Protein AF-A0A453FCW6-F1 (afdb_monomer_lite)

pLDDT: mean 91.49, std 9.7, range [48.94, 98.38]

Sequence (385 aa):
VAESLGHSILGWRQVPTDNSDLGQAALDTEPAIEQVFLTKSSKSKADFEQQLFILRRLSIVSIRAALNLKRGGERDFYMCSLSSRTIVYKGQLMPSQLQGYYYADIGHENFSSYMALVHSRFSTNTFPSWDRAQPMRVLGHNGEINTLKGNKNWMKAREGLLECEKLGLSQDEMSKILPIVDATSSDSGAFDGVLELLIRGGRSLPEAVMMMIPEAWQNDVNMEPDKKALYEFLSALMEPWDGPALISFTDGRYLGATLDRNGLRPGRFYVTHSGRVVMGSEVGVVDIPAQDVLRKGRLNPGMMLLVDFDNHTVVDDEALKAQYSKAHPYGEWLKRQKMYLKDIVESVPETDRVAPSISGSITQTNENKECVGINAIVTPLKAFG

Structure (mmCIF, N/CA/C/O backbone):
data_AF-A0A453FCW6-F1
#
_entry.id   AF-A0A453FCW6-F1
#
loop_
_atom_site.group_PDB
_atom_site.id
_atom_site.type_symbol
_atom_site.label_atom_id
_atom_site.label_alt_id
_atom_site.label_comp_id
_atom_site.label_asym_id
_atom_site.label_entity_id
_atom_site.label_seq_id
_atom_site.pdbx_PDB_ins_code
_atom_site.Cartn_x
_atom_site.Cartn_y
_atom_site.Cartn_z
_atom_site.occupancy
_atom_site.B_iso_or_equiv
_atom_site.auth_seq_id
_atom_site.auth_comp_id
_atom_site.auth_asym_id
_atom_site.auth_atom_id
_atom_site.pdbx_PDB_model_num
ATOM 1 N N . VAL A 1 1 ? 21.231 -15.545 0.844 1.00 93.38 1 VAL A N 1
ATOM 2 C CA . VAL A 1 1 ? 19.926 -15.318 1.523 1.00 93.38 1 VAL A CA 1
ATOM 3 C C . VAL A 1 1 ? 18.836 -16.256 1.009 1.00 93.38 1 VAL A C 1
ATOM 5 O O . VAL A 1 1 ? 18.234 -16.945 1.819 1.00 93.38 1 VAL A O 1
ATOM 8 N N . ALA A 1 2 ? 18.588 -16.333 -0.305 1.00 95.00 2 ALA A N 1
ATOM 9 C CA . ALA A 1 2 ? 17.581 -17.248 -0.865 1.00 95.00 2 ALA A CA 1
ATOM 10 C C . ALA A 1 2 ? 17.785 -18.712 -0.425 1.00 95.00 2 ALA A C 1
ATOM 12 O O . ALA A 1 2 ? 16.907 -19.292 0.211 1.00 95.00 2 ALA A O 1
ATOM 13 N N . GLU A 1 3 ? 18.980 -19.262 -0.652 1.00 94.38 3 GLU A N 1
ATOM 14 C CA . GLU A 1 3 ? 19.320 -20.651 -0.305 1.00 94.38 3 GLU A CA 1
ATOM 15 C C . GLU A 1 3 ? 19.221 -20.944 1.200 1.00 94.38 3 GLU A C 1
ATOM 17 O O . GLU A 1 3 ? 18.707 -21.989 1.605 1.00 94.38 3 GLU A O 1
ATOM 22 N N . SER A 1 4 ? 19.642 -20.000 2.054 1.00 93.56 4 SER A N 1
ATOM 23 C CA . SER A 1 4 ? 19.534 -20.154 3.512 1.00 93.56 4 SER A CA 1
ATOM 24 C C . SER A 1 4 ? 18.077 -20.239 3.971 1.00 93.56 4 SER A C 1
ATOM 26 O O . SER A 1 4 ? 17.774 -21.002 4.883 1.00 93.56 4 SER A O 1
ATOM 28 N N . LEU A 1 5 ? 17.171 -19.526 3.294 1.00 94.38 5 LEU A N 1
ATOM 29 C CA . LEU A 1 5 ? 15.725 -19.595 3.524 1.00 94.38 5 LEU A CA 1
ATOM 30 C C . LEU A 1 5 ? 15.049 -20.774 2.795 1.00 94.38 5 LEU A C 1
ATOM 32 O O . LEU A 1 5 ? 13.843 -20.966 2.930 1.00 94.38 5 LEU A O 1
ATOM 36 N N . GLY A 1 6 ? 15.803 -21.589 2.048 1.00 95.50 6 GLY A N 1
ATOM 37 C CA . GLY A 1 6 ? 15.302 -22.771 1.341 1.00 95.50 6 GLY A CA 1
ATOM 38 C C . GLY A 1 6 ? 14.707 -22.504 -0.043 1.00 95.50 6 GLY A C 1
ATOM 39 O O . GLY A 1 6 ? 14.084 -23.402 -0.599 1.00 95.50 6 GLY A O 1
ATOM 40 N N . HIS A 1 7 ? 14.894 -21.306 -0.598 1.00 96.88 7 HIS A N 1
ATOM 41 C CA . HIS A 1 7 ? 14.561 -21.005 -1.991 1.00 96.88 7 HIS A CA 1
ATOM 42 C C . HIS A 1 7 ? 15.708 -21.412 -2.921 1.00 96.88 7 HIS A C 1
ATOM 44 O O . HIS A 1 7 ? 16.877 -21.264 -2.562 1.00 96.88 7 HIS A O 1
ATOM 50 N N . SER A 1 8 ? 15.387 -21.840 -4.140 1.00 96.62 8 SER A N 1
ATOM 51 C CA . SER A 1 8 ? 16.370 -22.047 -5.209 1.00 96.62 8 SER A CA 1
ATOM 52 C C . SER A 1 8 ? 16.248 -20.932 -6.238 1.00 96.62 8 SER A C 1
ATOM 54 O O . SER A 1 8 ? 15.146 -20.638 -6.697 1.00 96.62 8 SER A O 1
ATOM 56 N N . ILE A 1 9 ? 17.371 -20.316 -6.606 1.00 97.19 9 ILE A N 1
ATOM 57 C CA . ILE A 1 9 ? 17.419 -19.351 -7.709 1.00 97.19 9 ILE A CA 1
ATOM 58 C C . ILE A 1 9 ? 17.443 -20.148 -9.014 1.00 97.19 9 ILE A C 1
ATOM 60 O O . ILE A 1 9 ? 18.320 -20.982 -9.216 1.00 97.19 9 ILE A O 1
ATOM 64 N N . LEU A 1 10 ? 16.464 -19.899 -9.879 1.00 97.81 10 LEU A N 1
ATOM 65 C CA . LEU A 1 10 ? 16.360 -20.507 -11.205 1.00 97.81 10 LEU A CA 1
ATOM 66 C C . LEU A 1 10 ? 17.212 -19.757 -12.230 1.00 97.81 10 LEU A C 1
ATOM 68 O O . LEU A 1 10 ? 17.764 -20.364 -13.141 1.00 97.81 10 LEU A O 1
ATOM 72 N N . GLY A 1 11 ? 17.325 -18.439 -12.074 1.00 97.88 11 GLY A N 1
ATOM 73 C CA . GLY A 1 11 ? 18.148 -17.608 -12.937 1.00 97.88 11 GLY A CA 1
ATOM 74 C C . GLY A 1 11 ? 17.903 -16.123 -12.727 1.00 97.88 11 GLY A C 1
ATOM 75 O O . GLY A 1 11 ? 16.954 -15.716 -12.051 1.00 97.88 11 GLY A O 1
ATOM 76 N N . TRP A 1 12 ? 18.776 -15.334 -13.342 1.00 98.19 12 TRP A N 1
ATOM 77 C CA . TRP A 1 12 ? 18.663 -13.886 -13.437 1.00 98.19 12 TRP A CA 1
ATOM 78 C C . TRP A 1 12 ? 18.452 -13.505 -14.896 1.00 98.19 12 TRP A C 1
ATOM 80 O O . TRP A 1 12 ? 19.056 -14.094 -15.793 1.00 98.19 12 TRP A O 1
ATOM 90 N N . ARG A 1 13 ? 17.583 -12.528 -15.128 1.00 98.31 13 ARG A N 1
ATOM 91 C CA . ARG A 1 13 ? 17.331 -11.939 -16.439 1.00 98.31 13 ARG A CA 1
ATOM 92 C C . ARG A 1 13 ? 17.591 -10.450 -16.341 1.00 98.31 13 ARG A C 1
ATOM 94 O O . ARG A 1 13 ? 16.863 -9.750 -15.642 1.00 98.31 13 ARG A O 1
ATOM 101 N N . GLN A 1 14 ? 18.583 -9.967 -17.076 1.00 98.31 14 GLN A N 1
ATOM 102 C CA . GLN A 1 14 ? 18.706 -8.538 -17.323 1.00 98.31 14 GLN A CA 1
ATOM 103 C C . GLN A 1 14 ? 17.475 -8.073 -18.103 1.00 98.31 14 GLN A C 1
ATOM 105 O O . GLN A 1 14 ? 17.125 -8.674 -19.121 1.00 98.31 14 GLN A O 1
ATOM 110 N N . VAL A 1 15 ? 16.792 -7.048 -17.599 1.00 98.06 15 VAL A N 1
ATOM 111 C CA . VAL A 1 15 ? 15.605 -6.496 -18.255 1.00 98.06 15 VAL A CA 1
ATOM 112 C C . VAL A 1 15 ? 16.080 -5.637 -19.424 1.00 98.06 15 VAL A C 1
ATOM 114 O O . VAL A 1 15 ? 16.820 -4.682 -19.188 1.00 98.06 15 VAL A O 1
ATOM 117 N N . PRO A 1 16 ? 15.700 -5.951 -20.676 1.00 96.69 16 PRO A N 1
ATOM 118 C CA . PRO A 1 16 ? 16.058 -5.108 -21.807 1.00 96.69 16 PRO A CA 1
ATOM 119 C C . PRO A 1 16 ? 15.332 -3.767 -21.696 1.00 96.69 16 PRO A C 1
ATOM 121 O O . PRO A 1 16 ? 14.103 -3.740 -21.592 1.00 96.69 16 PRO A O 1
ATOM 124 N N . THR A 1 17 ? 16.093 -2.675 -21.726 1.00 96.94 17 THR A N 1
ATOM 125 C CA . THR A 1 17 ? 15.568 -1.309 -21.685 1.00 96.94 17 THR A CA 1
ATOM 126 C C . THR A 1 17 ? 16.049 -0.482 -22.872 1.00 96.94 17 THR A C 1
ATOM 128 O O . THR A 1 17 ? 17.069 -0.801 -23.485 1.00 96.94 17 THR A O 1
ATOM 131 N N . ASP A 1 18 ? 15.300 0.566 -23.214 1.00 96.94 18 ASP A N 1
ATOM 132 C CA . ASP A 1 18 ? 15.710 1.594 -24.177 1.00 96.94 18 ASP A CA 1
ATOM 133 C C . ASP A 1 18 ? 15.727 2.966 -23.497 1.00 96.94 18 ASP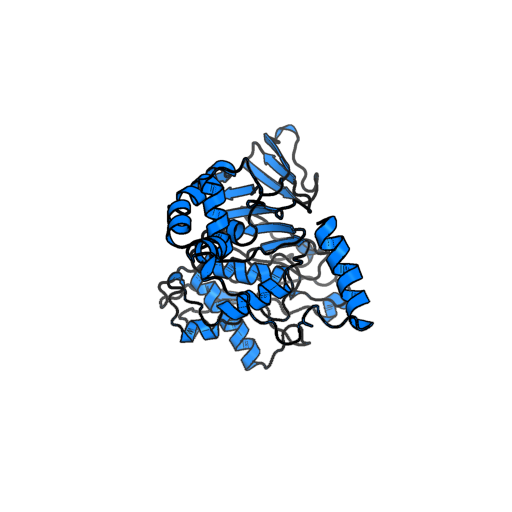 A C 1
ATOM 135 O O . ASP A 1 18 ? 14.684 3.565 -23.235 1.00 96.94 18 ASP A O 1
ATOM 139 N N . ASN A 1 19 ? 16.930 3.452 -23.192 1.00 96.38 19 ASN A N 1
ATOM 140 C CA . ASN A 1 19 ? 17.153 4.717 -22.502 1.00 96.38 19 ASN A CA 1
ATOM 141 C C . ASN A 1 19 ? 17.446 5.897 -23.448 1.00 96.38 19 ASN A C 1
ATOM 143 O O . ASN A 1 19 ? 17.793 6.980 -22.976 1.00 96.38 19 ASN A O 1
ATOM 147 N N . SER A 1 20 ? 17.297 5.718 -24.766 1.00 96.06 20 SER A N 1
ATOM 148 C CA . SER A 1 20 ? 17.678 6.723 -25.771 1.00 96.06 20 SER A CA 1
ATOM 149 C C . SER A 1 20 ? 16.921 8.054 -25.660 1.00 96.06 20 SER A C 1
ATOM 151 O O . SER A 1 20 ? 17.466 9.096 -26.018 1.00 96.06 20 SER A O 1
ATOM 153 N N . ASP A 1 21 ? 15.695 8.030 -25.129 1.00 93.69 21 ASP A N 1
ATOM 154 C CA . ASP A 1 21 ? 14.835 9.208 -24.926 1.00 93.69 21 ASP A CA 1
ATOM 155 C C . ASP A 1 21 ? 14.938 9.801 -23.501 1.00 93.69 21 ASP A C 1
ATOM 157 O O . ASP A 1 21 ? 14.182 10.698 -23.116 1.00 93.69 21 ASP A O 1
ATOM 161 N N . LEU A 1 22 ? 15.855 9.302 -22.662 1.00 94.56 22 LEU A N 1
ATOM 162 C CA . LEU A 1 22 ? 16.017 9.813 -21.300 1.00 94.56 22 LEU A CA 1
ATOM 163 C C . LEU A 1 22 ? 16.872 11.080 -21.255 1.00 94.56 22 LEU A C 1
ATOM 165 O O . LEU A 1 22 ? 17.916 11.200 -21.891 1.00 94.56 22 LEU A O 1
ATOM 169 N N . GLY A 1 23 ? 16.454 12.027 -20.414 1.00 92.88 23 GLY A N 1
ATOM 170 C CA . GLY A 1 23 ? 17.277 13.185 -20.078 1.00 92.88 23 GLY A CA 1
ATOM 171 C C . GLY A 1 23 ? 18.492 12.794 -19.230 1.00 92.88 23 GLY A C 1
ATOM 172 O O . GLY A 1 23 ? 18.423 11.858 -18.431 1.00 92.88 23 GLY A O 1
ATOM 173 N N . GLN A 1 24 ? 19.576 13.570 -19.333 1.00 92.31 24 GLN A N 1
ATOM 174 C CA . GLN A 1 24 ? 20.862 13.277 -18.682 1.00 92.31 24 GLN A CA 1
ATOM 175 C C . GLN A 1 24 ? 20.739 12.956 -17.184 1.00 92.31 24 GLN A C 1
ATOM 177 O O . GLN A 1 24 ? 21.307 11.981 -16.716 1.00 92.31 24 GLN A O 1
ATOM 182 N N . ALA A 1 25 ? 19.921 13.705 -16.439 1.00 89.19 25 ALA A N 1
ATOM 183 C CA . ALA A 1 25 ? 19.741 13.478 -15.003 1.00 89.19 25 ALA A CA 1
ATOM 184 C C . ALA A 1 25 ? 19.144 12.095 -14.657 1.00 89.19 25 ALA A C 1
ATOM 186 O O . ALA A 1 25 ? 19.418 11.558 -13.583 1.00 89.19 25 ALA A O 1
ATOM 187 N N . ALA A 1 26 ? 18.307 11.526 -15.533 1.00 91.38 26 ALA A N 1
ATOM 188 C CA . ALA A 1 26 ? 17.769 10.179 -15.352 1.00 91.38 26 ALA A CA 1
ATOM 189 C C . ALA A 1 26 ? 18.812 9.116 -15.726 1.00 91.38 26 ALA A C 1
ATOM 191 O O . ALA A 1 26 ? 18.945 8.144 -14.986 1.00 91.38 26 ALA A O 1
ATOM 192 N N . LEU A 1 27 ? 19.576 9.343 -16.804 1.00 93.44 27 LEU A N 1
ATOM 193 C CA . LEU A 1 27 ? 20.682 8.481 -17.245 1.00 93.44 27 LEU A CA 1
ATOM 194 C C . LEU A 1 27 ? 21.790 8.378 -16.189 1.00 93.44 27 LEU A C 1
ATOM 196 O O . LEU A 1 27 ? 22.244 7.283 -15.878 1.00 93.44 27 LEU A O 1
ATOM 200 N N . ASP A 1 28 ? 22.169 9.501 -15.575 1.00 90.81 28 ASP A N 1
ATOM 201 C CA . ASP A 1 28 ? 23.230 9.564 -14.557 1.00 90.81 28 ASP A CA 1
ATOM 202 C C . ASP A 1 28 ? 22.925 8.714 -13.312 1.00 90.81 28 ASP A C 1
ATOM 204 O O . ASP A 1 28 ? 23.824 8.375 -12.544 1.00 90.81 28 ASP A O 1
ATOM 208 N N . THR A 1 29 ? 21.648 8.393 -13.089 1.00 90.25 29 THR A N 1
ATOM 209 C CA . THR A 1 29 ? 21.173 7.621 -11.933 1.00 90.25 29 THR A CA 1
ATOM 210 C C . THR A 1 29 ? 20.456 6.333 -12.330 1.00 90.25 29 THR A C 1
ATOM 212 O O . THR A 1 29 ? 19.848 5.686 -11.474 1.00 90.25 29 THR A O 1
ATOM 215 N N . GLU A 1 30 ? 20.510 5.959 -13.613 1.00 93.88 30 GLU A N 1
ATOM 216 C CA . GLU A 1 30 ? 19.858 4.764 -14.138 1.00 93.88 30 GLU A CA 1
ATOM 217 C C . GLU A 1 30 ? 20.464 3.501 -13.501 1.00 93.88 30 GLU A C 1
ATOM 219 O O . GLU A 1 30 ? 21.678 3.287 -13.566 1.00 93.88 30 GLU A O 1
ATOM 224 N N . PRO A 1 31 ? 19.649 2.650 -12.852 1.00 94.31 31 PRO A N 1
ATOM 225 C CA . PRO A 1 31 ? 20.146 1.425 -12.250 1.00 94.31 31 PRO A CA 1
ATOM 226 C C . PRO A 1 31 ? 20.320 0.320 -13.297 1.00 94.31 31 PRO A C 1
ATOM 228 O O . PRO A 1 31 ? 19.615 0.269 -14.302 1.00 94.31 31 PRO A O 1
ATOM 231 N N . ALA A 1 32 ? 21.172 -0.661 -12.996 1.00 95.38 32 ALA A N 1
ATOM 232 C CA . ALA A 1 32 ? 21.073 -1.962 -13.650 1.00 95.38 32 ALA A CA 1
ATOM 233 C C . ALA A 1 32 ? 19.768 -2.647 -13.205 1.00 95.38 32 ALA A C 1
ATOM 235 O O . ALA A 1 32 ? 19.544 -2.845 -12.006 1.00 95.38 32 ALA A O 1
ATOM 236 N N . ILE A 1 33 ? 18.900 -2.986 -14.162 1.00 97.62 33 ILE A N 1
ATOM 237 C CA . ILE A 1 33 ? 17.591 -3.590 -13.891 1.00 97.62 33 ILE A CA 1
ATOM 238 C C . ILE A 1 33 ? 17.641 -5.083 -14.207 1.00 97.62 33 ILE A C 1
ATOM 240 O O . ILE A 1 33 ? 17.830 -5.493 -15.353 1.00 97.62 33 ILE A O 1
ATOM 244 N N . GLU A 1 34 ? 17.419 -5.905 -13.184 1.00 98.06 34 GLU A N 1
ATOM 245 C CA . GLU A 1 34 ? 17.398 -7.359 -13.307 1.00 98.06 34 GLU A CA 1
ATOM 246 C C . GLU A 1 34 ? 16.172 -7.968 -12.621 1.00 98.06 34 GLU A C 1
ATOM 248 O O . GLU A 1 34 ? 15.690 -7.491 -11.590 1.00 98.06 34 GLU A O 1
ATOM 253 N N . GLN A 1 35 ? 15.686 -9.064 -13.194 1.00 98.38 35 GLN A N 1
ATOM 254 C CA . GLN A 1 35 ? 14.670 -9.935 -12.623 1.00 98.38 35 GLN A CA 1
ATOM 255 C C . GLN A 1 35 ? 15.323 -11.210 -12.108 1.00 98.38 35 GLN A C 1
ATOM 257 O O . GLN A 1 35 ? 16.116 -11.841 -12.805 1.00 98.38 35 GLN A O 1
ATOM 262 N N . VAL A 1 36 ? 14.936 -11.622 -10.904 1.00 97.94 36 VAL A N 1
ATOM 263 C CA . VAL A 1 36 ? 15.324 -12.910 -10.332 1.00 97.94 36 VAL A CA 1
ATOM 264 C C . VAL A 1 36 ? 14.139 -13.864 -10.363 1.00 97.94 36 VAL A C 1
ATOM 266 O O . VAL A 1 36 ? 13.050 -13.538 -9.890 1.00 97.94 36 VAL A O 1
ATOM 269 N N . PHE A 1 37 ? 14.364 -15.065 -10.888 1.00 98.12 37 PHE A N 1
ATOM 270 C CA . PHE A 1 37 ? 13.398 -16.157 -10.864 1.00 98.12 37 PHE A CA 1
ATOM 271 C C . PHE A 1 37 ? 13.808 -17.157 -9.797 1.00 98.12 37 PHE A C 1
ATOM 273 O O . PHE A 1 37 ? 14.969 -17.564 -9.728 1.00 98.12 37 PHE A O 1
ATOM 280 N N . LEU A 1 38 ? 12.866 -17.555 -8.948 1.00 96.69 38 LEU A N 1
ATOM 281 C CA . LEU A 1 38 ? 13.150 -18.435 -7.822 1.00 96.69 38 LEU A CA 1
ATOM 282 C C . LEU A 1 38 ? 11.958 -19.316 -7.459 1.00 96.69 38 LEU A C 1
ATOM 284 O O . LEU A 1 38 ? 10.809 -19.001 -7.766 1.00 96.69 38 LEU A O 1
ATOM 288 N N . THR A 1 39 ? 12.243 -20.433 -6.799 1.00 96.00 39 THR A N 1
ATOM 289 C CA . THR A 1 39 ? 11.238 -21.410 -6.372 1.00 96.00 39 THR A CA 1
ATOM 290 C C . THR A 1 39 ? 10.631 -21.061 -5.015 1.00 96.00 39 THR A C 1
ATOM 292 O O . THR A 1 39 ? 11.222 -20.346 -4.199 1.00 96.00 39 THR A O 1
ATOM 295 N N . LYS A 1 40 ? 9.450 -21.620 -4.729 1.00 96.19 40 LYS A N 1
ATOM 296 C CA . LYS A 1 40 ? 8.900 -21.649 -3.369 1.00 96.19 40 LYS A CA 1
ATOM 297 C C . LYS A 1 40 ? 9.839 -22.422 -2.441 1.00 96.19 40 LYS A C 1
ATOM 299 O O . LYS A 1 40 ? 10.345 -23.477 -2.820 1.00 96.19 40 LYS A O 1
ATOM 304 N N . SER A 1 41 ? 10.039 -21.919 -1.223 1.00 94.19 41 SER A N 1
ATOM 305 C CA . SER A 1 41 ? 10.837 -22.622 -0.224 1.00 94.19 41 SER A CA 1
ATOM 306 C C . SER A 1 41 ? 10.087 -23.840 0.297 1.00 94.19 41 SER A C 1
ATOM 308 O O . SER A 1 41 ? 8.934 -23.744 0.723 1.00 94.19 41 SER A O 1
ATOM 310 N N . SER A 1 42 ? 10.771 -24.982 0.311 1.00 87.88 42 SER A N 1
ATOM 311 C CA . SER A 1 42 ? 10.281 -26.215 0.934 1.00 87.88 42 SER A CA 1
ATOM 312 C C . SER A 1 42 ? 10.448 -26.226 2.457 1.00 87.88 42 SER A C 1
ATOM 314 O O . SER A 1 42 ? 9.897 -27.098 3.123 1.00 87.88 42 SER A O 1
ATOM 316 N N . LYS A 1 43 ? 11.197 -25.266 3.022 1.00 88.50 43 LYS A N 1
ATOM 317 C CA . LYS A 1 43 ? 11.500 -25.196 4.461 1.00 88.50 43 LYS A CA 1
ATOM 318 C C . LYS A 1 43 ? 10.482 -24.386 5.262 1.00 88.50 43 LYS A C 1
ATOM 320 O O . LYS A 1 43 ? 10.410 -24.549 6.476 1.00 88.50 43 LYS A O 1
ATOM 325 N N . SER A 1 44 ? 9.721 -23.506 4.612 1.00 87.94 44 SER A N 1
ATOM 326 C CA . SER A 1 44 ? 8.779 -22.613 5.289 1.00 87.94 44 SER A CA 1
ATOM 327 C C . SER A 1 44 ? 7.339 -23.111 5.182 1.00 87.94 44 SER A C 1
ATOM 329 O O . SER A 1 44 ? 6.886 -23.528 4.116 1.00 87.94 44 SER A O 1
ATOM 331 N N . LYS A 1 45 ? 6.610 -23.022 6.300 1.00 85.88 45 LYS A N 1
ATOM 332 C CA . LYS A 1 45 ? 5.162 -23.272 6.371 1.00 85.88 45 LYS A CA 1
ATOM 333 C C . LYS A 1 45 ? 4.326 -22.045 5.990 1.00 85.88 45 LYS A C 1
ATOM 335 O O . LYS A 1 45 ? 3.125 -22.193 5.783 1.00 85.88 45 LYS A O 1
ATOM 340 N N . ALA A 1 46 ? 4.945 -20.866 5.905 1.00 91.62 46 ALA A N 1
ATOM 341 C CA . ALA A 1 46 ? 4.286 -19.648 5.453 1.00 91.62 46 ALA A CA 1
ATOM 342 C C . ALA A 1 46 ? 3.851 -19.789 3.985 1.00 91.62 46 ALA A C 1
ATOM 344 O O . ALA A 1 46 ? 4.450 -20.556 3.214 1.00 91.62 46 ALA A O 1
ATOM 345 N N . ASP A 1 47 ? 2.817 -19.051 3.583 1.00 94.44 47 ASP A N 1
ATOM 346 C CA . ASP A 1 47 ? 2.414 -19.006 2.181 1.00 94.44 47 ASP A CA 1
ATOM 347 C C . ASP A 1 47 ? 3.522 -18.392 1.307 1.00 94.44 47 ASP A C 1
ATOM 349 O O . ASP A 1 47 ? 4.477 -17.786 1.797 1.00 94.44 47 ASP A O 1
ATOM 353 N N . PHE A 1 48 ? 3.441 -18.586 -0.011 1.00 96.38 48 PHE A N 1
ATOM 354 C CA . PHE A 1 48 ? 4.545 -18.190 -0.882 1.00 96.38 48 PHE A CA 1
ATOM 355 C C . PHE A 1 48 ? 4.791 -16.675 -0.868 1.00 96.38 48 PHE A C 1
ATOM 357 O O . PHE A 1 48 ? 5.939 -16.244 -0.867 1.00 96.38 48 PHE A O 1
ATOM 364 N N . GLU A 1 49 ? 3.748 -15.858 -0.769 1.00 97.06 49 GLU A N 1
ATOM 365 C CA . GLU A 1 49 ? 3.904 -14.409 -0.739 1.00 97.06 49 GLU A CA 1
ATOM 366 C C . GLU A 1 49 ? 4.533 -13.916 0.573 1.00 97.06 49 GLU A C 1
ATOM 368 O O . GLU A 1 49 ? 5.345 -12.990 0.566 1.00 97.06 49 GLU A O 1
ATOM 373 N N . GLN A 1 50 ? 4.213 -14.558 1.698 1.00 97.25 50 GLN A N 1
ATOM 374 C CA . GLN A 1 50 ? 4.884 -14.320 2.980 1.00 97.25 50 GLN A CA 1
ATOM 375 C C . GLN A 1 50 ? 6.364 -14.705 2.921 1.00 97.25 50 GLN A C 1
ATOM 377 O O . GLN A 1 50 ? 7.218 -13.953 3.395 1.00 97.25 50 GLN A O 1
ATOM 382 N N . GLN A 1 51 ? 6.692 -15.838 2.292 1.00 97.31 51 GLN A N 1
ATOM 383 C CA . GLN A 1 51 ? 8.086 -16.234 2.077 1.00 97.31 51 GLN A CA 1
ATOM 384 C C . GLN A 1 51 ? 8.843 -15.187 1.249 1.00 97.31 51 GLN A C 1
ATOM 386 O O . GLN A 1 51 ? 9.948 -14.793 1.620 1.00 97.31 51 GLN A O 1
ATOM 391 N N . LEU A 1 52 ? 8.242 -14.693 0.160 1.00 97.81 52 LEU A N 1
ATOM 392 C CA . LEU A 1 52 ? 8.841 -13.665 -0.695 1.00 97.81 52 LEU A CA 1
ATOM 393 C C . LEU A 1 52 ? 8.991 -12.320 0.027 1.00 97.81 52 LEU A C 1
ATOM 395 O O . LEU A 1 52 ? 10.008 -11.648 -0.149 1.00 97.81 52 LEU A O 1
ATOM 399 N N . PHE A 1 53 ? 8.045 -11.952 0.896 1.00 97.62 53 PHE A N 1
ATOM 400 C CA . PHE A 1 53 ? 8.186 -10.801 1.790 1.00 97.62 53 PHE A CA 1
ATOM 401 C C . PHE A 1 53 ? 9.421 -10.945 2.688 1.00 97.62 53 PHE A C 1
ATOM 403 O O . PHE A 1 53 ? 10.293 -10.074 2.668 1.00 97.62 53 PHE A O 1
ATOM 410 N N . ILE A 1 54 ? 9.547 -12.062 3.411 1.00 96.94 54 ILE A N 1
ATOM 411 C CA . ILE A 1 54 ? 10.685 -12.331 4.304 1.00 96.94 54 ILE A CA 1
ATOM 412 C C . ILE A 1 54 ? 11.998 -12.304 3.514 1.00 96.94 54 ILE A C 1
ATOM 414 O O . ILE A 1 54 ? 12.941 -11.606 3.896 1.00 96.94 54 ILE A O 1
ATOM 418 N N . LEU A 1 55 ? 12.043 -13.009 2.379 1.00 97.44 55 LEU A N 1
ATOM 419 C CA . LEU A 1 55 ? 13.208 -13.073 1.504 1.00 97.44 55 LEU A CA 1
ATOM 420 C C . LEU A 1 55 ? 13.629 -11.684 1.024 1.00 97.44 55 LEU A C 1
ATOM 422 O O . LEU A 1 55 ? 14.810 -11.345 1.120 1.00 97.44 55 LEU A O 1
ATOM 426 N N . ARG A 1 56 ? 12.690 -10.866 0.539 1.00 97.25 56 ARG A N 1
ATOM 427 C CA . ARG A 1 56 ? 12.963 -9.504 0.064 1.00 97.25 56 ARG A CA 1
ATOM 428 C C . ARG A 1 56 ? 13.528 -8.636 1.180 1.00 97.25 56 ARG A C 1
ATOM 430 O O . ARG A 1 56 ? 14.562 -7.998 0.997 1.00 97.25 56 ARG A O 1
ATOM 437 N N . ARG A 1 57 ? 12.867 -8.622 2.339 1.00 95.81 57 ARG A N 1
ATOM 438 C CA . ARG A 1 57 ? 13.262 -7.809 3.497 1.00 95.81 57 ARG A CA 1
ATOM 439 C C . ARG A 1 57 ? 14.661 -8.188 3.979 1.00 95.81 57 ARG A C 1
ATOM 441 O O . ARG A 1 57 ? 15.535 -7.324 4.044 1.00 95.81 57 ARG A O 1
ATOM 448 N N . LEU A 1 58 ? 14.895 -9.477 4.220 1.00 95.62 58 LEU A N 1
ATOM 449 C CA . LEU A 1 58 ? 16.190 -9.976 4.675 1.00 95.62 58 LEU A CA 1
ATOM 450 C C . LEU A 1 58 ? 17.288 -9.747 3.631 1.00 95.62 58 LEU A C 1
ATOM 452 O O . LEU A 1 58 ? 18.408 -9.393 3.995 1.00 95.62 58 LEU A O 1
ATOM 456 N N . SER A 1 59 ? 16.982 -9.906 2.339 1.00 95.81 59 SER A N 1
ATOM 457 C CA . SER A 1 59 ? 17.950 -9.664 1.263 1.00 95.81 59 SER A CA 1
ATOM 458 C C . SER A 1 59 ? 18.353 -8.198 1.187 1.00 95.81 59 SER A C 1
ATOM 460 O O . SER A 1 59 ? 19.544 -7.918 1.131 1.00 95.81 59 SER A O 1
ATOM 462 N N . ILE A 1 60 ? 17.401 -7.261 1.259 1.00 93.19 60 ILE A N 1
ATOM 463 C CA . ILE A 1 60 ? 17.702 -5.821 1.267 1.00 93.19 60 ILE A CA 1
ATOM 464 C C . ILE A 1 60 ? 18.607 -5.466 2.452 1.00 93.19 60 ILE A C 1
ATOM 466 O O . ILE A 1 60 ? 19.624 -4.803 2.257 1.00 93.19 60 ILE A O 1
ATOM 470 N N . VAL A 1 61 ? 18.271 -5.925 3.664 1.00 92.00 61 VAL A N 1
ATOM 471 C CA . VAL A 1 61 ? 19.082 -5.672 4.869 1.00 92.00 61 VAL A CA 1
ATOM 472 C C . VAL A 1 61 ? 20.483 -6.272 4.718 1.00 92.00 61 VAL A C 1
ATOM 474 O O . VAL A 1 61 ? 21.479 -5.578 4.915 1.00 92.00 61 VAL A O 1
ATOM 477 N N . SER A 1 62 ? 20.568 -7.538 4.301 1.00 93.31 62 SER A N 1
ATOM 478 C CA . SER A 1 62 ? 21.835 -8.270 4.184 1.00 93.31 62 SER A CA 1
ATOM 479 C C . SER A 1 62 ? 22.751 -7.689 3.107 1.00 93.31 62 SER A C 1
ATOM 481 O O . SER A 1 62 ? 23.944 -7.534 3.345 1.00 93.31 62 SER A O 1
ATOM 483 N N . ILE A 1 63 ? 22.210 -7.343 1.934 1.00 92.44 63 ILE A N 1
ATOM 484 C CA . ILE A 1 63 ? 22.982 -6.774 0.820 1.00 92.44 63 ILE A CA 1
ATOM 485 C C . ILE A 1 63 ? 23.521 -5.400 1.205 1.00 92.44 63 ILE A C 1
ATOM 487 O O . ILE A 1 63 ? 24.703 -5.128 1.006 1.00 92.44 63 ILE A O 1
ATOM 491 N N . ARG A 1 64 ? 22.686 -4.547 1.810 1.00 90.38 64 ARG A N 1
ATOM 492 C CA . ARG A 1 64 ? 23.124 -3.220 2.255 1.00 90.38 64 ARG A CA 1
ATOM 493 C C . ARG A 1 64 ? 24.217 -3.305 3.310 1.00 90.38 64 ARG A C 1
ATOM 495 O O . ARG A 1 64 ? 25.197 -2.578 3.202 1.00 90.38 64 ARG A O 1
ATOM 502 N N . ALA A 1 65 ? 24.085 -4.210 4.278 1.00 90.31 65 ALA A N 1
ATOM 503 C CA . ALA A 1 65 ? 25.119 -4.437 5.281 1.00 90.31 65 ALA A CA 1
ATOM 504 C C . ALA A 1 65 ? 26.423 -4.960 4.652 1.00 90.31 65 ALA A C 1
ATOM 506 O O . ALA A 1 65 ? 27.488 -4.401 4.903 1.00 90.31 65 ALA A O 1
ATOM 507 N N . ALA A 1 66 ? 26.344 -5.983 3.795 1.00 92.44 66 ALA A N 1
ATOM 508 C CA . ALA A 1 66 ? 27.513 -6.612 3.177 1.00 92.44 66 ALA A CA 1
ATOM 509 C C . ALA A 1 66 ? 28.289 -5.669 2.243 1.00 92.44 66 ALA A C 1
ATOM 511 O O . ALA A 1 66 ? 29.513 -5.735 2.174 1.00 92.44 66 ALA A O 1
ATOM 512 N N . LEU A 1 67 ? 27.582 -4.785 1.536 1.00 91.44 67 LEU A N 1
ATOM 513 C CA . LEU A 1 67 ? 28.167 -3.830 0.593 1.00 91.44 67 LEU A CA 1
ATOM 514 C C . LEU A 1 67 ? 28.365 -2.428 1.197 1.00 91.44 67 LEU A C 1
ATOM 516 O O . LEU A 1 67 ? 28.764 -1.509 0.484 1.00 91.44 67 LEU A O 1
ATOM 520 N N . ASN A 1 68 ? 28.089 -2.257 2.497 1.00 88.75 68 ASN A N 1
ATOM 521 C CA . ASN A 1 68 ? 28.120 -0.974 3.206 1.00 88.75 68 ASN A CA 1
ATOM 522 C C . ASN A 1 68 ? 27.350 0.143 2.465 1.00 88.75 68 ASN A C 1
ATOM 524 O O . ASN A 1 68 ? 27.802 1.287 2.365 1.00 88.75 68 ASN A O 1
ATOM 528 N N . LEU A 1 69 ? 26.191 -0.208 1.899 1.00 86.00 69 LEU A N 1
ATOM 529 C CA . LEU A 1 69 ? 25.354 0.720 1.143 1.00 86.00 69 LEU A CA 1
ATOM 530 C C . LEU A 1 69 ? 24.507 1.549 2.098 1.00 86.00 69 LEU A C 1
ATOM 532 O O . LEU A 1 69 ? 23.865 1.029 3.015 1.00 86.00 69 LEU A O 1
ATOM 536 N N . LYS A 1 70 ? 24.448 2.849 1.826 1.00 77.75 70 LYS A N 1
ATOM 537 C CA . LYS A 1 70 ? 23.491 3.753 2.459 1.00 77.75 70 LYS A CA 1
ATOM 538 C C . LYS A 1 70 ? 22.326 3.951 1.504 1.00 77.75 70 LYS A C 1
ATOM 540 O O . LYS A 1 70 ? 22.541 4.220 0.326 1.00 77.75 70 LYS A O 1
ATOM 545 N N . ARG A 1 71 ? 21.099 3.851 2.015 1.00 72.44 71 ARG A N 1
ATOM 546 C CA . ARG A 1 71 ? 19.908 4.139 1.212 1.00 72.44 71 ARG A CA 1
ATOM 547 C C . ARG A 1 71 ? 19.956 5.577 0.693 1.00 72.44 71 ARG A C 1
ATOM 549 O O . ARG A 1 71 ? 20.211 6.494 1.472 1.00 72.44 71 ARG A O 1
ATOM 556 N N . GLY A 1 72 ? 19.696 5.760 -0.599 1.00 69.75 72 GLY A N 1
ATOM 557 C CA . GLY A 1 72 ? 19.812 7.049 -1.283 1.00 69.75 72 GLY A CA 1
ATOM 558 C C . GLY A 1 72 ? 21.250 7.563 -1.418 1.00 69.75 72 GLY A C 1
ATOM 559 O O . GLY A 1 72 ? 21.438 8.748 -1.679 1.00 69.75 72 GLY A O 1
ATOM 560 N N . GLY A 1 73 ? 22.254 6.712 -1.188 1.00 72.12 73 GLY A N 1
ATOM 561 C CA . GLY A 1 73 ? 23.643 7.003 -1.537 1.00 72.12 73 GLY A CA 1
ATOM 562 C C . GLY A 1 73 ? 23.910 6.792 -3.030 1.00 72.12 73 GLY A C 1
ATOM 563 O O . GLY A 1 73 ? 23.071 6.256 -3.746 1.00 72.12 73 GLY A O 1
ATOM 564 N N . GLU A 1 74 ? 25.108 7.168 -3.486 1.00 72.50 74 GLU A N 1
ATOM 565 C CA . GLU A 1 74 ? 25.544 7.011 -4.889 1.00 72.50 74 GLU A CA 1
ATOM 566 C C . GLU A 1 74 ? 25.460 5.562 -5.387 1.00 72.50 74 GLU A C 1
ATOM 568 O O . GLU A 1 74 ? 25.169 5.307 -6.550 1.00 72.50 74 GLU A O 1
ATOM 573 N N . ARG A 1 75 ? 25.703 4.603 -4.487 1.00 79.62 75 ARG A N 1
ATOM 574 C CA . ARG A 1 75 ? 25.428 3.183 -4.703 1.00 79.62 75 ARG A CA 1
ATOM 575 C C . ARG A 1 75 ? 24.300 2.774 -3.771 1.00 79.62 75 ARG A C 1
ATOM 577 O O . ARG A 1 75 ? 24.446 2.864 -2.551 1.00 79.62 75 ARG A O 1
ATOM 584 N N . ASP A 1 76 ? 23.205 2.295 -4.343 1.00 84.31 76 ASP A N 1
ATOM 585 C CA . ASP A 1 76 ? 22.068 1.762 -3.599 1.00 84.31 76 ASP A CA 1
ATOM 586 C C . ASP A 1 76 ? 21.587 0.455 -4.235 1.00 84.31 76 ASP A C 1
ATOM 588 O O . ASP A 1 76 ? 21.966 0.076 -5.342 1.00 84.31 76 ASP A O 1
ATOM 592 N N . PHE A 1 77 ? 20.756 -0.252 -3.488 1.00 91.00 77 PHE A N 1
ATOM 593 C CA . PHE A 1 77 ? 20.102 -1.477 -3.886 1.00 91.00 77 PHE A CA 1
ATOM 594 C C . PHE A 1 77 ? 18.627 -1.393 -3.499 1.00 91.00 77 PHE A C 1
ATOM 596 O O . PHE A 1 77 ? 18.282 -1.101 -2.345 1.00 91.00 77 PHE A O 1
ATOM 603 N N . TYR A 1 78 ? 17.748 -1.686 -4.454 1.00 92.56 78 TYR A N 1
ATOM 604 C CA . TYR A 1 78 ? 16.309 -1.615 -4.259 1.00 92.56 78 TYR A CA 1
ATOM 605 C C . TYR A 1 78 ? 15.600 -2.747 -5.000 1.00 92.56 78 TYR A C 1
ATOM 607 O O . TYR A 1 78 ? 15.864 -3.002 -6.167 1.00 92.56 78 TYR A O 1
ATOM 615 N N . MET A 1 79 ? 14.652 -3.399 -4.324 1.00 95.75 79 MET A N 1
ATOM 616 C CA . MET A 1 79 ? 13.736 -4.350 -4.955 1.00 95.75 79 MET A CA 1
ATOM 617 C C . MET A 1 79 ? 12.363 -3.686 -5.114 1.00 95.75 79 MET A C 1
ATOM 619 O O . MET A 1 79 ? 11.698 -3.396 -4.106 1.00 95.75 79 MET A O 1
ATOM 623 N N . CYS A 1 80 ? 11.948 -3.439 -6.363 1.00 96.88 80 CYS A N 1
ATOM 624 C CA . CYS A 1 80 ? 10.644 -2.850 -6.702 1.00 96.88 80 CYS A CA 1
ATOM 625 C C . CYS A 1 80 ? 9.496 -3.729 -6.219 1.00 96.88 80 CYS A C 1
ATOM 627 O O . CYS A 1 80 ? 8.651 -3.272 -5.455 1.00 96.88 80 CYS A O 1
ATOM 629 N N . SER A 1 81 ? 9.549 -5.006 -6.576 1.00 97.81 81 SER A N 1
ATOM 630 C CA . SER A 1 81 ? 8.610 -6.046 -6.178 1.00 97.81 81 SER A CA 1
ATOM 631 C C . SER A 1 81 ? 9.357 -7.368 -6.031 1.00 97.81 81 SER A C 1
ATOM 633 O O . SER A 1 81 ? 10.378 -7.586 -6.678 1.00 97.81 81 SER A O 1
ATOM 635 N N . LEU A 1 82 ? 8.841 -8.254 -5.185 1.00 98.19 82 LEU A N 1
ATOM 636 C CA . LEU A 1 82 ? 9.196 -9.670 -5.183 1.00 98.19 82 LEU A CA 1
ATOM 637 C C . LEU A 1 82 ? 7.935 -10.432 -4.779 1.00 98.19 82 LEU A C 1
ATOM 639 O O . LEU A 1 82 ? 7.590 -10.476 -3.600 1.00 98.19 82 LEU A O 1
ATOM 643 N N . SER A 1 83 ? 7.205 -10.921 -5.773 1.00 97.94 83 SER A N 1
ATOM 644 C CA . SER A 1 83 ? 5.896 -11.552 -5.620 1.00 97.94 83 SER A CA 1
ATOM 645 C C . SER A 1 83 ? 5.689 -12.557 -6.753 1.00 97.94 83 SER A C 1
ATOM 647 O O . SER A 1 83 ? 6.282 -12.434 -7.823 1.00 97.94 83 SER A O 1
ATOM 649 N N . SER A 1 84 ? 4.853 -13.558 -6.500 1.00 96.81 84 SER A N 1
ATOM 650 C CA . SER A 1 84 ? 4.338 -14.494 -7.501 1.00 96.81 84 SER A CA 1
ATOM 651 C C . SER A 1 84 ? 3.049 -14.007 -8.171 1.00 96.81 84 SER A C 1
ATOM 653 O O . SER A 1 84 ? 2.559 -14.650 -9.095 1.00 96.81 84 SER A O 1
ATOM 655 N N . ARG A 1 85 ? 2.491 -12.885 -7.700 1.00 96.31 85 ARG A N 1
ATOM 656 C CA . ARG A 1 85 ? 1.207 -12.324 -8.143 1.00 96.31 85 ARG A CA 1
ATOM 657 C C . ARG A 1 85 ? 1.346 -10.961 -8.804 1.00 96.31 85 ARG A C 1
ATOM 659 O O . ARG A 1 85 ? 0.551 -10.635 -9.679 1.00 96.31 85 ARG A O 1
ATOM 666 N N . THR A 1 86 ? 2.316 -10.157 -8.373 1.00 97.62 86 THR A N 1
ATOM 667 C CA . THR A 1 86 ? 2.493 -8.783 -8.852 1.00 97.62 86 THR A CA 1
ATOM 668 C C . THR A 1 86 ? 3.928 -8.508 -9.288 1.00 97.62 86 THR A C 1
ATOM 670 O O . THR A 1 86 ? 4.893 -9.042 -8.740 1.00 97.62 86 THR A O 1
ATOM 673 N N . ILE A 1 87 ? 4.070 -7.630 -10.279 1.00 98.06 87 ILE A N 1
ATOM 674 C CA . ILE A 1 87 ? 5.356 -7.111 -10.737 1.00 98.06 87 ILE A CA 1
ATOM 675 C C . ILE A 1 87 ? 5.245 -5.604 -10.957 1.00 98.06 87 ILE A C 1
ATOM 677 O O . ILE A 1 87 ? 4.225 -5.117 -11.443 1.00 98.06 87 ILE A O 1
ATOM 681 N N . VAL A 1 88 ? 6.280 -4.860 -10.567 1.00 98.25 88 VAL A N 1
ATOM 682 C CA . VAL A 1 88 ? 6.306 -3.396 -10.655 1.00 98.25 88 VAL A CA 1
ATOM 683 C C . VAL A 1 88 ? 7.396 -2.953 -11.619 1.00 98.25 88 VAL A C 1
ATOM 685 O O . VAL A 1 88 ? 8.585 -3.057 -11.315 1.00 98.25 88 VAL A O 1
ATOM 688 N N . TYR A 1 89 ? 6.968 -2.386 -12.743 1.00 97.94 89 TYR A N 1
ATOM 689 C CA . TYR A 1 89 ? 7.817 -1.647 -13.669 1.00 97.94 89 TYR A CA 1
ATOM 690 C C . TYR A 1 89 ? 7.650 -0.157 -13.401 1.00 97.94 89 TYR A C 1
ATOM 692 O O . TYR A 1 89 ? 6.552 0.390 -13.500 1.00 97.94 89 TYR A O 1
ATOM 700 N N . LYS A 1 90 ? 8.740 0.500 -13.016 1.00 96.88 90 LYS A N 1
ATOM 701 C CA . LYS A 1 90 ? 8.748 1.924 -12.684 1.00 96.88 90 LYS A CA 1
ATOM 702 C C . LYS A 1 90 ? 10.117 2.515 -12.964 1.00 96.88 90 LYS A C 1
ATOM 704 O O . LYS A 1 90 ? 11.095 1.786 -13.077 1.00 96.88 90 LYS A O 1
ATOM 709 N N . GLY A 1 91 ? 10.194 3.830 -13.026 1.00 94.88 91 GLY A N 1
ATOM 710 C CA . GLY A 1 91 ? 11.460 4.519 -13.191 1.00 94.88 91 GLY A CA 1
ATOM 711 C C . GLY A 1 91 ? 11.266 6.018 -13.193 1.00 94.88 91 GLY A C 1
ATOM 712 O O . GLY A 1 91 ? 10.151 6.513 -13.001 1.00 94.88 91 GLY A O 1
ATOM 713 N N . GLN A 1 92 ? 12.355 6.739 -13.423 1.00 93.50 92 GLN A N 1
ATOM 714 C CA . GLN A 1 92 ? 12.301 8.176 -13.631 1.00 93.50 92 GLN A CA 1
ATOM 715 C C . GLN A 1 92 ? 11.948 8.487 -15.089 1.00 93.50 92 GLN A C 1
ATOM 717 O O . GLN A 1 92 ? 12.773 8.947 -15.870 1.00 93.50 92 GLN A O 1
ATOM 722 N N . LEU A 1 93 ? 10.700 8.192 -15.438 1.00 93.75 93 LEU A N 1
ATOM 723 C CA . LEU A 1 93 ? 10.185 8.224 -16.802 1.00 93.75 93 LEU A CA 1
ATOM 724 C C . LEU A 1 93 ? 8.981 9.164 -16.877 1.00 93.75 93 LEU A C 1
ATOM 726 O O . LEU A 1 93 ? 8.181 9.236 -15.938 1.00 93.75 93 LEU A O 1
ATOM 730 N N . MET A 1 94 ? 8.801 9.838 -18.012 1.00 93.38 94 MET A N 1
ATOM 731 C CA . MET A 1 94 ? 7.488 10.380 -18.354 1.00 93.38 94 MET A CA 1
ATOM 732 C C . MET A 1 94 ? 6.506 9.220 -18.583 1.00 93.38 94 MET A C 1
ATOM 734 O O . MET A 1 94 ? 6.916 8.166 -19.073 1.00 93.38 94 MET A O 1
ATOM 738 N N . PRO A 1 95 ? 5.199 9.388 -18.304 1.00 93.12 95 PRO A N 1
ATOM 739 C CA . PRO A 1 95 ? 4.223 8.322 -18.535 1.00 93.12 95 PRO A CA 1
ATOM 740 C C . PRO A 1 95 ? 4.248 7.754 -19.963 1.00 93.12 95 PRO A C 1
ATOM 742 O O . PRO A 1 95 ? 4.137 6.544 -20.138 1.00 93.12 95 PRO A O 1
ATOM 745 N N . SER A 1 96 ? 4.465 8.602 -20.974 1.00 94.12 96 SER A N 1
ATOM 746 C CA . SER A 1 96 ? 4.577 8.199 -22.384 1.00 94.12 96 SER A CA 1
ATOM 747 C C . SER A 1 96 ? 5.820 7.363 -22.700 1.00 94.12 96 SER A C 1
ATOM 749 O O . SER A 1 96 ? 5.817 6.619 -23.674 1.00 94.12 96 SER A O 1
ATOM 751 N N . GLN A 1 97 ? 6.872 7.458 -21.884 1.00 95.69 97 GLN A N 1
ATOM 752 C CA . GLN A 1 97 ? 8.128 6.736 -22.091 1.00 95.69 97 GLN A CA 1
ATOM 753 C C . GLN A 1 97 ? 8.080 5.308 -21.547 1.00 95.69 97 GLN A C 1
ATOM 755 O O . GLN A 1 97 ? 8.881 4.483 -21.965 1.00 95.69 97 GLN A O 1
ATOM 760 N N . LEU A 1 98 ? 7.155 4.986 -20.634 1.00 95.50 98 LEU A N 1
ATOM 761 C CA . LEU A 1 98 ? 7.145 3.705 -19.915 1.00 95.50 98 LEU A CA 1
ATOM 762 C C . LEU A 1 98 ? 7.127 2.489 -20.855 1.00 95.50 98 LEU A C 1
ATOM 764 O O . LEU A 1 98 ? 7.885 1.543 -20.648 1.00 95.50 98 LEU A O 1
ATOM 768 N N . GLN A 1 99 ? 6.273 2.524 -21.881 1.00 95.06 99 GLN A N 1
ATOM 769 C CA . GLN A 1 99 ? 6.141 1.425 -22.839 1.00 95.06 99 GLN A CA 1
ATOM 770 C C . GLN A 1 99 ? 7.389 1.277 -23.719 1.00 95.06 99 GLN A C 1
ATOM 772 O O . GLN A 1 99 ? 7.820 0.154 -23.952 1.00 95.06 99 GLN A O 1
ATOM 777 N N . GLY A 1 100 ? 7.971 2.387 -24.186 1.00 96.50 100 GLY A N 1
ATOM 778 C CA . GLY A 1 100 ? 9.191 2.370 -25.001 1.00 96.50 100 GLY A CA 1
ATOM 779 C C . GLY A 1 100 ? 10.419 1.949 -24.195 1.00 96.50 100 GLY A C 1
ATOM 780 O O . GLY A 1 100 ? 11.177 1.088 -24.625 1.00 96.50 100 GLY A O 1
ATOM 781 N N . TYR A 1 101 ? 10.561 2.468 -22.974 1.00 97.50 101 TYR A N 1
ATOM 782 C CA . TYR A 1 101 ? 11.669 2.119 -22.093 1.00 97.50 101 TYR A CA 1
ATOM 783 C C . TYR A 1 101 ? 11.662 0.628 -21.739 1.00 97.50 101 TYR A C 1
ATOM 785 O O . TYR A 1 101 ? 12.704 -0.009 -21.798 1.00 97.50 101 TYR A O 1
ATOM 793 N N . TYR A 1 102 ? 10.497 0.042 -21.439 1.00 97.75 102 TYR A N 1
ATOM 794 C CA . TYR A 1 102 ? 10.335 -1.396 -21.181 1.00 97.75 102 TYR A CA 1
ATOM 795 C C . TYR A 1 102 ? 9.768 -2.157 -22.397 1.00 97.75 102 TYR A C 1
ATOM 797 O O . TYR A 1 102 ? 8.904 -3.026 -22.236 1.00 97.75 102 TYR A O 1
ATOM 805 N N . TYR A 1 103 ? 10.233 -1.842 -23.614 1.00 96.25 103 TYR A N 1
ATOM 806 C CA . TYR A 1 103 ? 9.667 -2.362 -24.871 1.00 96.25 103 TYR A CA 1
ATOM 807 C C . TYR A 1 103 ? 9.594 -3.894 -24.944 1.00 96.25 103 TYR A C 1
ATOM 809 O O . TYR A 1 103 ? 8.629 -4.436 -25.475 1.00 96.25 103 TYR A O 1
ATOM 817 N N . ALA A 1 104 ? 10.597 -4.595 -24.405 1.00 95.56 104 ALA A N 1
ATOM 818 C CA . ALA A 1 104 ? 10.681 -6.052 -24.479 1.00 95.56 104 ALA A CA 1
ATOM 819 C C . ALA A 1 104 ? 9.661 -6.767 -23.578 1.00 95.56 104 ALA A C 1
ATOM 821 O O . ALA A 1 104 ? 9.385 -7.944 -23.798 1.00 95.56 104 ALA A O 1
ATOM 822 N N . ASP A 1 105 ? 9.115 -6.058 -22.584 1.00 96.00 105 ASP A N 1
ATOM 823 C CA . ASP A 1 105 ? 8.157 -6.595 -21.623 1.00 96.00 105 ASP A CA 1
ATOM 824 C C . ASP A 1 105 ? 6.798 -5.910 -21.800 1.00 96.00 105 ASP A C 1
ATOM 826 O O . ASP A 1 105 ? 5.907 -6.475 -22.419 1.00 96.00 105 ASP A O 1
ATOM 830 N N . ILE A 1 106 ? 6.637 -4.668 -21.332 1.00 95.50 106 ILE A N 1
ATOM 831 C CA . ILE A 1 106 ? 5.360 -3.932 -21.407 1.00 95.50 106 ILE A CA 1
ATOM 832 C C . ILE A 1 106 ? 4.932 -3.691 -22.860 1.00 95.50 106 ILE A C 1
ATOM 834 O O . ILE A 1 106 ? 3.740 -3.665 -23.160 1.00 95.50 106 ILE A O 1
ATOM 838 N N . GLY A 1 107 ? 5.893 -3.495 -23.764 1.00 91.56 107 GLY A N 1
ATOM 839 C CA . GLY A 1 107 ? 5.619 -3.330 -25.192 1.00 91.56 107 GLY A CA 1
ATOM 840 C C . GLY A 1 107 ? 5.268 -4.632 -25.921 1.00 91.56 107 GLY A C 1
ATOM 841 O O . GLY A 1 107 ? 4.836 -4.575 -27.070 1.00 91.56 107 GLY A O 1
ATOM 842 N N . HIS A 1 108 ? 5.438 -5.791 -25.282 1.00 95.88 108 HIS A N 1
ATOM 843 C CA . HIS A 1 108 ? 5.286 -7.095 -25.914 1.00 95.88 108 HIS A CA 1
ATOM 844 C C . HIS A 1 108 ? 3.830 -7.593 -25.869 1.00 95.88 108 HIS A C 1
ATOM 846 O O . HIS A 1 108 ? 3.176 -7.547 -24.833 1.00 95.88 108 HIS A O 1
ATOM 852 N N . GLU A 1 109 ? 3.329 -8.166 -26.969 1.00 94.94 109 GLU A N 1
ATOM 853 C CA . GLU A 1 109 ? 1.928 -8.620 -27.107 1.00 94.94 109 GLU A CA 1
ATOM 854 C C . GLU A 1 109 ? 1.499 -9.685 -26.080 1.00 94.94 109 GLU A C 1
ATOM 856 O O . GLU A 1 109 ? 0.370 -9.681 -25.596 1.00 94.94 109 GLU A O 1
ATOM 861 N N . ASN A 1 110 ? 2.420 -10.576 -25.702 1.00 96.00 110 ASN A N 1
ATOM 862 C CA . ASN A 1 110 ? 2.196 -11.595 -24.670 1.00 96.00 110 ASN A CA 1
ATOM 863 C C . ASN A 1 110 ? 2.149 -11.042 -23.233 1.00 96.00 110 ASN A C 1
ATOM 865 O O . ASN A 1 110 ? 1.848 -11.797 -22.306 1.00 96.00 110 ASN A O 1
ATOM 869 N N . PHE A 1 111 ? 2.462 -9.762 -23.008 1.00 96.50 111 PHE A N 1
ATOM 870 C CA . PHE A 1 111 ? 2.375 -9.163 -21.680 1.00 96.50 111 PHE A CA 1
ATOM 871 C C . PHE A 1 111 ? 0.918 -8.817 -21.363 1.00 96.50 111 PHE A C 1
ATOM 873 O O . PHE A 1 111 ? 0.396 -7.765 -21.725 1.00 96.50 111 PHE A O 1
ATOM 880 N N . SER A 1 112 ? 0.246 -9.735 -20.673 1.00 96.19 112 SER A N 1
ATOM 881 C CA . SER A 1 112 ? -1.165 -9.606 -20.302 1.00 96.19 112 SER A CA 1
ATOM 882 C C . SER A 1 112 ? -1.354 -9.561 -18.787 1.00 96.19 112 SER A C 1
ATOM 884 O O . SER A 1 112 ? -0.602 -10.182 -18.038 1.00 96.19 112 SER A O 1
ATOM 886 N N . SER A 1 113 ? -2.389 -8.855 -18.336 1.00 95.94 113 SER A N 1
ATOM 887 C CA . SER A 1 113 ? -2.800 -8.815 -16.932 1.00 95.94 113 SER A CA 1
ATOM 888 C C . SER A 1 113 ? -4.302 -8.557 -16.826 1.00 95.94 113 SER A C 1
ATOM 890 O O . SER A 1 113 ? -4.871 -7.846 -17.654 1.00 95.94 113 SER A O 1
ATOM 892 N N . TYR A 1 114 ? -4.944 -9.092 -15.785 1.00 94.81 114 TYR A N 1
ATOM 893 C CA . TYR A 1 114 ? -6.332 -8.761 -15.436 1.00 94.81 114 TYR A CA 1
ATOM 894 C C . TYR A 1 114 ? -6.448 -7.454 -14.634 1.00 94.81 114 TYR A C 1
ATOM 896 O O . TYR A 1 114 ? -7.551 -6.945 -14.444 1.00 94.81 114 TYR A O 1
ATOM 904 N N . MET A 1 115 ? -5.324 -6.896 -14.166 1.00 95.94 115 MET A N 1
ATOM 905 C CA . MET A 1 115 ? -5.287 -5.643 -13.413 1.00 95.94 115 MET A CA 1
ATOM 906 C C . MET A 1 115 ? -4.060 -4.786 -13.737 1.00 95.94 115 MET A C 1
ATOM 908 O O . MET A 1 115 ? -2.989 -5.297 -14.062 1.00 95.94 115 MET A O 1
ATOM 912 N N . ALA A 1 116 ? -4.198 -3.471 -13.589 1.00 96.25 116 ALA A N 1
ATOM 913 C CA . ALA A 1 116 ? -3.092 -2.529 -13.689 1.00 96.25 116 ALA A CA 1
ATOM 914 C C . ALA A 1 116 ? -3.269 -1.399 -12.670 1.00 96.25 116 ALA A C 1
ATOM 916 O O . ALA A 1 116 ? -4.365 -0.864 -12.508 1.00 96.25 116 ALA A O 1
ATOM 917 N N . LEU A 1 117 ? -2.174 -1.025 -12.007 1.00 96.88 117 LEU A N 1
ATOM 918 C CA . LEU A 1 117 ? -2.092 0.147 -11.143 1.00 96.88 117 LEU A CA 1
ATOM 919 C C . LEU A 1 117 ? -0.997 1.046 -11.710 1.00 96.88 117 LEU A C 1
ATOM 921 O O . LEU A 1 117 ? 0.167 0.657 -11.760 1.00 96.88 117 LEU A O 1
ATOM 925 N N . VAL A 1 118 ? -1.377 2.242 -12.148 1.00 95.50 118 VAL A N 1
ATOM 926 C CA . VAL A 1 118 ? -0.459 3.214 -12.751 1.00 95.50 118 VAL A CA 1
ATOM 927 C C . VAL A 1 118 ? -0.392 4.447 -11.864 1.00 95.50 118 VAL A C 1
ATOM 929 O O . VAL A 1 118 ? -1.403 4.889 -11.321 1.00 95.50 118 VAL A O 1
ATOM 932 N N . HIS A 1 119 ? 0.804 5.010 -11.711 1.00 96.00 119 HIS A N 1
ATOM 933 C CA . HIS A 1 119 ? 1.013 6.212 -10.921 1.00 96.00 119 HIS A CA 1
ATOM 934 C C . HIS A 1 119 ? 2.020 7.142 -11.601 1.00 96.00 119 HIS A C 1
ATOM 936 O O . HIS A 1 119 ? 3.110 6.719 -11.973 1.00 96.00 119 HIS A O 1
ATOM 942 N N . SER A 1 120 ? 1.688 8.431 -11.679 1.00 93.00 120 SER A N 1
ATOM 943 C CA . SER A 1 120 ? 2.617 9.493 -12.073 1.00 93.00 120 SER A CA 1
ATOM 944 C C . SER A 1 120 ? 2.839 10.433 -10.894 1.00 93.00 120 SER A C 1
ATOM 946 O O . SER A 1 120 ? 1.885 10.870 -10.250 1.00 93.00 120 SER A O 1
ATOM 948 N N . ARG A 1 121 ? 4.105 10.706 -10.561 1.00 87.38 121 ARG A N 1
ATOM 949 C CA . ARG A 1 121 ? 4.482 11.495 -9.382 1.00 87.38 121 ARG A CA 1
ATOM 950 C C . ARG A 1 121 ? 4.985 12.871 -9.797 1.00 87.38 121 ARG A C 1
ATOM 952 O O . ARG A 1 121 ? 5.930 12.968 -10.570 1.00 87.38 121 ARG A O 1
ATOM 959 N N . PHE A 1 122 ? 4.453 13.915 -9.165 1.00 82.31 122 PHE A N 1
ATOM 960 C CA . PHE A 1 122 ? 5.076 15.237 -9.164 1.00 82.31 122 PHE A CA 1
ATOM 961 C C . PHE A 1 122 ? 5.971 15.379 -7.924 1.00 82.31 122 PHE A C 1
ATOM 963 O O . PHE A 1 122 ? 5.518 15.167 -6.798 1.00 82.31 122 PHE A O 1
ATOM 970 N N . SER A 1 123 ? 7.258 15.670 -8.117 1.00 73.62 123 SER A N 1
ATOM 971 C CA . SER A 1 123 ? 8.238 15.799 -7.031 1.00 73.62 123 SER A CA 1
ATOM 972 C C . SER A 1 123 ? 8.592 17.263 -6.812 1.00 73.62 123 SER A C 1
ATOM 974 O O . SER A 1 123 ? 8.977 17.941 -7.755 1.00 73.62 123 SER A O 1
ATOM 976 N N . THR A 1 124 ? 8.553 17.728 -5.565 1.00 66.44 124 THR A N 1
ATOM 977 C CA . THR A 1 124 ? 9.135 19.023 -5.167 1.00 66.44 124 THR A CA 1
ATOM 978 C C . THR A 1 124 ? 10.654 18.955 -4.969 1.00 66.44 124 THR A C 1
ATOM 980 O O . THR A 1 124 ? 11.302 19.987 -4.822 1.00 66.44 124 THR A O 1
ATOM 983 N N . ASN A 1 125 ? 11.242 17.752 -4.993 1.00 65.12 125 ASN A N 1
ATOM 984 C CA . ASN A 1 125 ? 12.691 17.561 -4.934 1.00 65.12 125 ASN A CA 1
ATOM 985 C C . ASN A 1 125 ? 13.293 17.592 -6.338 1.00 65.12 125 ASN A C 1
ATOM 987 O O . ASN A 1 125 ? 12.790 16.907 -7.228 1.00 65.12 125 ASN A O 1
ATOM 991 N N . THR A 1 126 ? 14.411 18.299 -6.481 1.00 58.41 126 THR A N 1
ATOM 992 C CA . THR A 1 126 ? 15.196 18.408 -7.719 1.00 58.41 126 THR A CA 1
ATOM 993 C C . THR A 1 126 ? 16.148 17.235 -7.952 1.00 58.41 126 THR A C 1
ATOM 995 O O . THR A 1 126 ? 16.683 17.107 -9.049 1.00 58.41 126 THR A O 1
ATOM 998 N N . PHE A 1 127 ? 16.366 16.373 -6.950 1.00 67.31 127 PHE A N 1
ATOM 999 C CA . PHE A 1 127 ? 17.262 15.228 -7.092 1.00 67.31 127 PHE A CA 1
ATOM 1000 C C . PHE A 1 127 ? 16.547 14.023 -7.730 1.00 67.31 127 PHE A C 1
ATOM 1002 O O . PHE A 1 127 ? 15.559 13.543 -7.154 1.00 67.31 127 PHE A O 1
ATOM 1009 N N . PRO A 1 128 ? 17.033 13.540 -8.890 1.00 68.94 128 PRO A N 1
ATOM 1010 C CA . PRO A 1 128 ? 16.525 12.346 -9.565 1.00 68.94 128 PRO A CA 1
ATOM 1011 C C . PRO A 1 128 ? 16.617 11.107 -8.660 1.00 68.94 128 PRO A C 1
ATOM 1013 O O . PRO A 1 128 ? 17.585 10.945 -7.921 1.00 68.94 128 PRO A O 1
ATOM 1016 N N . SER A 1 129 ? 15.590 10.250 -8.659 1.00 83.12 129 SER A N 1
ATOM 1017 C CA . SER A 1 129 ? 15.566 9.029 -7.837 1.00 83.12 129 SER A CA 1
ATOM 1018 C C . SER A 1 129 ? 14.568 8.013 -8.395 1.00 83.12 129 SER A C 1
ATOM 1020 O O . SER A 1 129 ? 13.346 8.172 -8.300 1.00 83.12 129 SER A O 1
ATOM 1022 N N . TRP A 1 130 ? 15.118 6.939 -8.962 1.00 91.75 130 TRP A N 1
ATOM 1023 C CA . TRP A 1 130 ? 14.373 5.834 -9.565 1.00 91.75 130 TRP A CA 1
ATOM 1024 C C . TRP A 1 130 ? 13.567 5.030 -8.535 1.00 91.75 130 TRP A C 1
ATOM 1026 O O . TRP A 1 130 ? 12.422 4.650 -8.785 1.00 91.75 130 TRP A O 1
ATOM 1036 N N . ASP A 1 131 ? 14.119 4.807 -7.339 1.00 88.62 131 ASP A N 1
ATOM 1037 C CA . ASP A 1 131 ? 13.487 4.003 -6.285 1.00 88.62 131 ASP A CA 1
ATOM 1038 C C . ASP A 1 131 ? 12.220 4.655 -5.703 1.00 88.62 131 ASP A C 1
ATOM 1040 O O . ASP A 1 131 ? 11.305 3.950 -5.257 1.00 88.62 131 ASP A O 1
ATOM 1044 N N . ARG A 1 132 ? 12.145 5.994 -5.740 1.00 90.00 132 ARG A N 1
ATOM 1045 C CA . ARG A 1 132 ? 11.005 6.792 -5.258 1.00 90.00 132 ARG A CA 1
ATOM 1046 C C . ARG A 1 132 ? 9.846 6.884 -6.244 1.00 90.00 132 ARG A C 1
ATOM 1048 O O . ARG A 1 132 ? 8.779 7.366 -5.849 1.00 90.00 132 ARG A O 1
ATOM 1055 N N . ALA A 1 133 ? 10.026 6.442 -7.489 1.00 94.31 133 ALA A N 1
ATOM 1056 C CA . ALA A 1 133 ? 8.911 6.266 -8.408 1.00 94.31 133 ALA A CA 1
ATOM 1057 C C . ALA A 1 133 ? 7.869 5.314 -7.796 1.00 94.31 133 ALA A C 1
ATOM 1059 O O . ALA A 1 133 ? 8.182 4.481 -6.938 1.00 94.31 133 ALA A O 1
ATOM 1060 N N . GLN A 1 134 ? 6.623 5.447 -8.228 1.00 96.19 134 GLN A N 1
ATOM 1061 C CA . GLN A 1 134 ? 5.511 4.594 -7.814 1.00 96.19 134 GLN A CA 1
ATOM 1062 C C . GLN A 1 134 ? 4.925 3.899 -9.052 1.00 96.19 134 GLN A C 1
ATOM 1064 O O . GLN A 1 134 ? 5.099 4.439 -10.146 1.00 96.19 134 GLN A O 1
ATOM 1069 N N . PRO A 1 135 ? 4.249 2.743 -8.920 1.00 97.44 135 PRO A N 1
ATOM 1070 C CA . PRO A 1 135 ? 3.768 2.112 -7.682 1.00 97.44 135 PRO A CA 1
ATOM 1071 C C . PRO A 1 135 ? 4.858 1.611 -6.720 1.00 97.44 135 PRO A C 1
ATOM 1073 O O . PRO A 1 135 ? 6.016 1.400 -7.089 1.00 97.44 135 PRO A O 1
ATOM 1076 N N . MET A 1 136 ? 4.486 1.464 -5.453 1.00 97.06 136 MET A N 1
ATOM 1077 C CA . MET A 1 136 ? 5.239 0.704 -4.456 1.00 97.06 136 MET A CA 1
ATOM 1078 C C . MET A 1 136 ? 4.867 -0.791 -4.564 1.00 97.06 136 MET A C 1
ATOM 1080 O O . MET A 1 136 ? 4.483 -1.237 -5.641 1.00 97.06 136 MET A O 1
ATOM 1084 N N . ARG A 1 137 ? 5.012 -1.597 -3.503 1.00 96.94 137 ARG A N 1
ATOM 1085 C CA . ARG A 1 137 ? 4.793 -3.057 -3.580 1.00 96.94 137 ARG A CA 1
ATOM 1086 C C . ARG 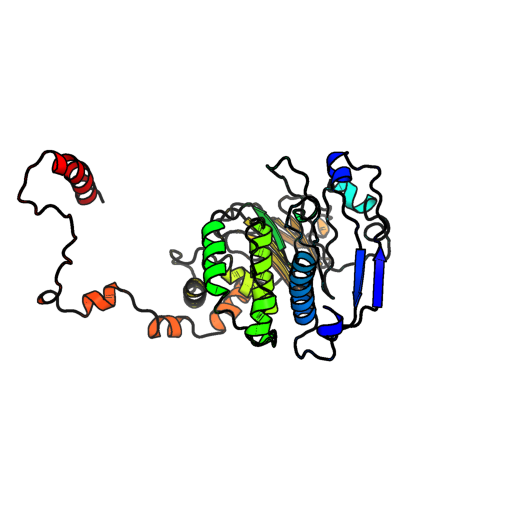A 1 137 ? 3.314 -3.399 -3.587 1.00 96.94 137 ARG A C 1
ATOM 1088 O O . ARG A 1 137 ? 2.900 -4.288 -4.322 1.00 96.94 137 ARG A O 1
ATOM 1095 N N . VAL A 1 138 ? 2.554 -2.698 -2.753 1.00 97.00 138 VAL A N 1
ATOM 1096 C CA . VAL A 1 138 ? 1.114 -2.901 -2.568 1.00 97.00 138 VAL A CA 1
ATOM 1097 C C . VAL A 1 138 ? 0.312 -1.629 -2.825 1.00 97.00 138 VAL A C 1
ATOM 1099 O O . VAL A 1 138 ? -0.910 -1.684 -2.805 1.00 97.00 138 VAL A O 1
ATOM 1102 N N . LEU A 1 139 ? 0.977 -0.488 -3.049 1.00 96.00 139 LEU A N 1
ATOM 1103 C CA . LEU A 1 139 ? 0.387 0.852 -2.970 1.00 96.00 139 LEU A CA 1
ATOM 1104 C C . LEU A 1 139 ? 0.730 1.747 -4.174 1.00 96.00 139 LEU A C 1
ATOM 1106 O O . LEU A 1 139 ? 1.881 1.817 -4.598 1.00 96.00 139 LEU A O 1
ATOM 1110 N N . GLY A 1 140 ? -0.234 2.552 -4.622 1.00 97.50 140 GLY A N 1
ATOM 1111 C CA . GLY A 1 140 ? -0.009 3.845 -5.274 1.00 97.50 140 GLY A CA 1
ATOM 1112 C C . GLY A 1 140 ? -0.659 4.973 -4.468 1.00 97.50 140 GLY A C 1
ATOM 1113 O O . GLY A 1 140 ? -1.801 4.845 -4.034 1.00 97.50 140 GLY A O 1
ATOM 1114 N N . HIS A 1 141 ? 0.057 6.074 -4.263 1.00 97.25 141 HIS A N 1
ATOM 1115 C CA . HIS A 1 141 ? -0.348 7.165 -3.380 1.00 97.25 141 HIS A CA 1
ATOM 1116 C C . HIS A 1 141 ? -0.234 8.524 -4.068 1.00 97.25 141 HIS A C 1
ATOM 1118 O O . HIS A 1 141 ? 0.865 9.044 -4.268 1.00 97.25 141 HIS A O 1
ATOM 1124 N N . ASN A 1 142 ? -1.393 9.121 -4.343 1.00 96.00 142 ASN A N 1
ATOM 1125 C CA . ASN A 1 142 ? -1.524 10.516 -4.737 1.00 96.00 142 ASN A CA 1
ATOM 1126 C C . ASN A 1 142 ? -1.900 11.329 -3.497 1.00 96.00 142 ASN A C 1
ATOM 1128 O O . ASN A 1 142 ? -3.045 11.278 -3.053 1.00 96.00 142 ASN A O 1
ATOM 1132 N N . GLY A 1 143 ? -0.942 12.056 -2.928 1.00 94.38 143 GLY A N 1
ATOM 1133 C CA . GLY A 1 143 ? -1.168 12.701 -1.645 1.00 94.38 143 GLY A CA 1
ATOM 1134 C C . GLY A 1 143 ? 0.097 13.052 -0.883 1.00 94.38 143 GLY A C 1
ATOM 1135 O O . GLY A 1 143 ? 1.193 13.035 -1.442 1.00 94.38 143 GLY A O 1
ATOM 1136 N N . GLU A 1 144 ? -0.098 13.382 0.388 1.00 94.69 144 GLU A N 1
ATOM 1137 C CA . GLU A 1 144 ? 0.949 13.590 1.381 1.00 94.69 144 GLU A CA 1
ATOM 1138 C C . GLU A 1 144 ? 0.450 13.126 2.756 1.00 94.69 144 GLU A C 1
ATOM 1140 O O . GLU A 1 144 ? -0.655 13.482 3.168 1.00 94.69 144 GLU A O 1
ATOM 1145 N N . ILE A 1 145 ? 1.263 12.347 3.478 1.00 95.56 145 ILE A N 1
ATOM 1146 C CA . ILE A 1 145 ? 0.949 11.947 4.860 1.00 95.56 145 ILE A CA 1
ATOM 1147 C C . ILE A 1 145 ? 1.538 12.967 5.839 1.00 95.56 145 ILE A C 1
ATOM 1149 O O . ILE A 1 145 ? 2.734 12.956 6.138 1.00 95.56 145 ILE A O 1
ATOM 1153 N N . ASN A 1 146 ? 0.679 13.808 6.409 1.00 94.75 146 ASN A N 1
ATOM 1154 C CA . ASN A 1 146 ? 1.060 14.895 7.311 1.00 94.75 146 ASN A CA 1
ATOM 1155 C C . ASN A 1 146 ? 1.464 14.394 8.706 1.00 94.75 146 ASN A C 1
ATOM 1157 O O . ASN A 1 146 ? 2.270 15.027 9.390 1.00 94.75 146 ASN A O 1
ATOM 1161 N N . THR A 1 147 ? 0.948 13.239 9.140 1.00 95.31 147 THR A N 1
ATOM 1162 C CA . THR A 1 147 ? 1.276 12.657 10.455 1.00 95.31 147 THR A CA 1
ATOM 1163 C C . THR A 1 147 ? 2.535 11.782 10.446 1.00 95.31 147 THR A C 1
ATOM 1165 O O . THR A 1 147 ? 2.883 11.184 11.466 1.00 95.31 147 THR A O 1
ATOM 1168 N N . LEU A 1 148 ? 3.282 11.748 9.331 1.00 94.88 148 LEU A N 1
ATOM 1169 C CA . LEU A 1 148 ? 4.360 10.784 9.077 1.00 94.88 148 LEU A CA 1
ATOM 1170 C C . LEU A 1 148 ? 5.382 10.660 10.211 1.00 94.88 148 LEU A C 1
ATOM 1172 O O . LEU A 1 148 ? 5.791 9.550 10.545 1.00 94.88 148 LEU A O 1
ATOM 1176 N N . LYS A 1 149 ? 5.830 11.777 10.797 1.00 94.56 149 LYS A N 1
ATOM 1177 C CA . LYS A 1 149 ? 6.837 11.744 11.872 1.00 94.56 149 LYS A CA 1
ATOM 1178 C C . LYS A 1 149 ? 6.318 10.992 13.101 1.00 94.56 149 LYS A C 1
ATOM 1180 O O . LYS A 1 149 ? 7.058 10.197 13.676 1.00 94.56 149 LYS A O 1
ATOM 1185 N N . GLY A 1 150 ? 5.062 11.231 13.479 1.00 95.50 150 GLY A N 1
ATOM 1186 C CA . GLY A 1 150 ? 4.392 10.509 14.559 1.00 95.50 150 GLY A CA 1
ATOM 1187 C C . GLY A 1 150 ? 4.287 9.025 14.232 1.00 95.50 150 GLY A C 1
ATOM 1188 O O . GLY A 1 150 ? 4.763 8.202 15.008 1.00 95.50 150 GLY A O 1
ATOM 1189 N N . ASN A 1 151 ? 3.790 8.702 13.039 1.00 96.25 151 ASN A N 1
ATOM 1190 C CA . ASN A 1 151 ? 3.586 7.316 12.613 1.00 96.25 151 ASN A CA 1
ATOM 1191 C C . ASN A 1 151 ? 4.906 6.525 12.550 1.00 96.25 151 ASN A C 1
ATOM 1193 O O . ASN A 1 151 ? 4.988 5.387 13.007 1.00 96.25 151 ASN A O 1
ATOM 1197 N N . LYS A 1 152 ? 5.989 7.139 12.047 1.00 95.00 152 LYS A N 1
ATOM 1198 C CA . LYS A 1 152 ? 7.336 6.537 12.043 1.00 95.00 152 LYS A CA 1
ATOM 1199 C C . LYS A 1 152 ? 7.819 6.221 13.461 1.00 95.00 152 LYS A C 1
ATOM 1201 O O . LYS A 1 152 ? 8.354 5.140 13.699 1.00 95.00 152 LYS A O 1
ATOM 1206 N N . ASN A 1 153 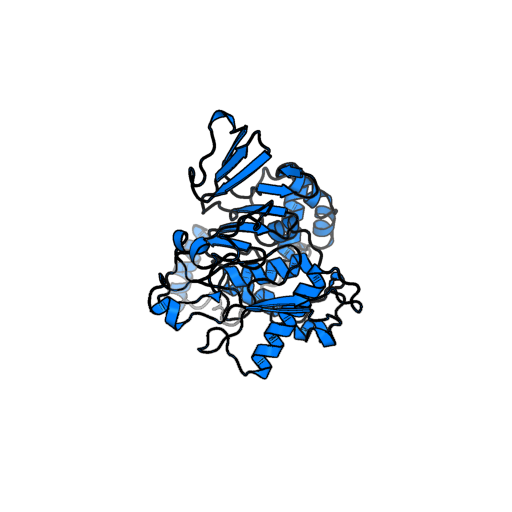? 7.633 7.149 14.399 1.00 94.38 153 ASN A N 1
ATOM 1207 C CA . ASN A 1 153 ? 8.049 6.959 15.788 1.00 94.38 153 ASN A CA 1
ATOM 1208 C C . ASN A 1 153 ? 7.235 5.864 16.483 1.00 94.38 153 ASN A C 1
ATOM 1210 O O . ASN A 1 153 ? 7.804 5.030 17.184 1.00 94.38 153 ASN A O 1
ATOM 1214 N N . TRP A 1 154 ? 5.924 5.847 16.261 1.00 95.50 154 TRP A N 1
ATOM 1215 C CA . TRP A 1 154 ? 5.031 4.836 16.806 1.00 95.50 154 TRP A CA 1
ATOM 1216 C C . TRP A 1 154 ? 5.329 3.441 16.254 1.00 95.50 154 TRP A C 1
ATOM 1218 O O . TRP A 1 154 ? 5.422 2.487 17.025 1.00 95.50 154 TRP A O 1
ATOM 1228 N N . MET A 1 155 ? 5.592 3.317 14.951 1.00 95.31 155 MET A N 1
ATOM 1229 C CA . MET A 1 155 ? 6.069 2.059 14.376 1.00 95.31 155 MET A CA 1
ATOM 1230 C C . MET A 1 155 ? 7.389 1.613 14.998 1.00 95.31 155 MET A C 1
ATOM 1232 O O . MET A 1 155 ? 7.482 0.474 15.442 1.00 95.31 155 MET A O 1
ATOM 1236 N N . LYS A 1 156 ? 8.371 2.511 15.129 1.00 93.44 156 LYS A N 1
ATOM 1237 C CA . LYS A 1 156 ? 9.648 2.200 15.786 1.00 93.44 156 LYS A CA 1
ATOM 1238 C C . LYS A 1 156 ? 9.467 1.716 17.231 1.00 93.44 156 LYS A C 1
ATOM 1240 O O . LYS A 1 156 ? 10.175 0.813 17.662 1.00 93.44 156 LYS A O 1
ATOM 1245 N N . ALA A 1 157 ? 8.521 2.291 17.976 1.00 93.31 157 ALA A N 1
ATOM 1246 C CA . ALA A 1 157 ? 8.202 1.840 19.331 1.00 93.31 157 ALA A CA 1
ATOM 1247 C C . ALA A 1 157 ? 7.599 0.422 19.351 1.00 93.31 157 ALA A C 1
ATOM 1249 O O . ALA A 1 157 ? 7.856 -0.336 20.284 1.00 93.31 157 ALA A O 1
ATOM 1250 N N . ARG A 1 158 ? 6.834 0.046 18.316 1.00 93.06 158 ARG A N 1
ATOM 1251 C CA . ARG A 1 158 ? 6.215 -1.285 18.179 1.00 93.06 158 ARG A CA 1
ATOM 1252 C C . ARG A 1 158 ? 7.165 -2.357 17.646 1.00 93.06 158 ARG A C 1
ATOM 1254 O O . ARG A 1 158 ? 6.961 -3.525 17.950 1.00 93.06 158 ARG A O 1
ATOM 1261 N N . GLU A 1 159 ? 8.197 -1.988 16.885 1.00 90.94 159 GLU A N 1
ATOM 1262 C CA . GLU A 1 159 ? 9.121 -2.942 16.245 1.00 90.94 159 GLU A CA 1
ATOM 1263 C C . GLU A 1 159 ? 9.761 -3.928 17.235 1.00 90.94 159 GLU A C 1
ATOM 1265 O O . GLU A 1 159 ? 9.882 -5.108 16.920 1.00 90.94 159 GLU A O 1
ATOM 1270 N N . GLY A 1 160 ? 10.118 -3.479 18.444 1.00 86.62 160 GLY A N 1
ATOM 1271 C CA . GLY A 1 160 ? 10.726 -4.344 19.465 1.00 86.62 160 GLY A CA 1
ATOM 1272 C C . GLY A 1 160 ? 9.775 -5.380 20.080 1.00 86.62 160 GLY A C 1
ATOM 1273 O O . GLY A 1 160 ? 10.240 -6.365 20.647 1.00 86.62 160 GLY A O 1
ATOM 1274 N N . LEU A 1 161 ? 8.463 -5.167 19.955 1.00 89.19 161 LEU A N 1
ATOM 1275 C CA . LEU A 1 161 ? 7.402 -6.040 20.470 1.00 89.19 161 LEU A CA 1
ATOM 1276 C C . LEU A 1 161 ? 6.684 -6.792 19.341 1.00 89.19 161 LEU A C 1
ATOM 1278 O O . LEU A 1 161 ? 5.633 -7.389 19.562 1.00 89.19 161 LEU A O 1
ATOM 1282 N N . LEU A 1 162 ? 7.197 -6.702 18.112 1.00 89.69 162 LEU A N 1
ATOM 1283 C CA . LEU A 1 162 ? 6.534 -7.270 16.954 1.00 89.69 162 LEU A CA 1
ATOM 1284 C C . LEU A 1 162 ? 6.639 -8.796 16.987 1.00 89.69 162 LEU A C 1
ATOM 1286 O O . LEU A 1 162 ? 7.715 -9.355 16.797 1.00 89.69 162 LEU A O 1
ATOM 1290 N N . GLU A 1 163 ? 5.496 -9.450 17.142 1.00 88.50 163 GLU A N 1
ATOM 1291 C CA . GLU A 1 163 ? 5.346 -10.894 17.008 1.00 88.50 163 GLU A CA 1
ATOM 1292 C C . GLU A 1 163 ? 4.351 -11.188 15.886 1.00 88.50 163 GLU A C 1
ATOM 1294 O O . GLU A 1 163 ? 3.305 -10.544 15.767 1.00 88.50 163 GLU A O 1
ATOM 1299 N N . CYS A 1 164 ? 4.679 -12.153 15.027 1.00 89.44 164 CYS A N 1
ATOM 1300 C CA . CYS A 1 164 ? 3.794 -12.535 13.938 1.00 89.44 164 CYS A CA 1
ATOM 1301 C C . CYS A 1 164 ? 3.839 -14.038 13.671 1.00 89.44 164 CYS A C 1
ATOM 1303 O O . CYS A 1 164 ? 4.699 -14.540 12.945 1.00 89.44 164 CYS A O 1
ATOM 1305 N N . GLU A 1 165 ? 2.844 -14.743 14.208 1.00 90.12 165 GLU A N 1
ATOM 1306 C CA . GLU A 1 165 ? 2.684 -16.188 14.034 1.00 90.12 165 GLU A CA 1
ATOM 1307 C C . GLU A 1 165 ? 2.580 -16.584 12.553 1.00 90.12 165 GLU A C 1
ATOM 1309 O O . GLU A 1 165 ? 3.173 -17.571 12.120 1.00 90.12 165 GLU A O 1
ATOM 1314 N N . LYS A 1 166 ? 1.880 -15.780 11.742 1.00 92.12 166 LYS A N 1
ATOM 1315 C CA . LYS A 1 166 ? 1.644 -16.059 10.317 1.00 92.12 166 LYS A CA 1
ATOM 1316 C C . LYS A 1 166 ? 2.912 -16.047 9.468 1.00 92.12 166 LYS A C 1
ATOM 1318 O O . LYS A 1 166 ? 2.968 -16.773 8.482 1.00 92.12 166 LYS A O 1
ATOM 1323 N N . LEU A 1 167 ? 3.923 -15.268 9.852 1.00 92.38 167 LEU A N 1
ATOM 1324 C CA . LEU A 1 167 ? 5.223 -15.279 9.179 1.00 92.38 167 LEU A CA 1
ATOM 1325 C C . LEU A 1 167 ? 6.078 -16.488 9.589 1.00 92.38 167 LEU A C 1
ATOM 1327 O O . LEU A 1 167 ? 7.037 -16.814 8.891 1.00 92.38 167 LEU A O 1
ATOM 1331 N N . GLY A 1 168 ? 5.732 -17.165 10.690 1.00 90.88 168 GLY A N 1
ATOM 1332 C CA . GLY A 1 168 ? 6.444 -18.343 11.180 1.00 90.88 168 GLY A CA 1
ATOM 1333 C C . GLY A 1 168 ? 7.892 -18.066 11.591 1.00 90.88 168 GLY A C 1
ATOM 1334 O O . GLY A 1 168 ? 8.712 -18.977 11.530 1.00 90.88 168 GLY A O 1
ATOM 1335 N N . LEU A 1 169 ? 8.213 -16.820 11.955 1.00 91.00 169 LEU A N 1
ATOM 1336 C CA . LEU A 1 169 ? 9.551 -16.399 12.369 1.00 91.00 169 LEU A CA 1
ATOM 1337 C C . LEU A 1 169 ? 9.671 -16.403 13.894 1.00 91.00 169 LEU A C 1
ATOM 1339 O O . LEU A 1 169 ? 8.763 -15.952 14.590 1.00 91.00 169 LEU A O 1
ATOM 1343 N N . SER A 1 170 ? 10.816 -16.848 14.408 1.00 91.00 170 SER A N 1
ATOM 1344 C CA . SER A 1 170 ? 11.198 -16.589 15.802 1.00 91.00 170 SER A CA 1
ATOM 1345 C C . SER A 1 170 ? 11.463 -15.098 16.043 1.00 91.00 170 SER A C 1
ATOM 1347 O O . SER A 1 170 ? 11.698 -14.341 15.099 1.00 91.00 170 SER A O 1
ATOM 1349 N N . GLN A 1 171 ? 11.497 -14.673 17.310 1.00 88.50 171 GLN A N 1
ATOM 1350 C CA . GLN A 1 171 ? 11.789 -13.278 17.666 1.00 88.50 171 GLN A CA 1
ATOM 1351 C C . GLN A 1 171 ? 13.146 -12.809 17.116 1.00 88.50 171 GLN A C 1
ATOM 1353 O O . GLN A 1 171 ? 13.264 -11.714 16.561 1.00 88.50 171 GLN A O 1
ATOM 1358 N N . ASP A 1 172 ? 14.155 -13.680 17.179 1.00 90.38 172 ASP A N 1
ATOM 1359 C CA . ASP A 1 172 ? 15.484 -13.404 16.635 1.00 90.38 172 ASP A CA 1
ATOM 1360 C C . ASP A 1 172 ? 15.463 -13.262 15.110 1.00 90.38 172 ASP A C 1
ATOM 1362 O O . ASP A 1 172 ? 16.165 -12.418 14.557 1.00 90.38 172 ASP A O 1
ATOM 1366 N N . GLU A 1 173 ? 14.665 -14.056 14.396 1.00 91.69 173 GLU A N 1
ATOM 1367 C CA . GLU A 1 173 ? 14.512 -13.914 12.945 1.00 91.69 173 GLU A CA 1
ATOM 1368 C C . GLU A 1 173 ? 13.712 -12.669 12.569 1.00 91.69 173 GLU A C 1
ATOM 1370 O O . GLU A 1 173 ? 14.073 -11.984 11.610 1.00 91.69 173 GLU A O 1
ATOM 1375 N N . MET A 1 174 ? 12.681 -12.337 13.347 1.00 92.19 174 MET A N 1
ATOM 1376 C CA . MET A 1 174 ? 11.897 -11.120 13.164 1.00 92.19 174 MET A CA 1
ATOM 1377 C C . MET A 1 174 ? 12.780 -9.876 13.280 1.00 92.19 174 MET A C 1
ATOM 1379 O O . MET A 1 174 ? 12.701 -8.973 12.446 1.00 92.19 174 MET A O 1
ATOM 1383 N N . SER A 1 175 ? 13.707 -9.863 14.242 1.00 92.06 175 SER A N 1
ATOM 1384 C CA . SER A 1 175 ? 14.651 -8.754 14.413 1.00 92.06 175 SER A CA 1
ATOM 1385 C C . SER A 1 175 ? 15.517 -8.491 13.167 1.00 92.06 175 SER A C 1
ATOM 1387 O O . SER A 1 175 ? 15.892 -7.350 12.901 1.00 92.06 175 SER A O 1
ATOM 1389 N N . LYS A 1 176 ? 15.782 -9.519 12.344 1.00 92.50 176 LYS A N 1
ATOM 1390 C CA . LYS A 1 176 ? 16.634 -9.421 11.144 1.00 92.50 176 LYS A CA 1
ATOM 1391 C C . LYS A 1 176 ? 15.941 -8.766 9.950 1.00 92.50 176 LYS A C 1
ATOM 1393 O O . LYS A 1 176 ? 16.620 -8.387 8.998 1.00 92.50 176 LYS A O 1
ATOM 1398 N N . ILE A 1 177 ? 14.610 -8.653 9.966 1.00 91.50 177 ILE A N 1
ATOM 1399 C CA . ILE A 1 177 ? 13.845 -8.011 8.883 1.00 91.50 177 ILE A CA 1
ATOM 1400 C C . ILE A 1 177 ? 13.476 -6.550 9.186 1.00 91.50 177 ILE A C 1
ATOM 1402 O O . ILE A 1 177 ? 12.869 -5.883 8.337 1.00 91.50 177 ILE A O 1
ATOM 1406 N N . LEU A 1 178 ? 13.861 -6.048 10.364 1.00 91.62 178 LEU A N 1
ATOM 1407 C CA . LEU A 1 178 ? 13.714 -4.657 10.799 1.00 91.62 178 LEU A CA 1
ATOM 1408 C C . LEU A 1 178 ? 14.796 -3.734 10.191 1.00 91.62 178 LEU A C 1
ATOM 1410 O O . LEU A 1 178 ? 15.855 -4.217 9.784 1.00 91.62 178 LEU A O 1
ATOM 1414 N N . PRO A 1 179 ? 14.561 -2.404 10.127 1.00 91.88 179 PRO A N 1
ATOM 1415 C CA . PRO A 1 179 ? 13.332 -1.685 10.499 1.00 91.88 179 PRO A CA 1
ATOM 1416 C C . PRO A 1 179 ? 12.258 -1.782 9.411 1.00 91.88 179 PRO A C 1
ATOM 1418 O O . PRO A 1 179 ? 12.570 -1.673 8.225 1.00 91.88 179 PRO A O 1
ATOM 1421 N N . ILE A 1 180 ? 10.985 -1.945 9.785 1.00 91.88 180 ILE A N 1
ATOM 1422 C CA . ILE A 1 180 ? 9.825 -1.983 8.872 1.00 91.88 180 ILE A CA 1
ATOM 1423 C C . ILE A 1 180 ? 9.756 -0.702 8.052 1.00 91.88 180 ILE A C 1
ATOM 1425 O O . ILE A 1 180 ? 9.667 -0.769 6.820 1.00 91.88 180 ILE A O 1
ATOM 1429 N N . VAL A 1 181 ? 9.890 0.435 8.733 1.00 91.31 181 VAL A N 1
ATOM 1430 C CA . VAL A 1 181 ? 9.939 1.760 8.123 1.00 91.31 181 VAL A CA 1
ATOM 1431 C C . VAL A 1 181 ? 11.343 2.335 8.258 1.00 91.31 181 VAL A C 1
ATOM 1433 O O . VAL A 1 181 ? 11.801 2.703 9.334 1.00 91.31 181 VAL A O 1
ATOM 1436 N N . ASP A 1 182 ? 12.026 2.450 7.127 1.00 83.62 182 ASP A N 1
ATOM 1437 C CA . ASP A 1 182 ? 13.334 3.095 7.045 1.00 83.62 182 ASP A CA 1
ATOM 1438 C C . ASP A 1 182 ? 13.216 4.604 7.317 1.00 83.62 182 ASP A C 1
ATOM 1440 O O . ASP A 1 182 ? 12.312 5.276 6.810 1.00 83.62 182 ASP A O 1
ATOM 1444 N N . ALA A 1 183 ? 14.167 5.169 8.062 1.00 78.06 183 ALA A N 1
ATOM 1445 C CA . ALA A 1 183 ? 14.187 6.594 8.385 1.00 78.06 183 ALA A CA 1
ATOM 1446 C C . ALA A 1 183 ? 14.116 7.486 7.130 1.00 78.06 183 ALA A C 1
ATOM 1448 O O . ALA A 1 183 ? 13.412 8.499 7.129 1.00 78.06 183 ALA A O 1
ATOM 1449 N N . THR A 1 184 ? 14.775 7.070 6.047 1.00 80.69 184 THR A N 1
ATOM 1450 C CA . THR A 1 184 ? 14.908 7.827 4.792 1.00 80.69 184 THR A CA 1
ATOM 1451 C C . THR A 1 184 ? 13.781 7.572 3.785 1.00 80.69 184 THR A C 1
ATOM 1453 O O . THR A 1 184 ? 13.780 8.158 2.700 1.00 80.69 184 THR A O 1
ATOM 1456 N N . SER A 1 185 ? 12.804 6.714 4.110 1.00 85.25 185 SER A N 1
ATOM 1457 C CA . SER A 1 185 ? 11.682 6.447 3.208 1.00 85.25 185 SER A CA 1
ATOM 1458 C C . SER A 1 185 ? 10.827 7.697 2.990 1.00 85.25 185 SER A C 1
ATOM 1460 O O . SER A 1 185 ? 10.601 8.476 3.927 1.00 85.25 185 SER A O 1
ATOM 1462 N N . SER A 1 186 ? 10.275 7.835 1.779 1.00 91.12 186 SER A N 1
ATOM 1463 C CA . SER A 1 186 ? 9.142 8.733 1.546 1.00 91.12 186 SER A CA 1
ATOM 1464 C C . SER A 1 186 ? 7.958 8.345 2.435 1.00 91.12 186 SER A C 1
ATOM 1466 O O . SER A 1 186 ? 7.908 7.240 2.986 1.00 91.12 186 SER A O 1
ATOM 1468 N N . ASP A 1 187 ? 7.001 9.255 2.559 1.00 94.31 187 ASP A N 1
ATOM 1469 C CA . ASP A 1 187 ? 5.710 9.015 3.200 1.00 94.31 187 ASP A CA 1
ATOM 1470 C C . ASP A 1 187 ? 4.995 7.778 2.629 1.00 94.31 187 ASP A C 1
ATOM 1472 O O . ASP A 1 187 ? 4.606 6.873 3.359 1.00 94.31 187 ASP A O 1
ATOM 1476 N N . SER A 1 188 ? 4.955 7.687 1.304 1.00 95.25 188 SER A N 1
ATOM 1477 C CA . SER A 1 188 ? 4.314 6.633 0.527 1.00 95.25 188 SER A CA 1
ATOM 1478 C C . SER A 1 188 ? 5.032 5.299 0.731 1.00 95.25 188 SER A C 1
ATOM 1480 O O . SER A 1 188 ? 4.403 4.265 0.916 1.00 95.25 188 SER A O 1
ATOM 1482 N N . GLY A 1 189 ? 6.370 5.317 0.755 1.00 95.06 189 GLY A N 1
ATOM 1483 C CA . GLY A 1 189 ? 7.166 4.120 1.020 1.00 95.06 189 GLY A CA 1
ATOM 1484 C C . GLY A 1 189 ? 7.092 3.654 2.477 1.00 95.06 189 GLY A C 1
ATOM 1485 O O . GLY A 1 189 ? 7.226 2.461 2.734 1.00 95.06 189 GLY A O 1
ATOM 1486 N N . ALA A 1 190 ? 6.887 4.575 3.426 1.00 96.12 190 ALA A N 1
ATOM 1487 C CA . ALA A 1 190 ? 6.629 4.233 4.824 1.00 96.12 190 ALA A CA 1
ATOM 1488 C C . ALA A 1 190 ? 5.261 3.561 4.974 1.00 96.12 190 ALA A C 1
ATOM 1490 O O . ALA A 1 190 ? 5.175 2.499 5.584 1.00 96.12 190 ALA A O 1
ATOM 1491 N N . PHE A 1 191 ? 4.227 4.152 4.368 1.00 97.62 191 PHE A N 1
ATOM 1492 C CA . PHE A 1 191 ? 2.873 3.607 4.368 1.00 97.62 191 PHE A CA 1
ATOM 1493 C C . PHE A 1 191 ? 2.839 2.207 3.738 1.00 97.62 191 PHE A C 1
ATOM 1495 O O . PHE A 1 191 ? 2.350 1.271 4.360 1.00 97.62 191 PHE A O 1
ATOM 1502 N N . ASP A 1 192 ? 3.430 2.040 2.548 1.00 97.88 192 ASP A N 1
ATOM 1503 C CA . ASP A 1 192 ? 3.539 0.751 1.844 1.00 97.88 192 ASP A CA 1
ATOM 1504 C C . ASP A 1 192 ? 4.202 -0.330 2.708 1.00 97.88 192 ASP A C 1
ATOM 1506 O O . ASP A 1 192 ? 3.694 -1.443 2.791 1.00 97.88 192 ASP A O 1
ATOM 1510 N N . GLY A 1 193 ? 5.296 0.000 3.403 1.00 96.88 193 GLY A N 1
ATOM 1511 C CA . GLY A 1 193 ? 6.002 -0.956 4.258 1.00 96.88 193 GLY A CA 1
ATOM 1512 C C . GLY A 1 193 ? 5.170 -1.452 5.444 1.00 96.88 193 GLY A C 1
ATOM 1513 O O . GLY A 1 193 ? 5.245 -2.632 5.787 1.00 96.88 193 GLY A O 1
ATOM 1514 N N . VAL A 1 194 ? 4.372 -0.573 6.058 1.00 97.69 194 VAL A N 1
ATOM 1515 C CA . VAL A 1 194 ? 3.467 -0.942 7.160 1.00 97.69 194 VAL A CA 1
ATOM 1516 C C . VAL A 1 194 ? 2.257 -1.707 6.636 1.00 97.69 194 VAL A C 1
ATOM 1518 O O . VAL A 1 194 ? 1.912 -2.742 7.202 1.00 97.69 194 VAL A O 1
ATOM 1521 N N . LEU A 1 195 ? 1.653 -1.255 5.534 1.00 98.31 195 LEU A N 1
ATOM 1522 C CA . LEU A 1 195 ? 0.520 -1.933 4.911 1.00 98.31 195 LEU A CA 1
ATOM 1523 C C . LEU A 1 195 ? 0.895 -3.362 4.498 1.00 98.31 195 LEU A C 1
ATOM 1525 O O . LEU A 1 195 ? 0.187 -4.313 4.824 1.00 98.31 195 LEU A O 1
ATOM 1529 N N . GLU A 1 196 ? 2.044 -3.530 3.843 1.00 97.88 196 GLU A N 1
ATOM 1530 C CA . GLU A 1 196 ? 2.547 -4.843 3.451 1.00 97.88 196 GLU A CA 1
ATOM 1531 C C . GLU A 1 196 ? 2.798 -5.736 4.674 1.00 97.88 196 GLU A C 1
ATOM 1533 O O . GLU A 1 196 ? 2.406 -6.900 4.658 1.00 97.88 196 GLU A O 1
ATOM 1538 N N . LEU A 1 197 ? 3.371 -5.205 5.762 1.00 96.88 197 LEU A N 1
ATOM 1539 C CA . LEU A 1 197 ? 3.538 -5.965 7.003 1.00 96.88 197 LEU A CA 1
ATOM 1540 C C . LEU A 1 197 ? 2.197 -6.445 7.567 1.00 96.88 197 LEU A C 1
ATOM 1542 O O . LEU A 1 197 ? 2.096 -7.606 7.952 1.00 96.88 197 LEU A O 1
ATOM 1546 N N . LEU A 1 198 ? 1.176 -5.585 7.621 1.00 97.38 198 LEU A N 1
ATOM 1547 C CA . LEU A 1 198 ? -0.143 -5.953 8.148 1.00 97.38 198 LEU A CA 1
ATOM 1548 C C . LEU A 1 198 ? -0.776 -7.087 7.330 1.00 97.38 198 LEU A C 1
ATOM 1550 O O . LEU A 1 198 ? -1.293 -8.045 7.907 1.00 97.38 198 LEU A O 1
ATOM 1554 N N . ILE A 1 199 ? -0.681 -7.010 6.000 1.00 97.38 199 ILE A N 1
ATOM 1555 C CA . ILE A 1 199 ? -1.235 -8.022 5.091 1.00 97.38 199 ILE A CA 1
ATOM 1556 C C . ILE A 1 199 ? -0.475 -9.341 5.226 1.00 97.38 199 ILE A C 1
ATOM 1558 O O . ILE A 1 199 ? -1.068 -10.397 5.441 1.00 97.38 199 ILE A O 1
ATOM 1562 N N . ARG A 1 200 ? 0.861 -9.299 5.150 1.00 96.62 200 ARG A N 1
ATOM 1563 C CA . ARG A 1 200 ? 1.697 -10.504 5.289 1.00 96.62 200 ARG A CA 1
ATOM 1564 C C . ARG A 1 200 ? 1.620 -11.085 6.698 1.00 96.62 200 ARG A C 1
ATOM 1566 O O . ARG A 1 200 ? 1.763 -12.295 6.863 1.00 96.62 200 ARG A O 1
ATOM 1573 N N . GLY A 1 201 ? 1.313 -10.246 7.683 1.00 94.88 201 GLY A N 1
ATOM 1574 C CA . GLY A 1 201 ? 1.052 -10.639 9.058 1.00 94.88 201 GLY A CA 1
ATOM 1575 C C . GLY A 1 201 ? -0.310 -11.290 9.298 1.00 94.88 201 GLY A C 1
ATOM 1576 O O . GLY A 1 201 ? -0.552 -11.791 10.394 1.00 94.88 201 GLY A O 1
ATOM 1577 N N . GLY A 1 202 ? -1.175 -11.344 8.280 1.00 93.94 202 GLY A N 1
ATOM 1578 C CA . GLY A 1 202 ? -2.418 -12.112 8.294 1.00 93.94 202 GLY A CA 1
ATOM 1579 C C . GLY A 1 202 ? -3.699 -11.289 8.287 1.00 93.94 202 GLY A C 1
ATOM 1580 O O . GLY A 1 202 ? -4.772 -11.891 8.290 1.00 93.94 202 GLY A O 1
ATOM 1581 N N . ARG A 1 203 ? -3.622 -9.952 8.265 1.00 95.69 203 ARG A N 1
ATOM 1582 C CA . ARG A 1 203 ? -4.815 -9.131 8.025 1.00 95.69 203 ARG A CA 1
ATOM 1583 C C . ARG A 1 203 ? -5.209 -9.206 6.562 1.00 95.69 203 ARG A C 1
ATOM 1585 O O . ARG A 1 203 ? -4.363 -9.290 5.676 1.00 95.69 203 ARG A O 1
ATOM 1592 N N . SER A 1 204 ? -6.505 -9.124 6.304 1.00 96.69 204 SER A N 1
ATOM 1593 C CA . SER A 1 204 ? -6.971 -8.909 4.935 1.00 96.69 204 SER A CA 1
ATOM 1594 C C . SER A 1 204 ? -6.608 -7.494 4.464 1.00 96.69 204 SER A C 1
ATOM 1596 O O . SER A 1 204 ? -6.514 -6.569 5.275 1.00 96.69 204 SER A O 1
ATOM 1598 N N . LEU A 1 205 ? -6.409 -7.307 3.155 1.00 97.81 205 LEU A N 1
ATOM 1599 C CA . LEU A 1 205 ? -6.065 -5.998 2.591 1.00 97.81 205 LEU A CA 1
ATOM 1600 C C . LEU A 1 205 ? -7.084 -4.895 2.955 1.00 97.81 205 LEU A C 1
ATOM 1602 O O . LEU A 1 205 ? -6.643 -3.842 3.421 1.00 97.81 205 LEU A O 1
ATOM 1606 N N . PRO A 1 206 ? -8.414 -5.108 2.848 1.00 97.44 206 PRO A N 1
ATOM 1607 C CA . PRO A 1 206 ? -9.386 -4.080 3.224 1.00 97.44 206 PRO A CA 1
ATOM 1608 C C . PRO A 1 206 ? -9.330 -3.713 4.710 1.00 97.44 206 PRO A C 1
ATOM 1610 O O . PRO A 1 206 ? -9.352 -2.535 5.053 1.00 97.44 206 PRO A O 1
ATOM 1613 N N . GLU A 1 207 ? -9.177 -4.701 5.595 1.00 97.56 207 GLU A N 1
ATOM 1614 C CA . GLU A 1 207 ? -9.040 -4.479 7.040 1.00 97.56 207 GLU A CA 1
ATOM 1615 C C . GLU A 1 207 ? -7.791 -3.656 7.376 1.00 97.56 207 GLU A C 1
ATOM 1617 O O . GLU A 1 207 ? -7.857 -2.717 8.169 1.00 97.56 207 GLU A O 1
ATOM 1622 N N . ALA A 1 208 ? -6.650 -3.978 6.756 1.00 98.06 208 ALA A N 1
ATOM 1623 C CA . ALA A 1 208 ? -5.407 -3.244 6.962 1.00 98.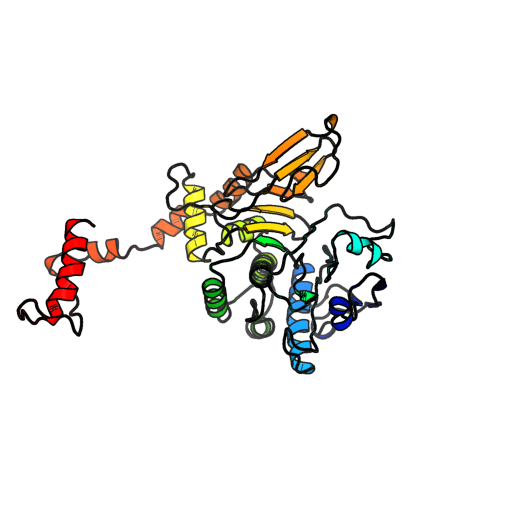06 208 ALA A CA 1
ATOM 1624 C C . ALA A 1 208 ? -5.532 -1.783 6.495 1.00 98.06 208 ALA A C 1
ATOM 1626 O O . ALA A 1 208 ? -5.088 -0.871 7.194 1.00 98.06 208 ALA A O 1
ATOM 1627 N N . VAL A 1 209 ? -6.201 -1.545 5.362 1.00 97.94 209 VAL A N 1
ATOM 1628 C CA . VAL A 1 209 ? -6.491 -0.190 4.873 1.00 97.94 209 VAL A CA 1
ATOM 1629 C C . VAL A 1 209 ? -7.449 0.547 5.813 1.00 97.94 209 VAL A C 1
ATOM 1631 O O . VAL A 1 209 ? -7.164 1.687 6.168 1.00 97.94 209 VAL A O 1
ATOM 1634 N N . MET A 1 210 ? -8.527 -0.092 6.284 1.00 97.44 210 MET A N 1
ATOM 1635 C CA . MET A 1 210 ? -9.455 0.493 7.267 1.00 97.44 210 MET A CA 1
ATOM 1636 C C . MET A 1 210 ? -8.766 0.841 8.593 1.00 97.44 210 MET A C 1
ATOM 1638 O O . MET A 1 210 ? -9.145 1.814 9.241 1.00 97.44 210 MET A O 1
ATOM 1642 N N . MET A 1 211 ? -7.763 0.059 9.003 1.00 97.62 211 MET A N 1
ATOM 1643 C CA . MET A 1 211 ? -6.960 0.322 10.199 1.00 97.62 211 MET A CA 1
ATOM 1644 C C . MET A 1 211 ? -6.015 1.517 10.005 1.00 97.62 211 MET A C 1
ATOM 1646 O O . MET A 1 211 ? -5.883 2.335 10.911 1.00 97.62 211 MET A O 1
ATOM 1650 N N . MET A 1 212 ? -5.358 1.634 8.846 1.00 97.88 212 MET A N 1
ATOM 1651 C CA . MET A 1 212 ? -4.395 2.712 8.584 1.00 97.88 212 MET A CA 1
ATOM 1652 C C . MET A 1 212 ? -5.060 4.041 8.195 1.00 97.88 212 MET A C 1
ATOM 1654 O O . MET A 1 212 ? -4.571 5.102 8.583 1.00 97.88 212 MET A O 1
ATOM 1658 N N . ILE A 1 213 ? -6.172 3.994 7.455 1.00 96.94 213 ILE A N 1
ATOM 1659 C CA . ILE A 1 213 ? -6.961 5.155 7.011 1.00 96.94 213 ILE A CA 1
ATOM 1660 C C . ILE A 1 213 ? -8.418 4.949 7.445 1.00 96.94 213 ILE A C 1
ATOM 1662 O O . ILE A 1 213 ? -9.285 4.629 6.628 1.00 96.94 213 ILE A O 1
ATOM 1666 N N . PRO A 1 214 ? -8.710 5.089 8.749 1.00 96.50 214 PRO A N 1
ATOM 1667 C CA . PRO A 1 214 ? -10.067 4.927 9.244 1.00 96.50 214 PRO A CA 1
ATOM 1668 C C . PRO A 1 214 ? -10.950 6.111 8.841 1.00 96.50 214 PRO A C 1
ATOM 1670 O O . PRO A 1 214 ? -10.484 7.255 8.761 1.00 96.50 214 PRO A O 1
ATOM 1673 N N . GLU A 1 215 ? -12.247 5.833 8.673 1.00 95.19 215 GLU A N 1
ATOM 1674 C CA . GLU A 1 215 ? -13.292 6.849 8.514 1.00 95.19 215 GLU A CA 1
ATOM 1675 C C . GLU A 1 215 ? -13.283 7.859 9.673 1.00 95.19 215 GLU A C 1
ATOM 1677 O O . GLU A 1 215 ? -12.795 7.582 10.773 1.00 95.19 215 GLU A O 1
ATOM 1682 N N . ALA A 1 216 ? -13.870 9.037 9.457 1.00 94.62 216 ALA A N 1
ATOM 1683 C CA . ALA A 1 216 ? -14.095 10.016 10.517 1.00 94.62 216 ALA A CA 1
ATOM 1684 C C . ALA A 1 216 ? -15.209 9.541 11.477 1.00 94.62 216 ALA A C 1
ATOM 1686 O O . ALA A 1 216 ? -16.354 9.963 11.381 1.00 94.62 216 ALA A O 1
ATOM 1687 N N . TRP A 1 217 ? -14.874 8.644 12.407 1.00 95.00 217 TRP A N 1
ATOM 1688 C CA . TRP A 1 217 ? -15.848 7.921 13.240 1.00 95.00 217 TRP A CA 1
ATOM 1689 C C . TRP A 1 217 ? -16.204 8.600 14.573 1.00 95.00 217 TRP A C 1
ATOM 1691 O O . TRP A 1 217 ? -17.278 8.360 15.124 1.00 95.00 217 TRP A O 1
ATOM 1701 N N . GLN A 1 218 ? -15.312 9.428 15.130 1.00 92.94 218 GLN A N 1
ATOM 1702 C CA . GLN A 1 218 ? -15.425 9.914 16.517 1.00 92.94 218 GLN A CA 1
ATOM 1703 C C . GLN A 1 218 ? -16.712 10.723 16.746 1.00 92.94 218 GLN A C 1
ATOM 1705 O O . GLN A 1 218 ? -17.499 10.417 17.647 1.00 92.94 218 GLN A O 1
ATOM 1710 N N . ASN A 1 219 ? -16.955 11.700 15.872 1.00 91.44 219 ASN A N 1
ATOM 1711 C CA . ASN A 1 219 ? -18.068 12.644 15.982 1.00 91.44 219 ASN A CA 1
ATOM 1712 C C . ASN A 1 219 ? -19.235 12.319 15.040 1.00 91.44 219 ASN A C 1
ATOM 1714 O O . ASN A 1 219 ? -20.177 13.102 14.949 1.00 91.44 219 ASN A O 1
ATOM 1718 N N . ASP A 1 220 ? -19.188 11.180 14.345 1.00 92.19 220 ASP A N 1
ATOM 1719 C CA . ASP A 1 220 ? -20.298 10.747 13.503 1.00 92.19 220 ASP A CA 1
ATOM 1720 C C . ASP A 1 220 ? -21.409 10.150 14.379 1.00 92.19 220 ASP A C 1
ATOM 1722 O O . ASP A 1 220 ? -21.199 9.172 15.112 1.00 92.19 220 ASP A O 1
ATOM 1726 N N . VAL A 1 221 ? -22.574 10.797 14.345 1.00 92.19 221 VAL A N 1
ATOM 1727 C CA . VAL A 1 221 ? -23.792 10.396 15.065 1.00 92.19 221 VAL A CA 1
ATOM 1728 C C . VAL A 1 221 ? -24.670 9.448 14.249 1.00 92.19 221 VAL A C 1
ATOM 1730 O O . VAL A 1 221 ? -25.515 8.774 14.826 1.00 92.19 221 VAL A O 1
ATOM 1733 N N . ASN A 1 222 ? -24.462 9.387 12.931 1.00 93.06 222 ASN A N 1
ATOM 1734 C CA . ASN A 1 222 ? -25.214 8.533 12.012 1.00 93.06 222 ASN A CA 1
ATOM 1735 C C . ASN A 1 222 ? -24.491 7.207 11.741 1.00 93.06 222 ASN A C 1
ATOM 1737 O O . ASN A 1 222 ? -25.039 6.321 11.090 1.00 93.06 222 ASN A O 1
ATOM 1741 N N . MET A 1 223 ? -23.249 7.068 12.212 1.00 95.12 223 MET A N 1
ATOM 1742 C CA . MET A 1 223 ? -22.480 5.841 12.070 1.00 95.12 223 MET A CA 1
ATOM 1743 C C . MET A 1 223 ? -23.090 4.704 12.891 1.00 95.12 223 MET A C 1
ATOM 1745 O O . MET A 1 223 ? -23.268 4.826 14.103 1.00 95.12 223 MET A O 1
ATOM 1749 N N . GLU A 1 224 ? -23.308 3.565 12.233 1.00 95.88 224 GLU A N 1
ATOM 1750 C CA . GLU A 1 224 ? -23.762 2.333 12.880 1.00 95.88 224 GLU A CA 1
ATOM 1751 C C . GLU A 1 224 ? -22.900 1.965 14.107 1.00 95.88 224 GLU A C 1
ATOM 1753 O O . GLU A 1 224 ? -21.663 1.986 14.006 1.00 95.88 224 GLU A O 1
ATOM 1758 N N . PRO A 1 225 ? -23.507 1.578 15.251 1.00 96.69 225 PRO A N 1
ATOM 1759 C CA . PRO A 1 225 ? -22.783 1.339 16.501 1.00 96.69 225 PRO A CA 1
ATOM 1760 C C . PRO A 1 225 ? -21.652 0.314 16.388 1.00 96.69 225 PRO A C 1
ATOM 1762 O O . PRO A 1 225 ? -20.562 0.550 16.909 1.00 96.69 225 PRO A O 1
ATOM 1765 N N . ASP A 1 226 ? -21.873 -0.786 15.663 1.00 97.50 226 ASP A N 1
ATOM 1766 C CA . ASP A 1 226 ? -20.852 -1.820 15.450 1.00 97.50 226 ASP A CA 1
ATOM 1767 C C . ASP A 1 226 ? -19.657 -1.264 14.663 1.00 97.50 226 ASP A C 1
ATOM 1769 O O . ASP A 1 226 ? -18.501 -1.535 14.993 1.00 97.50 226 ASP A O 1
ATOM 1773 N N . LYS A 1 227 ? -19.916 -0.438 13.637 1.00 97.38 227 LYS A N 1
ATOM 1774 C CA . LYS A 1 227 ? -18.864 0.198 12.826 1.00 97.38 227 LYS A CA 1
ATOM 1775 C C . LYS A 1 227 ? -18.075 1.209 13.658 1.00 97.38 227 LYS A C 1
ATOM 1777 O O . LYS A 1 227 ? -16.846 1.230 13.597 1.00 97.38 227 LYS A O 1
ATOM 1782 N N . LYS A 1 228 ? -18.765 1.996 14.487 1.00 97.50 228 LYS A N 1
ATOM 1783 C CA . LYS A 1 228 ? -18.129 2.936 15.417 1.00 97.50 228 LYS A CA 1
ATOM 1784 C C . LYS A 1 228 ? -17.255 2.208 16.442 1.00 97.50 228 LYS A C 1
ATOM 1786 O O . LYS A 1 228 ? -16.123 2.623 16.677 1.00 97.50 228 LYS A O 1
ATOM 1791 N N . ALA A 1 229 ? -17.741 1.094 16.991 1.00 97.81 229 ALA A N 1
ATOM 1792 C CA . ALA A 1 229 ? -16.994 0.259 17.927 1.00 97.81 229 ALA A CA 1
ATOM 1793 C C . ALA A 1 229 ? -15.761 -0.394 17.279 1.00 97.81 229 ALA A C 1
ATOM 1795 O O . ALA A 1 229 ? -14.700 -0.430 17.899 1.00 97.81 229 ALA A O 1
ATOM 1796 N N . LEU A 1 230 ? -15.864 -0.860 16.029 1.00 98.06 230 LEU A N 1
ATOM 1797 C CA . LEU A 1 230 ? -14.710 -1.343 15.269 1.00 98.06 230 LEU A CA 1
ATOM 1798 C C . LEU A 1 230 ? -13.635 -0.257 15.160 1.00 98.06 230 LEU A C 1
ATOM 1800 O O . LEU A 1 230 ? -12.486 -0.503 15.516 1.00 98.06 230 LEU A O 1
ATOM 1804 N N . TYR A 1 231 ? -13.983 0.943 14.688 1.00 97.75 231 TYR A N 1
ATOM 1805 C CA . TYR A 1 231 ? -12.990 2.004 14.517 1.00 97.75 231 TYR A CA 1
ATOM 1806 C C . TYR A 1 231 ? -12.404 2.499 15.842 1.00 97.75 231 TYR A C 1
ATOM 1808 O O . TYR A 1 231 ? -11.207 2.782 15.902 1.00 97.75 231 TYR A O 1
ATOM 1816 N N . GLU A 1 232 ? -13.203 2.548 16.911 1.00 97.38 232 GLU A N 1
ATOM 1817 C CA . GLU A 1 232 ? -12.690 2.835 18.250 1.00 97.38 232 GLU A CA 1
ATOM 1818 C C . GLU A 1 232 ? -11.673 1.775 18.692 1.00 97.38 232 GLU A C 1
ATOM 1820 O O . GLU A 1 232 ? -10.581 2.120 19.147 1.00 97.38 232 GLU A O 1
ATOM 1825 N N . PHE A 1 233 ? -11.973 0.492 18.483 1.00 97.56 233 PHE A N 1
ATOM 1826 C CA . PHE A 1 233 ? -11.039 -0.593 18.773 1.00 97.56 233 PHE A CA 1
ATOM 1827 C C . PHE A 1 233 ? -9.750 -0.487 17.943 1.00 97.56 233 PHE A C 1
ATOM 1829 O O . PHE A 1 233 ? -8.654 -0.568 18.497 1.00 97.56 233 PHE A O 1
ATOM 1836 N N . LEU A 1 234 ? -9.856 -0.253 16.631 1.00 97.12 234 LEU A N 1
ATOM 1837 C CA . LEU A 1 234 ? -8.692 -0.093 15.751 1.00 97.12 234 LEU A CA 1
ATOM 1838 C C . LEU A 1 234 ? -7.823 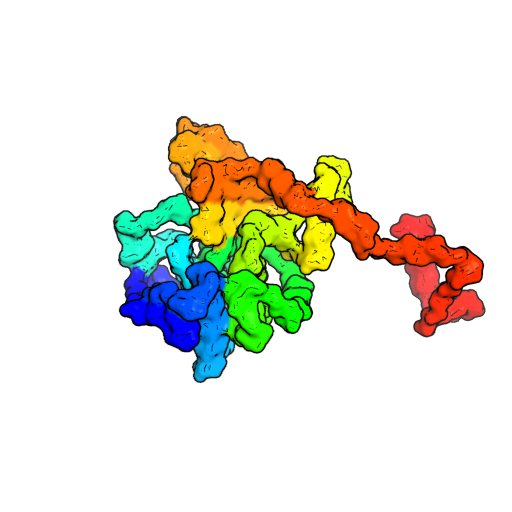1.103 16.164 1.00 97.12 234 LEU A C 1
ATOM 1840 O O . LEU A 1 234 ? -6.598 1.007 16.094 1.00 97.12 234 LEU A O 1
ATOM 1844 N N . SER A 1 235 ? -8.432 2.185 16.662 1.00 96.00 235 SER A N 1
ATOM 1845 C CA . SER A 1 235 ? -7.705 3.374 17.129 1.00 96.00 235 SER A CA 1
ATOM 1846 C C . SER A 1 235 ? -6.813 3.119 18.349 1.00 96.00 235 SER A C 1
ATOM 1848 O O . SER A 1 235 ? -5.830 3.831 18.545 1.00 96.00 235 SER A O 1
ATOM 1850 N N . ALA A 1 236 ? -7.110 2.083 19.142 1.00 94.94 236 ALA A N 1
ATOM 1851 C CA . ALA A 1 236 ? -6.249 1.650 20.241 1.00 94.94 236 ALA A CA 1
ATOM 1852 C C . ALA A 1 236 ? -5.015 0.864 19.755 1.00 94.94 236 ALA A C 1
ATOM 1854 O O . ALA A 1 236 ? -4.039 0.734 20.491 1.00 94.94 236 ALA A O 1
ATOM 1855 N N . LEU A 1 237 ? -5.050 0.335 18.526 1.00 94.06 237 LEU A N 1
ATOM 1856 C CA . LEU A 1 237 ? -3.977 -0.474 17.943 1.00 94.06 237 LEU A CA 1
ATOM 1857 C C . LEU A 1 237 ? -3.058 0.345 17.031 1.00 94.06 237 LEU A C 1
ATOM 1859 O O . LEU A 1 237 ? -1.836 0.184 17.083 1.00 94.06 237 LEU A O 1
ATOM 1863 N N . MET A 1 238 ? -3.638 1.209 16.196 1.00 95.81 238 MET A N 1
ATOM 1864 C CA . MET A 1 238 ? -2.931 1.961 15.162 1.00 95.81 238 MET A CA 1
ATOM 1865 C C . MET A 1 238 ? -3.439 3.400 15.103 1.00 95.81 238 MET A C 1
ATOM 1867 O O . MET A 1 238 ? -4.638 3.655 14.985 1.00 95.81 238 MET A O 1
ATOM 1871 N N . GLU A 1 239 ? -2.508 4.348 15.145 1.00 96.44 239 GLU A N 1
ATOM 1872 C CA . GLU A 1 239 ? -2.795 5.744 14.854 1.00 96.44 239 GLU A CA 1
ATOM 1873 C C . GLU A 1 239 ? -3.088 5.953 13.355 1.00 96.44 239 GLU A C 1
ATOM 1875 O O . GLU A 1 239 ? -2.443 5.331 12.506 1.00 96.44 239 GLU A O 1
ATOM 1880 N N . PRO A 1 240 ? -4.025 6.846 12.992 1.00 96.50 240 PRO A N 1
ATOM 1881 C CA . PRO A 1 240 ? -4.310 7.145 11.594 1.00 96.50 240 PRO A CA 1
ATOM 1882 C C . PRO A 1 240 ? -3.099 7.717 10.848 1.00 96.50 240 PRO A C 1
ATOM 1884 O O . PRO A 1 240 ? -2.441 8.661 11.300 1.00 96.50 240 PRO A O 1
ATOM 1887 N N . TRP A 1 241 ? -2.873 7.206 9.643 1.00 97.19 241 TRP A N 1
ATOM 1888 C CA . TRP A 1 241 ? -1.926 7.771 8.690 1.00 97.19 241 TRP A CA 1
ATOM 1889 C C . TRP A 1 241 ? -2.633 8.856 7.882 1.00 97.19 241 TRP A C 1
ATOM 1891 O O . TRP A 1 241 ? -3.181 8.600 6.814 1.00 97.19 241 TRP A O 1
ATOM 1901 N N . ASP A 1 242 ? -2.670 10.057 8.456 1.00 94.56 242 ASP A N 1
ATOM 1902 C CA . ASP A 1 242 ? -3.537 11.152 8.027 1.00 94.56 242 ASP A CA 1
ATOM 1903 C C . ASP A 1 242 ? -2.811 12.166 7.131 1.00 94.56 242 ASP A C 1
ATOM 1905 O O . ASP A 1 242 ? -1.586 12.327 7.187 1.00 94.56 242 ASP A O 1
ATOM 1909 N N . GLY A 1 243 ? -3.593 12.884 6.334 1.00 94.19 243 GLY A N 1
ATOM 1910 C CA . GLY A 1 243 ? -3.151 13.811 5.297 1.00 94.19 243 GLY A CA 1
ATOM 1911 C C . GLY A 1 243 ? -3.931 13.610 3.992 1.00 94.19 243 GLY A C 1
ATOM 1912 O O . GLY A 1 243 ? -4.641 12.614 3.856 1.00 94.19 243 GLY A O 1
ATOM 1913 N N . PRO A 1 244 ? -3.855 14.552 3.033 1.00 95.12 244 PRO A N 1
ATOM 1914 C CA . PRO A 1 244 ? -4.551 14.412 1.760 1.00 95.12 244 PRO A CA 1
ATOM 1915 C C . PRO A 1 244 ? -4.091 13.156 1.030 1.00 95.12 244 PRO A C 1
ATOM 1917 O O . PRO A 1 244 ? -2.917 13.083 0.679 1.00 95.12 244 PRO A O 1
ATOM 1920 N N . ALA A 1 245 ? -4.984 12.209 0.748 1.00 94.75 245 ALA A N 1
ATOM 1921 C CA . ALA A 1 245 ? -4.583 10.944 0.146 1.00 94.75 245 ALA A CA 1
ATOM 1922 C C . ALA A 1 245 ? -5.669 10.346 -0.755 1.00 94.75 245 ALA A C 1
ATOM 1924 O O . ALA A 1 245 ? -6.819 10.187 -0.362 1.00 94.75 245 ALA A O 1
ATOM 1925 N N . LEU A 1 246 ? -5.268 9.959 -1.965 1.00 97.00 246 LEU A N 1
ATOM 1926 C CA . LEU A 1 246 ? -5.894 8.908 -2.760 1.00 97.00 246 LEU A CA 1
ATOM 1927 C C . LEU A 1 246 ? -4.920 7.730 -2.778 1.00 97.00 246 LEU A C 1
ATOM 1929 O O . LEU A 1 246 ? -3.825 7.817 -3.341 1.00 97.00 246 LEU A O 1
ATOM 1933 N N . ILE A 1 247 ? -5.336 6.637 -2.155 1.00 97.38 247 ILE A N 1
ATOM 1934 C CA . ILE A 1 247 ? -4.542 5.427 -1.967 1.00 97.38 247 ILE A CA 1
ATOM 1935 C C . ILE A 1 247 ? -5.172 4.340 -2.816 1.00 97.38 247 ILE A C 1
ATOM 1937 O O . ILE A 1 247 ? -6.288 3.920 -2.541 1.00 97.38 247 ILE A O 1
ATOM 1941 N N . SER A 1 248 ? -4.456 3.902 -3.847 1.00 98.00 248 SER A N 1
ATOM 1942 C CA . SER A 1 248 ? -4.779 2.702 -4.624 1.00 98.00 248 SER A CA 1
ATOM 1943 C C . SER A 1 248 ? -3.939 1.545 -4.116 1.00 98.00 248 SER A C 1
ATOM 1945 O O . SER A 1 248 ? -2.765 1.743 -3.808 1.00 98.00 248 SER A O 1
ATOM 1947 N N . PHE A 1 249 ? -4.496 0.346 -4.025 1.00 98.25 249 PHE A N 1
ATOM 1948 C CA . PHE A 1 249 ? -3.800 -0.769 -3.398 1.00 98.25 249 PHE A CA 1
ATOM 1949 C C . PHE A 1 249 ? -4.162 -2.123 -3.996 1.00 98.25 249 PHE A C 1
ATOM 1951 O O . PHE A 1 249 ? -5.260 -2.310 -4.522 1.00 98.25 249 PHE A O 1
ATOM 1958 N N . THR A 1 250 ? -3.232 -3.073 -3.898 1.00 98.38 250 THR A N 1
ATOM 1959 C CA . THR A 1 250 ? -3.433 -4.458 -4.333 1.00 98.38 250 THR A CA 1
ATOM 1960 C C . THR A 1 250 ? -2.531 -5.449 -3.596 1.00 98.38 250 THR A C 1
ATOM 1962 O O . THR A 1 250 ? -1.396 -5.135 -3.241 1.00 98.38 250 THR A O 1
ATOM 1965 N N . ASP A 1 251 ? -3.031 -6.667 -3.396 1.00 96.69 251 ASP A N 1
ATOM 1966 C CA . ASP A 1 251 ? -2.285 -7.842 -2.924 1.00 96.69 251 ASP A CA 1
ATOM 1967 C C . ASP A 1 251 ? -2.239 -8.974 -3.979 1.00 96.69 251 ASP A C 1
ATOM 1969 O O . ASP A 1 251 ? -1.891 -10.122 -3.672 1.00 96.69 251 ASP A O 1
ATOM 1973 N N . GLY A 1 252 ? -2.622 -8.662 -5.223 1.00 95.94 252 GLY A N 1
ATOM 1974 C CA . GLY A 1 252 ? -2.823 -9.631 -6.300 1.00 95.94 252 GLY A CA 1
ATOM 1975 C C . GLY A 1 252 ? -4.253 -10.160 -6.409 1.00 95.94 252 GLY A C 1
ATOM 1976 O O . GLY A 1 252 ? -4.697 -10.444 -7.509 1.00 95.94 252 GLY A O 1
ATOM 1977 N N . ARG A 1 253 ? -4.997 -10.271 -5.305 1.00 95.31 253 ARG A N 1
ATOM 1978 C CA . ARG A 1 253 ? -6.401 -10.713 -5.330 1.00 95.31 253 ARG A CA 1
ATOM 1979 C C . ARG A 1 253 ? -7.354 -9.533 -5.409 1.00 95.31 253 ARG A C 1
ATOM 1981 O O . ARG A 1 253 ? -8.348 -9.568 -6.129 1.00 95.31 253 ARG A O 1
ATOM 1988 N N . TYR A 1 254 ? -7.083 -8.520 -4.602 1.00 98.00 254 TYR A N 1
ATOM 1989 C CA . TYR A 1 254 ? -7.877 -7.312 -4.547 1.00 98.00 254 TYR A CA 1
ATOM 1990 C C . TYR A 1 254 ? -7.192 -6.207 -5.338 1.00 98.00 254 TYR A C 1
ATOM 1992 O O . TYR A 1 254 ? -5.971 -6.064 -5.278 1.00 98.00 254 TYR A O 1
ATOM 2000 N N . LEU A 1 255 ? -7.974 -5.380 -6.025 1.00 98.25 255 LEU A N 1
ATOM 2001 C CA . LEU A 1 255 ? -7.550 -4.052 -6.464 1.00 98.25 255 LEU A CA 1
ATOM 2002 C C . LEU A 1 255 ? -8.569 -3.048 -5.945 1.00 98.25 255 LEU A C 1
ATOM 2004 O O . LEU A 1 255 ? -9.764 -3.179 -6.204 1.00 98.25 255 LEU A O 1
ATOM 2008 N N . GLY A 1 256 ? -8.107 -2.050 -5.207 1.00 97.56 256 GLY A N 1
ATOM 2009 C CA . GLY A 1 256 ? -8.999 -1.068 -4.618 1.00 97.56 256 GLY A CA 1
ATOM 2010 C C . GLY A 1 256 ? -8.399 0.316 -4.530 1.00 97.56 256 GLY A C 1
ATOM 2011 O O . GLY A 1 256 ? -7.220 0.529 -4.819 1.00 97.56 256 GLY A O 1
ATOM 2012 N N . ALA A 1 257 ? -9.242 1.261 -4.136 1.00 97.94 257 ALA A N 1
ATOM 2013 C CA . ALA A 1 257 ? -8.825 2.596 -3.779 1.00 97.94 257 ALA A CA 1
ATOM 2014 C C . ALA A 1 257 ? -9.707 3.192 -2.683 1.00 97.94 257 ALA A C 1
ATOM 2016 O O . ALA A 1 257 ? -10.914 2.956 -2.633 1.00 97.94 257 ALA A O 1
ATOM 2017 N N . THR A 1 258 ? -9.091 4.002 -1.830 1.00 97.38 258 THR A N 1
ATOM 2018 C CA . THR A 1 258 ? -9.762 4.794 -0.799 1.00 97.38 258 THR A CA 1
ATOM 2019 C C . THR A 1 258 ? -9.215 6.212 -0.796 1.00 97.38 258 THR A C 1
ATOM 2021 O O . THR A 1 258 ? -8.092 6.467 -1.243 1.00 97.38 258 THR A O 1
ATOM 2024 N N . LEU A 1 259 ? -10.013 7.130 -0.265 1.00 97.12 259 LEU A N 1
ATOM 2025 C CA . LEU A 1 259 ? -9.552 8.464 0.090 1.00 97.12 259 LEU A CA 1
ATOM 2026 C C . LEU A 1 259 ? -9.179 8.538 1.570 1.00 97.12 259 LEU A C 1
ATOM 2028 O O . LEU A 1 259 ? -9.569 7.679 2.365 1.00 97.12 259 LEU A O 1
ATOM 2032 N N . ASP A 1 260 ? -8.463 9.598 1.931 1.00 94.75 260 ASP A N 1
ATOM 2033 C CA . ASP A 1 260 ? -8.350 10.036 3.314 1.00 94.75 260 ASP A CA 1
ATOM 2034 C C . ASP A 1 260 ? -9.725 10.373 3.916 1.00 94.75 260 ASP A C 1
ATOM 2036 O O . ASP A 1 260 ? -10.728 10.564 3.219 1.00 94.75 260 ASP A O 1
ATOM 2040 N N . ARG A 1 261 ? -9.763 10.476 5.245 1.00 91.56 261 ARG A N 1
ATOM 2041 C CA . ARG A 1 261 ? -10.989 10.717 6.021 1.00 91.56 261 ARG A CA 1
ATOM 2042 C C . ARG A 1 261 ? -11.746 11.994 5.656 1.00 91.56 261 ARG A C 1
ATOM 2044 O O . ARG A 1 261 ? -12.927 12.083 5.970 1.00 91.56 261 ARG A O 1
ATOM 2051 N N . ASN A 1 262 ? -11.086 12.964 5.024 1.00 92.62 262 ASN A N 1
ATOM 2052 C CA . ASN A 1 262 ? -11.668 14.237 4.607 1.00 92.62 262 ASN A CA 1
ATOM 2053 C C . ASN A 1 262 ? -11.908 14.298 3.086 1.00 92.62 262 ASN A C 1
ATOM 2055 O O . ASN A 1 262 ? -12.528 15.246 2.608 1.00 92.62 262 ASN A O 1
ATOM 2059 N N . GLY A 1 263 ? -11.449 13.301 2.320 1.00 93.31 263 GLY A N 1
ATOM 2060 C CA . GLY A 1 263 ? -11.601 13.238 0.865 1.00 93.31 263 GLY A CA 1
ATOM 2061 C C . GLY A 1 263 ? -10.896 14.374 0.129 1.00 93.31 263 GLY A C 1
ATOM 2062 O O . GLY A 1 263 ? -11.476 14.986 -0.767 1.00 93.31 263 GLY A O 1
ATOM 2063 N N . LEU A 1 264 ? -9.651 14.675 0.502 1.00 94.06 264 LEU A N 1
ATOM 2064 C CA . LEU A 1 264 ? -8.915 15.846 0.008 1.00 94.06 264 LEU A CA 1
ATOM 2065 C C . LEU A 1 264 ? -8.296 15.639 -1.382 1.00 94.06 264 LEU A C 1
ATOM 2067 O O . LEU A 1 264 ? -7.702 16.563 -1.942 1.00 94.06 264 LEU A O 1
ATOM 2071 N N . ARG A 1 265 ? -8.416 14.436 -1.954 1.00 95.44 265 ARG A N 1
ATOM 2072 C CA . ARG A 1 265 ? -7.972 14.107 -3.314 1.00 95.44 265 ARG A CA 1
ATOM 2073 C C . ARG A 1 265 ? -9.137 13.587 -4.156 1.00 95.44 265 ARG A C 1
ATOM 2075 O O . ARG A 1 265 ? -10.031 12.925 -3.634 1.00 95.44 265 ARG A O 1
ATOM 2082 N N . PRO A 1 266 ? -9.163 13.880 -5.466 1.00 94.88 266 PRO A N 1
ATOM 2083 C CA . PRO A 1 266 ? -10.217 13.382 -6.332 1.00 94.88 266 PRO A CA 1
ATOM 2084 C C . PRO A 1 266 ? -9.990 11.900 -6.648 1.00 94.88 266 PRO A C 1
ATOM 2086 O O . PRO A 1 266 ? -8.882 11.510 -6.995 1.00 94.88 266 PRO A O 1
ATOM 2089 N N . GLY A 1 267 ? -11.049 11.094 -6.606 1.00 95.56 267 GLY A N 1
ATOM 2090 C CA . GLY A 1 267 ? -11.060 9.729 -7.132 1.00 95.56 267 GLY A CA 1
ATOM 2091 C C . GLY A 1 267 ? -12.372 9.479 -7.861 1.00 95.56 267 GLY A C 1
ATOM 2092 O O . GLY A 1 267 ? -13.445 9.646 -7.282 1.00 95.56 267 GLY A O 1
ATOM 2093 N N . ARG A 1 268 ? -12.314 9.137 -9.146 1.00 96.19 268 ARG A N 1
ATOM 2094 C CA . ARG A 1 268 ? -13.488 8.895 -9.996 1.00 96.19 268 ARG A CA 1
ATOM 2095 C C . ARG A 1 268 ? -13.383 7.532 -10.635 1.00 96.19 268 ARG A C 1
ATOM 2097 O O . ARG A 1 268 ? -12.288 7.108 -10.984 1.00 96.19 268 ARG A O 1
ATOM 2104 N N . PHE A 1 269 ? -14.519 6.865 -10.796 1.00 96.69 269 PHE A N 1
ATOM 2105 C CA . PHE A 1 269 ? -14.537 5.522 -11.347 1.00 96.69 269 PHE A CA 1
ATOM 2106 C C . PHE A 1 269 ? -15.683 5.282 -12.324 1.00 96.69 269 PHE A C 1
ATOM 2108 O O . PHE A 1 269 ? -16.741 5.913 -12.251 1.00 96.69 269 PHE A O 1
ATOM 2115 N N . TYR A 1 270 ? -15.447 4.316 -13.203 1.00 96.62 270 TYR A N 1
ATOM 2116 C CA . TYR A 1 270 ? -16.396 3.741 -14.139 1.00 96.62 270 TYR A CA 1
ATOM 2117 C C . TYR A 1 270 ? -16.437 2.232 -13.920 1.00 96.62 270 TYR A C 1
ATOM 2119 O O . TYR A 1 270 ? -15.394 1.596 -13.775 1.00 96.62 270 TYR A O 1
ATOM 2127 N N . VAL A 1 271 ? -17.639 1.673 -13.915 1.00 96.62 271 VAL A N 1
ATOM 2128 C CA . VAL A 1 271 ? -17.889 0.240 -14.062 1.00 96.62 271 VAL A CA 1
ATOM 2129 C C . VAL A 1 271 ? -18.574 0.065 -15.406 1.00 96.62 271 VAL A C 1
ATOM 2131 O O . VAL A 1 271 ? -19.522 0.801 -15.700 1.00 96.62 271 VAL A O 1
ATOM 2134 N N . THR A 1 272 ? -18.086 -0.860 -16.223 1.00 96.50 272 THR A N 1
ATOM 2135 C CA . THR A 1 272 ? -18.629 -1.109 -17.561 1.00 96.50 272 THR A CA 1
ATOM 2136 C C . THR A 1 272 ? -19.537 -2.334 -17.599 1.00 96.50 272 THR A C 1
ATOM 2138 O O . THR A 1 272 ? -19.437 -3.218 -16.745 1.00 96.50 272 THR A O 1
ATOM 2141 N N . HIS A 1 273 ? -20.415 -2.415 -18.600 1.00 96.06 273 HIS A N 1
ATOM 2142 C CA . HIS A 1 273 ? -21.206 -3.618 -18.872 1.00 96.06 273 HIS A CA 1
ATOM 2143 C C . HIS A 1 273 ? -20.310 -4.796 -19.268 1.00 96.06 273 HIS A C 1
ATOM 2145 O O . HIS A 1 273 ? -20.615 -5.938 -18.933 1.00 96.06 273 HIS A O 1
ATOM 2151 N N . SER A 1 274 ? -19.166 -4.518 -19.900 1.00 92.94 274 SER A N 1
ATOM 2152 C CA . SER A 1 274 ? -18.131 -5.508 -20.207 1.00 92.94 274 SER A CA 1
ATOM 2153 C C . SER A 1 274 ? -17.355 -6.035 -18.982 1.00 92.94 274 SER A C 1
ATOM 2155 O O . SER A 1 274 ? -16.405 -6.797 -19.159 1.00 92.94 274 SER A O 1
ATOM 2157 N N . GLY A 1 275 ? -17.671 -5.591 -17.760 1.00 91.44 275 GLY A N 1
ATOM 2158 C CA . GLY A 1 275 ? -17.019 -6.051 -16.528 1.00 91.44 275 GLY A CA 1
ATOM 2159 C C . GLY A 1 275 ? -15.678 -5.383 -16.202 1.00 91.44 275 GLY A C 1
ATOM 2160 O O . GLY A 1 275 ? -14.935 -5.889 -15.364 1.00 91.44 275 GLY A O 1
ATOM 2161 N N . ARG A 1 276 ? -15.340 -4.249 -16.832 1.00 94.69 276 ARG A N 1
ATOM 2162 C CA . ARG A 1 276 ? -14.138 -3.470 -16.491 1.00 94.69 276 ARG A CA 1
ATOM 2163 C C . ARG A 1 276 ? -14.448 -2.469 -15.387 1.00 94.69 276 ARG A C 1
ATOM 2165 O O . ARG A 1 276 ? -15.503 -1.837 -15.377 1.00 94.69 276 ARG A O 1
ATOM 2172 N N . VAL A 1 277 ? -13.477 -2.268 -14.502 1.00 96.94 277 VAL A N 1
ATOM 2173 C CA . VAL A 1 277 ? -13.485 -1.183 -13.519 1.00 96.94 277 VAL A CA 1
ATOM 2174 C C . VAL A 1 277 ? -12.290 -0.288 -13.789 1.00 96.94 277 VAL A C 1
ATOM 2176 O O . VAL A 1 277 ? -11.154 -0.752 -13.822 1.00 96.94 277 VAL A O 1
ATOM 2179 N N . VAL A 1 278 ? -12.549 0.999 -13.998 1.00 96.94 278 VAL A N 1
ATOM 2180 C CA . VAL A 1 278 ? -11.514 2.008 -14.239 1.00 96.94 278 VAL A CA 1
ATOM 2181 C C . VAL A 1 278 ? -11.647 3.072 -13.170 1.00 96.94 278 VAL A C 1
ATOM 2183 O O . VAL A 1 278 ? -12.713 3.665 -13.041 1.00 96.94 278 VAL A O 1
ATOM 2186 N N . MET A 1 279 ? -10.577 3.326 -12.420 1.00 96.50 279 MET A N 1
ATOM 2187 C CA . MET A 1 279 ? -10.512 4.387 -11.419 1.00 96.50 279 MET A CA 1
ATOM 2188 C C . MET A 1 279 ? -9.311 5.284 -11.708 1.00 96.50 279 MET A C 1
ATOM 2190 O O . MET A 1 279 ? -8.223 4.792 -11.997 1.00 96.50 279 MET A O 1
ATOM 2194 N N . GLY A 1 280 ? -9.515 6.595 -11.641 1.00 95.50 280 GLY A N 1
ATOM 2195 C CA . GLY A 1 280 ? -8.459 7.584 -11.810 1.00 95.50 280 GLY A CA 1
ATOM 2196 C C . GLY A 1 280 ? -8.702 8.836 -10.976 1.00 95.50 280 GLY A C 1
ATOM 2197 O O . GLY A 1 280 ? -9.813 9.097 -10.505 1.00 95.50 280 GLY A O 1
ATOM 2198 N N . SER A 1 281 ? -7.658 9.650 -10.819 1.00 92.38 281 SER A N 1
ATOM 2199 C CA . SER A 1 281 ? -7.769 10.976 -10.196 1.00 92.38 281 SER A CA 1
ATOM 2200 C C . SER A 1 281 ? -8.607 11.952 -11.036 1.00 92.38 281 SER A C 1
ATOM 2202 O O . SER A 1 281 ? -9.177 12.914 -10.518 1.00 92.38 281 SER A O 1
ATOM 2204 N N . GLU A 1 282 ? -8.748 11.680 -12.333 1.00 89.31 282 GLU A N 1
ATOM 2205 C CA . GLU A 1 282 ? -9.466 12.501 -13.309 1.00 89.31 282 GLU A CA 1
ATOM 2206 C C . GLU A 1 282 ? -10.439 11.661 -14.152 1.00 89.31 282 GLU A C 1
ATOM 2208 O O . GLU A 1 282 ? -10.406 10.431 -14.140 1.00 89.31 282 GLU A O 1
ATOM 2213 N N . VAL A 1 283 ? -11.354 12.331 -14.860 1.00 86.69 283 VAL A N 1
ATOM 2214 C CA . VAL A 1 283 ? -12.217 11.687 -15.866 1.00 86.69 283 VAL A CA 1
ATOM 2215 C C . VAL A 1 283 ? -11.531 11.679 -17.229 1.00 86.69 283 VAL A C 1
ATOM 2217 O O . VAL A 1 283 ? -10.737 12.565 -17.509 1.00 86.69 283 VAL A O 1
ATOM 2220 N N . GLY A 1 284 ? -11.883 10.723 -18.095 1.00 86.00 284 GLY A N 1
ATOM 2221 C CA . GLY A 1 284 ? -11.408 10.707 -19.485 1.00 86.00 284 GLY A CA 1
ATOM 2222 C C . GLY A 1 284 ? -9.974 10.206 -19.670 1.00 86.00 284 GLY A C 1
ATOM 2223 O O . GLY A 1 284 ? -9.412 10.370 -20.740 1.00 86.00 284 GLY A O 1
ATOM 2224 N N . VAL A 1 285 ? -9.381 9.584 -18.645 1.00 89.12 285 VAL A N 1
ATOM 2225 C CA . VAL A 1 285 ? -8.031 8.992 -18.727 1.00 89.12 285 VAL A CA 1
ATOM 2226 C C . VAL A 1 285 ? -7.979 7.699 -19.551 1.00 89.12 285 VAL A C 1
ATOM 2228 O O . VAL A 1 285 ? -6.906 7.262 -19.948 1.00 89.12 285 VAL A O 1
ATOM 2231 N N . VAL A 1 286 ? -9.135 7.076 -19.782 1.00 92.19 286 VAL A N 1
ATOM 2232 C CA . VAL A 1 286 ? -9.314 5.909 -20.649 1.00 92.19 286 VAL A CA 1
ATOM 2233 C C . VAL A 1 286 ? -10.580 6.141 -21.459 1.00 92.19 286 VAL A C 1
ATOM 2235 O O . VAL A 1 286 ? -11.623 6.466 -20.884 1.00 92.19 286 VAL A O 1
ATOM 2238 N N . ASP A 1 287 ? -10.494 5.939 -22.770 1.00 92.94 287 ASP A N 1
ATOM 2239 C CA . ASP A 1 287 ? -11.653 5.998 -23.653 1.00 92.94 287 ASP A CA 1
ATOM 2240 C C . ASP A 1 287 ? -12.566 4.794 -23.396 1.00 92.94 287 ASP A C 1
ATOM 2242 O O . ASP A 1 287 ? -12.184 3.635 -23.579 1.00 92.94 287 ASP A O 1
ATOM 2246 N N . ILE A 1 288 ? -13.788 5.076 -22.940 1.00 93.88 288 ILE A N 1
ATOM 2247 C CA . ILE A 1 288 ? -14.832 4.080 -22.694 1.00 93.88 288 ILE A CA 1
ATOM 2248 C C . ILE A 1 288 ? -16.055 4.488 -23.522 1.00 93.88 288 ILE A C 1
ATOM 2250 O O . ILE A 1 288 ? -16.566 5.596 -23.326 1.00 93.88 288 ILE A O 1
ATOM 2254 N N . PRO A 1 289 ? -16.548 3.631 -24.438 1.00 94.75 289 PRO A N 1
ATOM 2255 C CA . PRO A 1 289 ? -17.763 3.913 -25.192 1.00 94.75 289 PRO A CA 1
ATOM 2256 C C . PRO A 1 289 ? -18.939 4.197 -24.252 1.00 94.75 289 PRO A C 1
ATOM 2258 O O . PRO A 1 289 ? -19.175 3.444 -23.309 1.00 94.75 289 PRO A O 1
ATOM 2261 N N . ALA A 1 290 ? -19.699 5.265 -24.509 1.00 94.44 290 ALA A N 1
ATOM 2262 C CA . ALA A 1 290 ? -20.769 5.708 -23.611 1.00 94.44 290 ALA A CA 1
ATOM 2263 C C . ALA A 1 290 ? -21.825 4.618 -23.349 1.00 94.44 290 ALA A C 1
ATOM 2265 O O . ALA A 1 290 ? -22.334 4.509 -22.237 1.00 94.44 290 ALA A O 1
ATOM 2266 N N . GLN A 1 291 ? -22.108 3.783 -24.352 1.00 96.50 291 GLN A N 1
ATOM 2267 C CA . GLN A 1 291 ? -23.035 2.654 -24.260 1.00 96.50 291 GLN A CA 1
ATOM 2268 C C . GLN A 1 291 ? -22.548 1.505 -23.365 1.00 96.50 291 GLN A C 1
ATOM 2270 O O . GLN A 1 291 ? -23.353 0.675 -22.961 1.00 96.50 291 GLN A O 1
ATOM 2275 N N . ASP A 1 292 ? -21.248 1.435 -23.070 1.00 96.88 292 ASP A N 1
ATOM 2276 C CA . ASP A 1 292 ? -20.669 0.404 -22.204 1.00 96.88 292 ASP A CA 1
ATOM 2277 C C . ASP A 1 292 ? -20.576 0.874 -20.742 1.00 96.88 292 ASP A C 1
ATOM 2279 O O . ASP A 1 292 ? -20.233 0.097 -19.860 1.00 96.88 292 ASP A O 1
ATOM 2283 N N . VAL A 1 293 ? -20.906 2.132 -20.430 1.00 96.94 293 VAL A N 1
ATOM 2284 C CA . VAL A 1 293 ? -20.856 2.647 -19.054 1.00 96.94 293 VAL A CA 1
ATOM 2285 C C . VAL A 1 293 ? -22.080 2.175 -18.260 1.00 96.94 293 VAL A C 1
ATOM 2287 O O . VAL A 1 293 ? -23.159 2.747 -18.377 1.00 96.94 293 VAL A O 1
ATOM 2290 N N . LEU A 1 294 ? -21.886 1.189 -17.380 1.00 96.75 294 LEU A N 1
ATOM 2291 C CA . LEU A 1 294 ? -22.912 0.703 -16.449 1.00 96.75 294 LEU A CA 1
ATOM 2292 C C . LEU A 1 294 ? -23.105 1.665 -15.267 1.00 96.75 294 LEU A C 1
ATOM 2294 O O . LEU A 1 294 ? -24.227 1.975 -14.871 1.00 96.75 294 LEU A O 1
ATOM 2298 N N . ARG A 1 295 ? -22.005 2.133 -14.667 1.00 95.50 295 ARG A N 1
ATOM 2299 C CA . ARG A 1 295 ? -22.031 3.031 -13.503 1.00 95.50 295 ARG A CA 1
ATOM 2300 C C . ARG A 1 295 ? -20.849 3.984 -13.554 1.00 95.50 295 ARG A C 1
ATOM 2302 O O . ARG A 1 295 ? -19.716 3.549 -13.718 1.00 95.50 295 ARG A O 1
ATOM 2309 N N . LYS A 1 296 ? -21.098 5.275 -13.321 1.00 95.25 296 LYS A N 1
ATOM 2310 C CA . LYS A 1 296 ? -20.049 6.255 -13.004 1.00 95.25 296 LYS A CA 1
ATOM 2311 C C . LYS A 1 296 ? -20.193 6.716 -11.561 1.00 95.25 296 LYS A C 1
ATOM 2313 O O . LYS A 1 296 ? -21.312 6.887 -11.077 1.00 95.25 296 LYS A O 1
ATOM 2318 N N . GLY A 1 297 ? -19.081 6.960 -10.887 1.00 94.88 297 GLY A N 1
ATOM 2319 C CA . GLY A 1 297 ? -19.094 7.436 -9.512 1.00 94.88 297 GLY A CA 1
ATOM 2320 C C . GLY A 1 297 ? -17.839 8.204 -9.133 1.00 94.88 297 GLY A C 1
ATOM 2321 O O . GLY A 1 297 ? -16.900 8.355 -9.916 1.00 94.88 297 GLY A O 1
ATOM 2322 N N . ARG A 1 298 ? -17.845 8.702 -7.900 1.00 95.88 298 ARG A N 1
ATOM 2323 C CA . ARG A 1 298 ? -16.673 9.266 -7.235 1.00 95.88 298 ARG A CA 1
ATOM 2324 C C . ARG A 1 298 ? -16.484 8.578 -5.892 1.00 95.88 298 ARG A C 1
ATOM 2326 O O . ARG A 1 298 ? -17.470 8.173 -5.281 1.00 95.88 298 ARG A O 1
ATOM 2333 N N . LEU A 1 299 ? -15.240 8.486 -5.448 1.00 96.06 299 LEU A N 1
ATOM 2334 C CA . LEU A 1 299 ? -14.928 8.145 -4.071 1.00 96.06 299 LEU A CA 1
ATOM 2335 C C . LEU A 1 299 ? -15.344 9.318 -3.179 1.00 96.06 299 LEU A C 1
ATOM 2337 O O . LEU A 1 299 ? -15.018 10.470 -3.466 1.00 96.06 299 LEU A O 1
ATOM 2341 N N . ASN A 1 300 ? -16.100 9.019 -2.128 1.00 93.62 300 ASN A N 1
ATOM 2342 C CA . ASN A 1 300 ? -16.425 9.969 -1.067 1.00 93.62 300 ASN A CA 1
ATOM 2343 C C . ASN A 1 300 ? -15.499 9.715 0.137 1.00 93.62 300 ASN A C 1
ATOM 2345 O O . ASN A 1 300 ? -14.933 8.622 0.230 1.00 93.62 300 ASN A O 1
ATOM 2349 N N . PRO A 1 301 ? -15.339 10.683 1.060 1.00 91.56 301 PRO A N 1
ATOM 2350 C CA . PRO A 1 301 ? -14.593 10.454 2.293 1.00 91.56 301 PRO A CA 1
ATOM 2351 C C . PRO A 1 301 ? -15.067 9.176 2.989 1.00 91.56 301 PRO A C 1
ATOM 2353 O O . PRO A 1 301 ? -16.268 8.967 3.163 1.00 91.56 301 PRO A O 1
ATOM 2356 N N . GLY A 1 302 ? -14.123 8.301 3.329 1.00 86.44 302 GLY A N 1
ATOM 2357 C CA . GLY A 1 302 ? -14.415 7.028 3.975 1.00 86.44 302 GLY A CA 1
ATOM 2358 C C . GLY A 1 302 ? -14.841 5.878 3.061 1.00 86.44 302 GLY A C 1
ATOM 2359 O O . GLY A 1 302 ? -14.798 4.741 3.509 1.00 86.44 302 GLY A O 1
ATOM 2360 N N . MET A 1 303 ? -15.219 6.118 1.803 1.00 94.44 303 MET A N 1
ATOM 2361 C CA . MET A 1 303 ? -15.625 5.065 0.861 1.00 94.44 303 MET A CA 1
ATOM 2362 C C . MET A 1 303 ? -14.417 4.271 0.345 1.00 94.44 303 MET A C 1
ATOM 2364 O O . MET A 1 303 ? -13.432 4.863 -0.100 1.00 94.44 303 MET A O 1
ATOM 2368 N N . MET A 1 304 ? -14.543 2.943 0.291 1.00 96.56 304 MET A N 1
ATOM 2369 C CA . MET A 1 304 ? -13.597 2.055 -0.376 1.00 96.56 304 MET A CA 1
ATOM 2370 C C . MET A 1 304 ? -14.205 1.501 -1.670 1.00 96.56 304 MET A C 1
ATOM 2372 O O . MET A 1 304 ? -15.222 0.814 -1.657 1.00 96.56 304 MET A O 1
ATOM 2376 N N . LEU A 1 305 ? -13.567 1.771 -2.811 1.00 97.75 305 LEU A N 1
ATOM 2377 C CA . LEU A 1 305 ? -13.823 1.013 -4.037 1.00 97.75 305 LEU A CA 1
ATOM 2378 C C . LEU A 1 305 ? -12.924 -0.216 -4.019 1.00 97.75 305 LEU A C 1
ATOM 2380 O O . LEU A 1 305 ? -11.713 -0.077 -3.871 1.00 97.75 305 LEU A O 1
ATOM 2384 N N . LEU A 1 306 ? -13.496 -1.401 -4.198 1.00 98.00 306 LEU A N 1
ATOM 2385 C CA . LEU A 1 306 ? -12.748 -2.648 -4.130 1.00 98.00 306 LEU A CA 1
ATOM 2386 C C . LEU A 1 306 ? -13.269 -3.636 -5.175 1.00 98.00 306 LEU A C 1
ATOM 2388 O O . LEU A 1 306 ? -14.472 -3.849 -5.297 1.00 98.00 306 LEU A O 1
ATOM 2392 N N . VAL A 1 307 ? -12.354 -4.240 -5.922 1.00 98.12 307 VAL A N 1
ATOM 2393 C CA . VAL A 1 307 ? -12.615 -5.344 -6.847 1.00 98.12 307 VAL A CA 1
ATOM 2394 C C . VAL A 1 307 ? -11.990 -6.599 -6.257 1.00 98.12 307 VAL A C 1
ATOM 2396 O O . VAL A 1 307 ? -10.808 -6.584 -5.917 1.00 98.12 307 VAL A O 1
ATOM 2399 N N . ASP A 1 308 ? -12.780 -7.663 -6.123 1.00 97.44 308 ASP A N 1
ATOM 2400 C CA . ASP A 1 308 ? -12.321 -8.989 -5.703 1.00 97.44 308 ASP A CA 1
ATOM 2401 C C . ASP A 1 308 ? -12.219 -9.890 -6.934 1.00 97.44 308 ASP A C 1
ATOM 2403 O O . ASP A 1 308 ? -13.244 -10.278 -7.504 1.00 97.44 308 ASP A O 1
ATOM 2407 N N . PHE A 1 309 ? -10.996 -10.204 -7.366 1.00 96.31 309 PHE A N 1
ATOM 2408 C CA . PHE A 1 309 ? -10.783 -11.027 -8.556 1.00 96.31 309 PHE A CA 1
ATOM 2409 C C . PHE A 1 309 ? -11.078 -12.511 -8.319 1.00 96.31 309 PHE A C 1
ATOM 2411 O O . PHE A 1 309 ? -11.455 -13.185 -9.273 1.00 96.31 309 PHE A O 1
ATOM 2418 N N . ASP A 1 310 ? -10.998 -13.003 -7.077 1.00 95.62 310 ASP A N 1
ATOM 2419 C CA . ASP A 1 310 ? -11.357 -14.394 -6.760 1.00 95.62 310 ASP A CA 1
ATOM 2420 C C . ASP A 1 310 ? -12.880 -14.594 -6.834 1.00 95.62 310 ASP A C 1
ATOM 2422 O O . ASP A 1 310 ? -13.359 -15.639 -7.266 1.00 95.62 310 ASP A O 1
ATOM 2426 N N . ASN A 1 311 ? -13.649 -13.579 -6.421 1.00 95.94 311 ASN A N 1
ATOM 2427 C CA . ASN A 1 311 ? -15.116 -13.607 -6.418 1.00 95.94 311 ASN A CA 1
ATOM 2428 C C . ASN A 1 311 ? -15.751 -12.929 -7.646 1.00 95.94 311 ASN A C 1
ATOM 2430 O O . ASN A 1 311 ? -16.976 -12.865 -7.740 1.00 95.94 311 ASN A O 1
ATOM 2434 N N . HIS A 1 312 ? -14.940 -12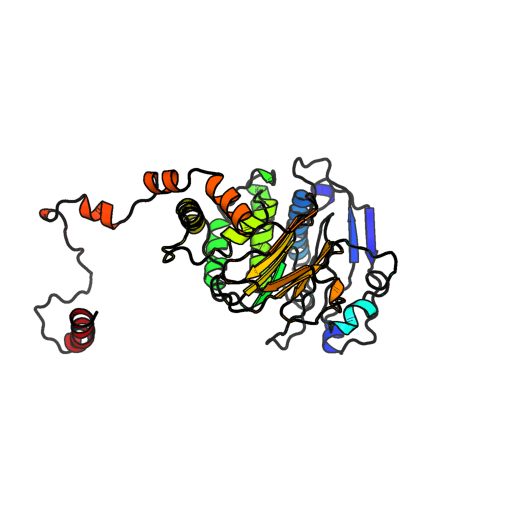.399 -8.565 1.00 95.06 312 HIS A N 1
ATOM 2435 C CA . HIS A 1 312 ? -15.371 -11.691 -9.775 1.00 95.06 312 HIS A CA 1
ATOM 2436 C C . HIS A 1 312 ? -16.414 -10.587 -9.527 1.00 95.06 312 HIS A C 1
ATOM 2438 O O . HIS A 1 312 ? -17.372 -10.441 -10.288 1.00 95.06 312 HIS A O 1
ATOM 2444 N N . THR A 1 313 ? -16.240 -9.795 -8.465 1.00 95.56 313 THR A N 1
ATOM 2445 C CA . THR A 1 313 ? -17.222 -8.771 -8.081 1.00 95.56 313 THR A CA 1
ATOM 2446 C C . THR A 1 313 ? -16.584 -7.432 -7.744 1.00 95.56 313 THR A C 1
ATOM 2448 O O . THR A 1 313 ? -15.483 -7.356 -7.197 1.00 95.56 313 THR A O 1
ATOM 2451 N N . VAL A 1 314 ? -17.330 -6.361 -8.015 1.00 96.94 314 VAL A N 1
ATOM 2452 C CA . VAL A 1 314 ? -17.114 -5.074 -7.351 1.00 96.94 314 VAL A CA 1
ATOM 2453 C C . VAL A 1 314 ? -17.785 -5.171 -5.990 1.00 96.94 314 VAL A C 1
ATOM 2455 O O . VAL A 1 314 ? -18.981 -5.442 -5.903 1.00 96.94 314 VAL A O 1
ATOM 2458 N N . VAL A 1 315 ? -17.001 -5.035 -4.933 1.00 96.88 315 VAL A N 1
ATOM 2459 C CA . VAL A 1 315 ? -17.465 -5.227 -3.564 1.00 96.88 315 VAL A CA 1
ATOM 2460 C C . VAL A 1 315 ? -18.289 -4.017 -3.130 1.00 96.88 315 VAL A C 1
ATOM 2462 O O . VAL A 1 315 ? -17.919 -2.871 -3.394 1.00 96.88 315 VAL A O 1
ATOM 2465 N N . ASP A 1 316 ? -19.414 -4.280 -2.469 1.00 96.44 316 ASP A N 1
ATOM 2466 C CA . ASP A 1 316 ? -20.223 -3.241 -1.844 1.00 96.44 316 ASP A CA 1
ATOM 2467 C C . ASP A 1 316 ? -19.562 -2.750 -0.545 1.00 96.44 316 ASP A C 1
ATOM 2469 O O . ASP A 1 316 ? -19.238 -3.545 0.338 1.00 96.44 316 ASP A O 1
ATOM 2473 N N . ASP A 1 317 ? -19.335 -1.439 -0.447 1.00 95.88 317 ASP A N 1
ATOM 2474 C CA . ASP A 1 317 ? -18.589 -0.807 0.648 1.00 95.88 317 ASP A CA 1
ATOM 2475 C C . ASP A 1 317 ? -19.295 -0.957 2.007 1.00 95.88 317 ASP A C 1
ATOM 2477 O O . ASP A 1 317 ? -18.647 -1.230 3.020 1.00 95.88 317 ASP A O 1
ATOM 2481 N N . GLU A 1 318 ? -20.625 -0.830 2.037 1.00 95.19 318 GLU A N 1
ATOM 2482 C CA . GLU A 1 318 ? -21.409 -0.963 3.267 1.00 95.19 318 GLU A CA 1
ATOM 2483 C C . GLU A 1 318 ? -21.404 -2.412 3.757 1.00 95.19 318 GLU A C 1
ATOM 2485 O O . GLU A 1 318 ? -21.126 -2.666 4.933 1.00 95.19 318 GLU A O 1
ATOM 2490 N N . ALA A 1 319 ? -21.630 -3.371 2.854 1.00 96.06 319 ALA A N 1
ATOM 2491 C CA . ALA A 1 319 ? -21.573 -4.795 3.170 1.00 96.06 319 ALA A CA 1
ATOM 2492 C C . ALA A 1 319 ? -20.172 -5.226 3.638 1.00 96.06 319 ALA A C 1
ATOM 2494 O O . ALA A 1 319 ? -20.051 -5.951 4.629 1.00 96.06 319 ALA A O 1
ATOM 2495 N N . LEU A 1 320 ? -19.116 -4.739 2.976 1.00 96.25 320 LEU A N 1
ATOM 2496 C CA . LEU A 1 320 ? -17.723 -4.989 3.352 1.00 96.25 320 LEU A CA 1
ATOM 2497 C C . LEU A 1 320 ? -17.447 -4.526 4.784 1.00 96.25 320 LEU A C 1
ATOM 2499 O O . LEU A 1 320 ? -16.932 -5.280 5.609 1.00 96.25 320 LEU A O 1
ATOM 2503 N N . LYS A 1 321 ? -17.818 -3.290 5.114 1.00 96.19 321 LYS A N 1
ATOM 2504 C CA . LYS A 1 321 ? -17.579 -2.732 6.450 1.00 96.19 321 LYS A CA 1
ATOM 2505 C C . LYS A 1 321 ? -18.444 -3.385 7.513 1.00 96.19 321 LYS A C 1
ATOM 2507 O O . LYS A 1 321 ? -17.968 -3.571 8.630 1.00 96.19 321 LYS A O 1
ATOM 2512 N N . ALA A 1 322 ? -19.672 -3.772 7.171 1.00 96.88 322 ALA A N 1
ATOM 2513 C CA . ALA A 1 322 ? -20.543 -4.538 8.054 1.00 96.88 322 ALA A CA 1
ATOM 2514 C C . ALA A 1 322 ? -19.961 -5.923 8.377 1.00 96.88 322 ALA A C 1
ATOM 2516 O O . ALA A 1 322 ? -20.080 -6.384 9.511 1.00 96.88 322 ALA A O 1
ATOM 2517 N N . GLN A 1 323 ? -19.303 -6.576 7.412 1.00 96.44 323 GLN A N 1
ATOM 2518 C CA . GLN A 1 323 ? -18.603 -7.840 7.644 1.00 96.44 323 GLN A CA 1
ATOM 2519 C C . GLN A 1 323 ? -17.498 -7.670 8.694 1.00 96.44 323 GLN A C 1
ATOM 2521 O O . GLN A 1 323 ? -17.435 -8.455 9.639 1.00 96.44 323 GLN A O 1
ATOM 2526 N N . TYR A 1 324 ? -16.651 -6.644 8.566 1.00 97.19 324 TYR A N 1
ATOM 2527 C CA . TYR A 1 324 ? -15.574 -6.414 9.533 1.00 97.19 324 TYR A CA 1
ATOM 2528 C C . TYR A 1 324 ? -16.090 -5.949 10.887 1.00 97.19 324 TYR A C 1
ATOM 2530 O O . TYR A 1 324 ? -15.606 -6.428 11.906 1.00 97.19 324 TYR A O 1
ATOM 2538 N N . SER A 1 325 ? -17.083 -5.060 10.927 1.00 97.38 325 SER A N 1
ATOM 2539 C CA . SER A 1 325 ? -17.595 -4.529 12.192 1.00 97.38 325 SER A CA 1
ATOM 2540 C C . SER A 1 325 ? -18.311 -5.576 13.040 1.00 97.38 325 SER A C 1
ATOM 2542 O O . SER A 1 325 ? -18.311 -5.471 14.263 1.00 97.38 325 SER A O 1
ATOM 2544 N N . LYS A 1 326 ? -18.854 -6.619 12.402 1.00 97.25 326 LYS A N 1
ATOM 2545 C CA . LYS A 1 326 ? -19.535 -7.742 13.061 1.00 97.25 326 LYS A CA 1
ATOM 2546 C C . LYS A 1 326 ? -18.655 -8.980 13.232 1.00 97.25 326 LYS A C 1
ATOM 2548 O O . LYS A 1 326 ? -19.114 -9.968 13.799 1.00 97.25 326 LYS A O 1
ATOM 2553 N N . ALA A 1 327 ? -17.402 -8.947 12.770 1.00 96.94 327 ALA A N 1
ATOM 2554 C CA . ALA A 1 327 ? -16.485 -10.083 12.881 1.00 96.94 327 ALA A CA 1
ATOM 2555 C C . ALA A 1 327 ? -16.172 -10.437 14.345 1.00 96.94 327 ALA A C 1
ATOM 2557 O O . ALA A 1 327 ? -15.962 -11.604 14.680 1.00 96.94 327 ALA A O 1
ATOM 2558 N N . HIS A 1 328 ? -16.169 -9.431 15.222 1.00 97.38 328 HIS A N 1
ATOM 2559 C CA . HIS A 1 328 ? -15.890 -9.577 16.644 1.00 97.38 328 HIS A CA 1
ATOM 2560 C C . HIS A 1 328 ? -16.783 -8.656 17.489 1.00 97.38 328 HIS A C 1
ATOM 2562 O O . HIS A 1 328 ? -17.266 -7.638 16.995 1.00 97.38 328 HIS A O 1
ATOM 2568 N N . PRO A 1 329 ? -16.994 -8.963 18.783 1.00 97.56 329 PRO A N 1
ATOM 2569 C CA . PRO A 1 329 ? -17.839 -8.158 19.662 1.00 97.56 329 PRO A CA 1
ATOM 2570 C C . PRO A 1 329 ? -17.084 -6.924 20.193 1.00 97.56 329 PRO A C 1
ATOM 2572 O O . PRO A 1 329 ? -16.876 -6.781 21.400 1.00 97.56 329 PRO A O 1
ATOM 2575 N N . TYR A 1 330 ? -16.653 -6.027 19.299 1.00 98.12 330 TYR A N 1
ATOM 2576 C CA . TYR A 1 330 ? -15.799 -4.878 19.636 1.00 98.12 330 TYR A CA 1
ATOM 2577 C C . TYR A 1 330 ? -16.397 -3.986 20.726 1.00 98.12 330 TYR A C 1
ATOM 2579 O O . TYR A 1 330 ? -15.690 -3.596 21.654 1.00 98.12 330 TYR A O 1
ATOM 2587 N N . GLY A 1 331 ? -17.706 -3.719 20.669 1.00 97.38 331 GLY A N 1
ATOM 2588 C CA . GLY A 1 331 ? -18.395 -2.922 21.686 1.00 97.38 331 GLY A CA 1
ATOM 2589 C C . GLY A 1 331 ? -18.288 -3.533 23.087 1.00 97.38 331 GLY A C 1
ATOM 2590 O O . GLY A 1 331 ? -18.047 -2.821 24.059 1.00 97.38 331 GLY A O 1
ATOM 2591 N N . GLU A 1 332 ? -18.380 -4.859 23.197 1.00 97.75 332 GLU A N 1
ATOM 2592 C CA . GLU A 1 332 ? -18.244 -5.572 24.472 1.00 97.75 332 GLU A CA 1
ATOM 2593 C C . GLU A 1 332 ? -16.792 -5.643 24.955 1.00 97.75 332 GLU A C 1
ATOM 2595 O O . GLU A 1 332 ? -16.539 -5.683 26.159 1.00 97.75 332 GLU A O 1
ATOM 2600 N N . TRP A 1 333 ? -15.810 -5.665 24.051 1.00 97.69 333 TRP A N 1
ATOM 2601 C CA . TRP A 1 333 ? -14.401 -5.525 24.436 1.00 97.69 333 TRP A CA 1
ATOM 2602 C C . TRP A 1 333 ? -14.117 -4.135 24.989 1.00 97.69 333 TRP A C 1
ATOM 2604 O O . TRP A 1 333 ? -13.550 -4.017 26.073 1.00 97.69 333 TRP A O 1
ATOM 2614 N N . LEU A 1 334 ? -14.581 -3.098 24.294 1.00 96.69 334 LEU A N 1
ATOM 2615 C CA . LEU A 1 334 ? -14.395 -1.712 24.707 1.00 96.69 334 LEU A CA 1
ATOM 2616 C C . LEU A 1 334 ? -15.046 -1.443 26.063 1.00 96.69 334 LEU A C 1
ATOM 2618 O O . LEU A 1 334 ? -14.368 -0.942 26.952 1.00 96.69 334 LEU A O 1
ATOM 2622 N N . LYS A 1 335 ? -16.303 -1.852 26.276 1.00 95.19 335 LYS A N 1
ATOM 2623 C CA . LYS A 1 335 ? -16.978 -1.699 27.579 1.00 95.19 335 LYS A CA 1
ATOM 2624 C C . LYS A 1 335 ? -16.232 -2.379 28.729 1.00 95.19 335 LYS A C 1
ATOM 2626 O O . LYS A 1 335 ? -16.238 -1.868 29.841 1.00 95.19 335 LYS A O 1
ATOM 2631 N N . ARG A 1 336 ? -15.627 -3.547 28.483 1.00 95.44 336 ARG A N 1
ATOM 2632 C CA . ARG A 1 336 ? -14.964 -4.342 29.530 1.00 95.44 336 ARG A CA 1
ATOM 2633 C C . ARG A 1 336 ? -13.528 -3.922 29.819 1.00 95.44 336 ARG A C 1
ATOM 2635 O O . ARG A 1 336 ? -13.038 -4.242 30.895 1.00 95.44 336 ARG A O 1
ATOM 2642 N N . GLN A 1 337 ? -12.828 -3.338 28.849 1.00 94.75 337 GLN A N 1
ATOM 2643 C CA . GLN A 1 337 ? -11.373 -3.140 28.918 1.00 94.75 337 GLN A CA 1
ATOM 2644 C C . GLN A 1 337 ? -10.958 -1.667 28.869 1.00 94.75 337 GLN A C 1
ATOM 2646 O O . GLN A 1 337 ? -9.874 -1.324 29.334 1.00 94.75 337 GLN A O 1
ATOM 2651 N N . LYS A 1 338 ? -11.792 -0.785 28.309 1.00 93.44 338 LYS A N 1
ATOM 2652 C CA . LYS A 1 338 ? -11.511 0.649 28.250 1.00 93.44 338 LYS A CA 1
ATOM 2653 C C . LYS A 1 338 ? -11.956 1.301 29.553 1.00 93.44 338 LYS A C 1
ATOM 2655 O O . LYS A 1 338 ? -13.103 1.156 29.959 1.00 93.44 338 LYS A O 1
ATOM 2660 N N . MET A 1 339 ? -11.061 2.063 30.168 1.00 92.50 339 MET A N 1
ATOM 2661 C CA . MET A 1 339 ? -11.362 2.880 31.340 1.00 92.50 339 MET A CA 1
ATOM 2662 C C . MET A 1 339 ? -11.167 4.348 30.988 1.00 92.50 339 MET A C 1
ATOM 2664 O O . MET A 1 339 ? -10.142 4.710 30.405 1.00 92.50 339 MET A O 1
ATOM 2668 N N . TYR A 1 340 ? -12.116 5.205 31.360 1.00 92.31 340 TYR A N 1
ATOM 2669 C CA . TYR A 1 340 ? -11.904 6.644 31.284 1.00 92.31 340 TYR A CA 1
ATOM 2670 C C . TYR A 1 340 ? -11.309 7.150 32.593 1.00 92.31 340 TYR A C 1
ATOM 2672 O O . TYR A 1 340 ? -11.741 6.771 33.679 1.00 92.31 340 TYR A O 1
ATOM 2680 N N . LEU A 1 341 ? -10.350 8.076 32.497 1.00 91.75 341 LEU A N 1
ATOM 2681 C CA . LEU A 1 341 ? -9.794 8.742 33.677 1.00 91.75 341 LEU A CA 1
ATOM 2682 C C . LEU A 1 341 ? -10.894 9.413 34.515 1.00 91.75 341 LEU A C 1
ATOM 2684 O O . LEU A 1 341 ? -10.814 9.415 35.737 1.00 91.75 341 LEU A O 1
ATOM 2688 N N . LYS A 1 342 ? -11.939 9.932 33.859 1.00 91.75 342 LYS A N 1
ATOM 2689 C CA . LYS A 1 342 ? -13.110 10.512 34.521 1.00 91.75 342 LYS A CA 1
ATOM 2690 C C . LYS A 1 342 ? -13.793 9.510 35.457 1.00 91.75 342 LYS A C 1
ATOM 2692 O O . LYS A 1 342 ? -14.017 9.856 36.608 1.00 91.75 342 LYS A O 1
ATOM 2697 N N . ASP A 1 343 ? -14.028 8.279 35.006 1.00 91.31 343 ASP A N 1
ATOM 2698 C CA . ASP A 1 343 ? -14.675 7.238 35.816 1.00 91.31 343 ASP A CA 1
ATOM 2699 C C . ASP A 1 343 ? -13.824 6.883 37.047 1.00 91.31 343 ASP A C 1
ATOM 2701 O O . ASP A 1 343 ? -14.347 6.672 38.139 1.00 91.31 343 ASP A O 1
ATOM 2705 N N . ILE A 1 344 ? -12.492 6.884 36.895 1.00 90.94 344 ILE A N 1
ATOM 2706 C CA . ILE A 1 344 ? -11.552 6.673 38.007 1.00 90.94 344 ILE A CA 1
ATOM 2707 C C . ILE A 1 344 ? -11.655 7.822 39.015 1.00 90.94 344 ILE A C 1
ATOM 2709 O O . ILE A 1 344 ? -11.774 7.579 40.213 1.00 90.94 344 ILE A O 1
ATOM 2713 N N . VAL A 1 345 ? -11.636 9.072 38.549 1.00 90.50 345 VAL A N 1
ATOM 2714 C CA . VAL A 1 345 ? -11.737 10.254 39.419 1.00 90.50 345 VAL A CA 1
ATOM 2715 C C . VAL A 1 345 ? -13.094 10.307 40.127 1.00 90.50 345 VAL A C 1
ATOM 2717 O O . VAL A 1 345 ? -13.151 10.594 41.321 1.00 90.50 345 VAL A O 1
ATOM 2720 N N . GLU A 1 346 ? -14.180 9.996 39.420 1.00 90.88 346 GLU A N 1
ATOM 2721 C CA . GLU A 1 346 ? -15.540 9.980 39.964 1.00 90.88 346 GLU A CA 1
ATOM 2722 C C . GLU A 1 346 ? -15.762 8.846 40.970 1.00 90.88 346 GLU A C 1
ATOM 2724 O O . GLU A 1 346 ? -16.561 9.011 41.890 1.00 90.88 346 GLU A O 1
ATOM 2729 N N . SER A 1 347 ? -15.003 7.748 40.870 1.00 92.06 347 SER A N 1
ATOM 2730 C CA . SER A 1 347 ? -15.031 6.662 41.859 1.00 92.06 347 SER A CA 1
ATOM 2731 C C . SER A 1 347 ? -14.452 7.048 43.228 1.00 92.06 347 SER A C 1
ATOM 2733 O O . SER A 1 347 ? -14.728 6.373 44.220 1.00 92.06 347 SER A O 1
ATOM 2735 N N . VAL A 1 348 ? -13.674 8.135 43.301 1.00 92.19 348 VAL A N 1
ATOM 2736 C CA . VAL A 1 348 ? -13.095 8.657 44.546 1.00 92.19 348 VAL A CA 1
ATOM 2737 C C . VAL A 1 348 ? -14.017 9.738 45.129 1.00 92.19 348 VAL A C 1
ATOM 2739 O O . VAL A 1 348 ? -14.376 10.672 44.395 1.00 92.19 348 VAL A O 1
ATOM 2742 N N . PRO A 1 349 ? -14.383 9.674 46.427 1.00 91.69 349 PRO A N 1
ATOM 2743 C CA . PRO A 1 349 ? -15.167 10.716 47.088 1.00 91.69 349 PRO A CA 1
ATOM 2744 C C . PRO A 1 349 ? -14.525 12.095 46.937 1.00 91.69 349 PRO A C 1
ATOM 2746 O O . PRO A 1 349 ? -13.312 12.233 47.063 1.00 91.69 349 PRO A O 1
ATOM 2749 N N . GLU A 1 350 ? -15.327 13.137 46.702 1.00 88.38 350 GLU A N 1
ATOM 2750 C CA . GLU A 1 350 ? -14.811 14.504 46.519 1.00 88.38 350 GLU A CA 1
ATOM 2751 C C . GLU A 1 350 ? -13.958 14.996 47.688 1.00 88.38 350 GLU A C 1
ATOM 2753 O O . GLU A 1 350 ? -12.985 15.712 47.471 1.00 88.38 350 GLU A O 1
ATOM 2758 N N . THR A 1 351 ? -14.277 14.561 48.906 1.00 90.44 351 THR A N 1
ATOM 2759 C CA . THR A 1 351 ? -13.525 14.876 50.128 1.00 90.44 351 THR A CA 1
ATOM 2760 C C . THR A 1 351 ? -12.090 14.367 50.104 1.00 90.44 351 THR A C 1
ATOM 2762 O O . THR A 1 351 ? -11.225 14.948 50.755 1.00 90.44 351 THR A O 1
ATOM 2765 N N . ASP A 1 352 ? -11.839 13.307 49.339 1.00 88.69 352 ASP A N 1
ATOM 2766 C CA . ASP A 1 352 ? -10.557 12.609 49.289 1.00 88.69 352 ASP A CA 1
ATOM 2767 C C . ASP A 1 352 ? -9.741 13.042 48.059 1.00 88.69 352 ASP A C 1
ATOM 2769 O O . ASP A 1 352 ? -8.575 12.669 47.899 1.00 88.69 352 ASP A O 1
ATOM 2773 N N . ARG A 1 353 ? -10.333 13.857 47.173 1.00 86.88 353 ARG A N 1
ATOM 2774 C CA . ARG A 1 353 ? -9.663 14.406 45.992 1.00 86.88 353 ARG A CA 1
ATOM 2775 C C . ARG A 1 353 ? -8.754 15.556 46.413 1.00 86.88 353 ARG A C 1
ATOM 2777 O O . ARG A 1 353 ? -9.193 16.685 46.614 1.00 86.88 353 ARG A O 1
ATOM 2784 N N . VAL A 1 354 ? -7.457 15.282 46.494 1.00 82.44 354 VAL A N 1
ATOM 2785 C CA . VAL A 1 354 ? -6.439 16.307 46.753 1.00 82.44 354 VAL A CA 1
ATOM 2786 C C . VAL A 1 354 ? -5.928 16.861 45.425 1.00 82.44 354 VAL A C 1
ATOM 2788 O O . VAL A 1 354 ? -5.439 16.113 44.577 1.00 82.44 354 VAL A O 1
ATOM 2791 N N . ALA A 1 355 ? -6.025 18.178 45.235 1.00 77.81 355 ALA A N 1
ATOM 2792 C CA . ALA A 1 355 ? -5.423 18.830 44.077 1.00 77.81 355 ALA A CA 1
ATOM 2793 C C . ALA A 1 355 ? -3.894 18.636 44.113 1.00 77.81 355 ALA A C 1
ATOM 2795 O O . ALA A 1 355 ? -3.279 18.891 45.153 1.00 77.81 355 ALA A O 1
ATOM 2796 N N . PRO A 1 356 ? -3.257 18.197 43.012 1.00 75.94 356 PRO A N 1
ATOM 2797 C CA . PRO A 1 356 ? -1.814 18.008 42.998 1.00 75.94 356 PRO A CA 1
ATOM 2798 C C . PRO A 1 356 ? -1.108 19.347 43.233 1.00 75.94 356 PRO A C 1
ATOM 2800 O O . PRO A 1 356 ? -1.452 20.362 42.623 1.00 75.94 356 PRO A O 1
ATOM 2803 N N . SER A 1 357 ? -0.090 19.356 44.095 1.00 73.19 357 SER A N 1
ATOM 2804 C CA . SER A 1 357 ? 0.794 20.512 44.234 1.00 73.19 357 SER A CA 1
ATOM 2805 C C . SER A 1 357 ? 1.649 20.637 42.973 1.00 73.19 357 SER A C 1
ATOM 2807 O O . SER A 1 357 ? 2.487 19.774 42.706 1.00 73.19 357 SER A O 1
ATOM 2809 N N . ILE A 1 358 ? 1.457 21.699 42.192 1.00 70.69 358 ILE A N 1
ATOM 2810 C CA . ILE A 1 358 ? 2.273 21.963 41.004 1.00 70.69 358 ILE A CA 1
ATOM 2811 C C . ILE A 1 358 ? 3.519 22.736 41.446 1.00 70.69 358 ILE A C 1
ATOM 2813 O O . ILE A 1 358 ? 3.435 23.896 41.849 1.00 70.69 358 ILE A O 1
ATOM 2817 N N . SER A 1 359 ? 4.693 22.105 41.388 1.00 62.41 359 SER A N 1
ATOM 2818 C CA . SER A 1 359 ? 5.958 22.784 41.689 1.00 62.41 359 SER A CA 1
ATOM 2819 C C . SER A 1 359 ? 6.134 24.014 40.790 1.00 62.41 359 SER A C 1
ATOM 2821 O O . SER A 1 359 ? 6.136 23.896 39.568 1.00 62.41 359 SER A O 1
ATOM 2823 N N . GLY A 1 360 ? 6.271 25.195 41.400 1.00 62.31 360 GLY A N 1
ATOM 2824 C CA . GLY A 1 360 ? 6.394 26.473 40.690 1.00 62.31 360 GLY A CA 1
ATOM 2825 C C . GLY A 1 360 ? 5.082 27.242 40.484 1.00 62.31 360 GLY A C 1
ATOM 2826 O O . GLY A 1 360 ? 5.127 28.353 39.962 1.00 62.31 360 GLY A O 1
ATOM 2827 N N . SER A 1 361 ? 3.922 26.722 40.914 1.00 59.88 361 SER A N 1
ATOM 2828 C CA . SER A 1 361 ? 2.690 27.521 40.927 1.00 59.88 361 SER A CA 1
ATOM 2829 C C . SER A 1 361 ? 2.744 28.558 42.050 1.00 59.88 361 SER A C 1
ATOM 2831 O O . SER A 1 361 ? 2.839 28.200 43.226 1.00 59.88 361 SER A O 1
ATOM 2833 N N . ILE A 1 362 ? 2.668 29.840 41.691 1.00 58.41 362 ILE A N 1
ATOM 2834 C CA . ILE A 1 362 ? 2.584 30.949 42.643 1.00 58.41 362 ILE A CA 1
ATOM 2835 C C . ILE A 1 362 ? 1.247 30.816 43.387 1.00 58.41 362 ILE A C 1
ATOM 2837 O O . ILE A 1 362 ? 0.180 30.913 42.781 1.00 58.41 362 ILE A O 1
ATOM 2841 N N . THR A 1 363 ? 1.285 30.567 44.698 1.00 55.28 363 THR A N 1
ATOM 2842 C CA . THR A 1 363 ? 0.105 30.717 45.559 1.00 55.28 363 THR A CA 1
ATOM 2843 C C . THR A 1 363 ? -0.422 32.139 45.396 1.00 55.28 363 THR A C 1
ATOM 2845 O O . THR A 1 363 ? 0.369 33.077 45.445 1.00 55.28 363 THR A O 1
ATOM 2848 N N . GLN A 1 364 ? -1.736 32.293 45.193 1.00 53.41 364 GLN A N 1
ATOM 2849 C CA . GLN A 1 364 ? -2.456 33.533 44.832 1.00 53.41 364 GLN A CA 1
ATOM 2850 C C . GLN A 1 364 ? -2.230 34.761 45.747 1.00 53.41 364 GLN A C 1
ATOM 2852 O O . GLN A 1 364 ? -2.897 35.776 45.589 1.00 53.41 364 GLN A O 1
ATOM 2857 N N . THR A 1 365 ? -1.315 34.700 46.706 1.00 52.16 365 THR A N 1
ATOM 2858 C CA . THR A 1 365 ? -1.052 35.724 47.714 1.00 52.16 365 THR A CA 1
ATOM 2859 C C . THR A 1 365 ? -0.018 36.777 47.313 1.00 52.16 365 THR A C 1
ATOM 2861 O O . THR A 1 365 ? 0.064 37.790 47.998 1.00 52.16 365 THR A O 1
ATOM 2864 N N . ASN A 1 366 ? 0.740 36.605 46.221 1.00 48.94 366 ASN A N 1
ATOM 2865 C CA . ASN A 1 366 ? 1.736 37.598 45.794 1.00 48.94 366 ASN A CA 1
ATOM 2866 C C . ASN A 1 366 ? 1.339 38.287 44.478 1.00 48.94 366 ASN A C 1
ATOM 2868 O O . ASN A 1 366 ? 1.562 37.757 43.386 1.00 48.94 366 ASN A O 1
ATOM 2872 N N . GLU A 1 367 ? 0.810 39.509 44.589 1.00 53.25 367 GLU A N 1
ATOM 2873 C CA . GLU A 1 367 ? 0.607 40.471 43.492 1.00 53.25 367 GLU A CA 1
ATOM 2874 C C . GLU A 1 367 ? 1.948 41.023 42.963 1.00 53.25 367 GLU A C 1
ATOM 2876 O O . GLU A 1 367 ? 2.202 42.226 42.945 1.00 53.25 367 GLU A O 1
ATOM 2881 N N . ASN A 1 368 ? 2.849 40.145 42.521 1.00 54.22 368 ASN A N 1
ATOM 2882 C CA . ASN A 1 368 ? 4.027 40.563 41.768 1.00 54.22 368 ASN A CA 1
ATOM 2883 C C . ASN A 1 368 ? 3.672 40.735 40.284 1.00 54.22 368 ASN A C 1
ATOM 2885 O O . ASN A 1 368 ? 2.856 39.997 39.732 1.00 54.22 368 ASN A O 1
ATOM 2889 N N . LYS A 1 369 ? 4.335 41.691 39.615 1.00 54.81 369 LYS A N 1
ATOM 2890 C CA . LYS A 1 369 ? 4.154 42.033 38.186 1.00 54.81 369 LYS A CA 1
ATOM 2891 C C . LYS A 1 369 ? 4.233 40.834 37.220 1.00 54.81 369 LYS A C 1
ATOM 2893 O O . LYS A 1 369 ? 3.693 40.924 36.123 1.00 54.81 369 LYS A O 1
ATOM 2898 N N . GLU A 1 370 ? 4.844 39.717 37.617 1.00 54.41 370 GLU A N 1
ATOM 2899 C CA . GLU A 1 370 ? 4.888 38.465 36.841 1.00 54.41 370 GLU A CA 1
ATOM 2900 C C . GLU A 1 370 ? 3.518 37.763 36.726 1.00 54.41 370 GLU A C 1
ATOM 2902 O O . GLU A 1 370 ? 3.230 37.135 35.708 1.00 54.41 370 GLU A O 1
ATOM 2907 N N . CYS A 1 371 ? 2.616 37.937 37.700 1.00 55.03 371 CYS A N 1
ATOM 2908 C CA . CYS A 1 371 ? 1.270 37.349 37.684 1.00 55.03 371 CYS A CA 1
ATOM 2909 C C . CYS A 1 371 ? 0.308 38.048 36.707 1.00 55.03 371 CYS A C 1
ATOM 2911 O O . CYS A 1 371 ? -0.742 37.495 36.380 1.00 55.03 371 CYS A O 1
ATOM 2913 N N . VAL A 1 372 ? 0.652 39.244 36.208 1.00 58.28 372 VAL A N 1
ATOM 2914 C CA . VAL A 1 372 ? -0.188 40.002 35.263 1.00 58.28 372 VAL A CA 1
ATOM 2915 C C . VAL A 1 372 ? -0.297 39.272 33.923 1.00 58.28 372 VAL A C 1
ATOM 2917 O O . VAL A 1 372 ? -1.384 39.215 33.359 1.00 58.28 372 VAL A O 1
ATOM 2920 N N . GLY A 1 373 ? 0.785 38.647 33.442 1.00 63.72 373 GLY A N 1
ATOM 2921 C CA . GLY A 1 373 ? 0.770 37.874 32.193 1.00 63.72 373 GLY A CA 1
ATOM 2922 C C . GLY A 1 373 ? -0.093 36.612 32.282 1.00 63.72 373 GLY A C 1
ATOM 2923 O O . GLY A 1 373 ? -0.873 36.329 31.377 1.00 63.72 373 GLY A O 1
ATOM 2924 N N . ILE A 1 374 ? -0.018 35.891 33.406 1.00 66.12 374 ILE A N 1
ATOM 2925 C CA . ILE A 1 374 ? -0.846 34.701 33.653 1.00 66.12 374 ILE A CA 1
ATOM 2926 C C . ILE A 1 374 ? -2.313 35.104 33.815 1.00 66.12 374 ILE A C 1
ATOM 2928 O O . ILE A 1 374 ? -3.175 34.520 33.168 1.00 66.12 374 ILE A O 1
ATOM 2932 N N . ASN A 1 375 ? -2.617 36.132 34.610 1.00 66.19 375 ASN A N 1
ATOM 2933 C CA . ASN A 1 375 ? -3.996 36.573 34.822 1.00 66.19 375 ASN A CA 1
ATOM 2934 C C . ASN A 1 375 ? -4.620 37.178 33.556 1.00 66.19 375 ASN A C 1
ATOM 2936 O O . ASN A 1 375 ? -5.806 36.960 33.316 1.00 66.19 375 ASN A O 1
ATOM 2940 N N . ALA A 1 376 ? -3.843 37.865 32.713 1.00 70.38 376 ALA A N 1
ATOM 2941 C CA . ALA A 1 376 ? -4.317 38.391 31.433 1.00 70.38 376 ALA A CA 1
ATOM 2942 C C . ALA A 1 376 ? -4.649 37.293 30.407 1.00 70.38 376 ALA A C 1
ATOM 2944 O O . ALA A 1 376 ? -5.434 37.547 29.501 1.00 70.38 376 ALA A O 1
ATOM 2945 N N . ILE A 1 377 ? -4.095 36.084 30.551 1.00 75.75 377 ILE A N 1
ATOM 2946 C CA . ILE A 1 377 ? -4.379 34.936 29.674 1.00 75.75 377 ILE A CA 1
ATOM 2947 C C . ILE A 1 377 ? -5.444 34.020 30.294 1.00 75.75 377 ILE A C 1
ATOM 2949 O O . ILE A 1 377 ? -6.413 33.648 29.638 1.00 75.75 377 ILE A O 1
ATOM 2953 N N . VAL A 1 378 ? -5.308 33.680 31.577 1.00 77.75 378 VAL A N 1
ATOM 2954 C CA . VAL A 1 378 ? -6.198 32.745 32.281 1.00 77.75 378 VAL A CA 1
ATOM 2955 C C . VAL A 1 378 ? -7.583 33.344 32.517 1.00 77.75 378 VAL A C 1
ATOM 2957 O O . VAL A 1 378 ? -8.570 32.614 32.469 1.00 77.75 378 VAL A O 1
ATOM 2960 N N . THR A 1 379 ? -7.688 34.653 32.765 1.00 76.44 379 THR A N 1
ATOM 2961 C CA . THR A 1 379 ? -8.992 35.283 33.031 1.00 76.44 379 THR A CA 1
ATOM 2962 C C . THR A 1 379 ? -9.891 35.269 31.792 1.00 76.44 379 THR A C 1
ATOM 2964 O O . THR A 1 379 ? -11.020 34.797 31.920 1.00 76.44 379 THR A O 1
ATOM 2967 N N . PRO A 1 380 ? -9.428 35.676 30.589 1.00 80.00 380 PRO A N 1
ATOM 2968 C CA . PRO A 1 380 ? -10.220 35.516 29.371 1.00 80.00 380 PRO A CA 1
ATOM 2969 C C . PRO A 1 380 ? -10.557 34.056 29.055 1.00 80.00 380 PRO A C 1
ATOM 2971 O O . PRO A 1 380 ? -11.712 33.779 28.760 1.00 80.00 380 PRO A O 1
ATOM 2974 N N . LEU A 1 381 ? -9.609 33.119 29.202 1.00 82.44 381 LEU A N 1
ATOM 2975 C CA . LEU A 1 381 ? -9.868 31.684 28.984 1.00 82.44 381 LEU A CA 1
ATOM 2976 C C . LEU A 1 381 ? -10.951 31.125 29.923 1.00 82.44 381 LEU A C 1
ATOM 2978 O O . LEU A 1 381 ? -11.768 30.299 29.538 1.00 82.44 381 LEU A O 1
ATOM 2982 N N . LYS A 1 382 ? -10.996 31.580 31.180 1.00 79.06 382 LYS A N 1
ATOM 2983 C CA . LYS A 1 382 ? -12.062 31.180 32.112 1.00 79.06 382 LYS A CA 1
ATOM 2984 C C . LYS A 1 382 ? -13.404 31.833 31.792 1.00 79.06 382 LYS A C 1
ATOM 2986 O O . LYS A 1 382 ? -14.438 31.218 32.026 1.00 79.06 382 LYS A O 1
ATOM 2991 N N . ALA A 1 383 ? -13.390 33.083 31.335 1.00 80.75 383 ALA A N 1
ATOM 2992 C CA . ALA A 1 383 ? -14.605 33.851 31.085 1.00 80.75 383 ALA A CA 1
ATOM 2993 C C . ALA A 1 383 ? -15.278 33.490 29.753 1.00 80.75 383 ALA A C 1
ATOM 2995 O O . ALA A 1 383 ? -16.504 33.529 29.669 1.00 80.75 383 ALA A O 1
ATOM 2996 N N . PHE A 1 384 ? -14.493 33.156 28.726 1.00 84.50 384 PHE A N 1
ATOM 2997 C CA . PHE A 1 384 ? -14.978 32.985 27.355 1.00 84.50 384 PHE A CA 1
ATOM 2998 C C . PHE A 1 384 ? -14.846 31.554 26.810 1.00 84.50 384 PHE A C 1
ATOM 3000 O O . PHE A 1 384 ? -15.401 31.286 25.745 1.00 84.50 384 PHE A O 1
ATOM 3007 N N . GLY A 1 385 ? -14.193 30.646 27.550 1.00 66.75 385 GLY A N 1
ATOM 3008 C CA . GLY A 1 385 ? -13.848 29.298 27.083 1.00 66.75 385 GLY A CA 1
ATOM 3009 C C . GLY A 1 385 ? -12.636 29.318 26.167 1.00 66.75 385 GLY A C 1
ATOM 3010 O O . GLY A 1 385 ? -12.630 28.491 25.229 1.00 66.75 385 GLY A O 1
#

Secondary structure (DSSP, 8-state):
-TTTTT--EEEEEEPP---TT--HHHHTTPPP-EEEEEPPPSS--S-HHHHHHHHHHHHHHHHHHHTTPPTTSSS----S---SS------S--GGGHHHHTTTTTTSTT---S---------S--S--STT-S--SSEEEEE--TTHHHHHHHHHHHHTT---GGGT--HHHHHTT--SS-TT--HHHHHHHHHHHHHHTT--HHHHHHHHS--S-TT-SSS-HHHHHHHHHHHHH-----SSEEEEEESSSEEEEEE-TT--S--EEEEETTS-EEEESSSSSS---GGGEEEEEEPPTT-EEEEETTTTEEEPHHHHHHHHHTSS-HHHHHHHH---HHHHHHTS-GGG-PPP--TT---TT---TTHHHHHHHHHHHHHH-

Radius of gyration: 25.54 Å; chains: 1; bounding box: 53×68×77 Å

InterPro domains:
  IPR017932 Glutamine amidotransferase type 2 domain [PF00310] (2-333)
  IPR017932 Glutamine amidotransferase type 2 domain [PS51278] (58-310)
  IPR029055 Nucleophile aminohydrolases, N-terminal [G3DSA:3.60.20.10] (1-345)
  IPR029055 Nucleophile aminohydrolases, N-terminal [SSF56235] (2-336)
  IPR050711 Electron transfer and nitrogen metabolism enzyme [PTHR11938] (1-338)

Foldseek 3Di:
DCVVLQKDWPDKDFQDFDCPPPDPLQVLLPDRDMDIDIDAGPNDPADRFLSQLLVQLLCQLVVCVVVVNDVVDSDHDDDQERDPQDDDQWFPDDPVCSCRGRVVANVDPPNDDPDDDDDDDDDPDPHGDGRLTDDGHWKDKDWAQPCQVVQLVVLVVCQQVDDAVNSVDDSVSSNSSDDLADPPDGLNSRLVSQLSCCVSSPDDSVLSCCLQAPAPQPPDPPDDPLLSLLNVLSCVVHPHRATFIWMWGDPSFKTKIATHNQNNAKKKWFQFCVLDIDIDSDPPPDDDPPNGTPDIDIHDRRFMFMAGNVVSDGDDRVVVSVCSSPVDPSVVCCVVPPDDPVVVVVVDPPVPDDDDDDVPDDDPPDPDPVCCVVCVPVVCVVVPD

Organism: Aegilops tauschii subsp. strangulata (NCBI:txid200361)